Protein AF-A0AAP5IBB1-F1 (afdb_monomer_lite)

Secondary structure (DSSP, 8-state):
-------SSTTSSSSSSTTSS-----------------SSSHHHHHHHHHHHHHHHHHHHHHHHHHHHHHHHHHHHHHHTT--HHHHHHHHHHHHHHHHHHHHHHHHHS-SS---HHHHHHHHHHHHHHHHHIIIIIHHHHT-SSHHHHHHHHHHTT----SS-HHHHHHHHHHHHHHHHHHHHHHHHHHHHHHHT---TTS----------------------------------PPP--TTHHHHHHHHHHHHHHHHHHHHHHHHHHHHTTS----------------------------------HHHHHHHHHHHHHHHTT----------------------S--S--------HHHHHHHHHHHH-GGGGGGGEEEEEE-HHHHHHHHTT--PPPEEEE--TT--SEEEEE-SS-EEEEE-TT----TTTHHHHHHHEEEET--TT----EEEE-EEEEEEETTTEEEEEE-EEEE-

Organism: NCBI:txid2712845

Structure (mmCIF, N/CA/C/O backbone):
data_AF-A0AAP5IBB1-F1
#
_entry.id   AF-A0AAP5IBB1-F1
#
loop_
_atom_site.group_PDB
_atom_site.id
_atom_site.type_symbol
_atom_site.label_atom_id
_atom_site.label_alt_id
_atom_site.label_comp_id
_atom_site.label_asym_id
_atom_site.label_entity_id
_atom_site.label_seq_id
_atom_site.pdbx_PDB_ins_code
_atom_site.Cartn_x
_atom_site.Cartn_y
_atom_site.Cartn_z
_atom_site.occupancy
_atom_site.B_iso_or_equiv
_atom_site.auth_seq_id
_atom_site.auth_comp_id
_atom_site.auth_asym_id
_atom_site.auth_atom_id
_atom_site.pdbx_PDB_model_num
ATOM 1 N N . MET A 1 1 ? 11.328 -55.803 25.632 1.00 39.06 1 MET A N 1
ATOM 2 C CA . MET A 1 1 ? 12.055 -54.522 25.814 1.00 39.06 1 MET A CA 1
ATOM 3 C C . MET A 1 1 ? 11.456 -53.510 24.838 1.00 39.06 1 MET A C 1
ATOM 5 O O . MET A 1 1 ? 11.552 -53.742 23.653 1.00 39.06 1 MET A O 1
ATOM 9 N N . GLY A 1 2 ? 10.730 -52.449 25.179 1.00 41.28 2 GLY A N 1
ATOM 10 C CA . GLY A 1 2 ? 10.491 -51.803 26.462 1.00 41.28 2 GLY A CA 1
ATOM 11 C C . GLY A 1 2 ? 10.926 -50.335 26.424 1.00 41.28 2 GLY A C 1
ATOM 12 O O . GLY A 1 2 ? 11.982 -50.037 26.961 1.00 41.28 2 GLY A O 1
ATOM 13 N N . LYS A 1 3 ? 10.122 -49.436 25.830 1.00 41.59 3 LYS A N 1
ATOM 14 C CA . LYS A 1 3 ? 9.781 -48.115 26.405 1.00 41.59 3 LYS A CA 1
ATOM 15 C C . LYS A 1 3 ? 8.698 -47.406 25.580 1.00 41.59 3 LYS A C 1
ATOM 17 O O . LYS A 1 3 ? 8.816 -47.221 24.376 1.00 41.59 3 LYS A O 1
ATOM 22 N N . ARG A 1 4 ? 7.608 -47.094 26.285 1.00 38.94 4 ARG A N 1
ATOM 23 C CA . ARG A 1 4 ? 6.348 -46.493 25.831 1.00 38.94 4 ARG A CA 1
ATOM 24 C C . ARG A 1 4 ? 6.490 -44.970 25.741 1.00 38.94 4 ARG A C 1
ATOM 26 O O . ARG A 1 4 ? 6.996 -44.362 26.676 1.00 38.94 4 ARG A O 1
ATOM 33 N N . ASN A 1 5 ? 5.942 -44.363 24.688 1.00 37.19 5 ASN A N 1
ATOM 34 C CA . ASN A 1 5 ? 5.719 -42.918 24.595 1.00 37.19 5 ASN A CA 1
ATOM 35 C C . ASN A 1 5 ? 4.304 -42.586 25.103 1.00 37.19 5 ASN A C 1
ATOM 37 O O . ASN A 1 5 ? 3.341 -42.621 24.343 1.00 37.19 5 ASN A O 1
ATOM 41 N N . SER A 1 6 ? 4.176 -42.271 26.396 1.00 45.78 6 SER A N 1
ATOM 42 C CA . SER A 1 6 ? 2.911 -41.937 27.078 1.00 45.78 6 SER A CA 1
ATOM 43 C C . SER A 1 6 ? 2.612 -40.429 27.147 1.00 45.78 6 SER A C 1
ATOM 45 O O . SER A 1 6 ? 1.959 -39.971 28.078 1.00 45.78 6 SER A O 1
ATOM 47 N N . SER A 1 7 ? 3.080 -39.627 26.186 1.00 42.31 7 SER A N 1
ATOM 48 C CA . SER A 1 7 ? 3.014 -38.154 26.277 1.00 42.31 7 SER A CA 1
ATOM 49 C C . SER A 1 7 ? 1.864 -37.502 25.490 1.00 42.31 7 SER A C 1
ATOM 51 O O . SER A 1 7 ? 1.799 -36.278 25.424 1.00 42.31 7 SER A O 1
ATOM 53 N N . ARG A 1 8 ? 0.957 -38.271 24.870 1.00 42.56 8 ARG A N 1
ATOM 54 C CA . ARG A 1 8 ? -0.098 -37.702 24.001 1.00 42.56 8 ARG A CA 1
ATOM 55 C C . ARG A 1 8 ? -1.499 -37.626 24.615 1.00 42.56 8 ARG A C 1
ATOM 57 O O . ARG A 1 8 ? -2.363 -36.997 24.022 1.00 42.56 8 ARG A O 1
ATOM 64 N N . TYR A 1 9 ? -1.709 -38.167 25.816 1.00 43.09 9 TYR A N 1
ATOM 65 C CA . TYR A 1 9 ? -3.024 -38.143 26.479 1.00 43.09 9 TYR A CA 1
ATOM 66 C C . TYR A 1 9 ? -3.141 -37.141 27.636 1.00 43.09 9 TYR A C 1
ATOM 68 O O . TYR A 1 9 ? -4.234 -36.932 28.148 1.00 43.09 9 TYR A O 1
ATOM 76 N N . PHE A 1 10 ? -2.055 -36.459 28.017 1.00 41.41 10 PHE A N 1
ATOM 77 C CA . PHE A 1 10 ? -2.096 -35.503 29.131 1.00 41.41 10 PHE A CA 1
ATOM 78 C C . PHE A 1 10 ? -2.714 -34.143 28.754 1.00 41.41 10 PHE A C 1
ATOM 80 O O . PHE A 1 10 ? -3.140 -33.392 29.623 1.00 41.41 10 PHE A O 1
ATOM 87 N N . LEU A 1 11 ? -2.830 -33.836 27.457 1.00 37.56 11 LEU A N 1
ATOM 88 C CA . LEU A 1 11 ? -3.351 -32.549 26.973 1.00 37.56 11 LEU A CA 1
ATOM 89 C C . LEU A 1 11 ? -4.866 -32.547 26.702 1.00 37.56 11 LEU A C 1
ATOM 91 O O . LEU A 1 11 ? -5.443 -31.489 26.482 1.00 37.56 11 LEU A O 1
ATOM 95 N N . ILE A 1 12 ? -5.524 -33.708 26.778 1.00 40.22 12 ILE A N 1
ATOM 96 C CA . ILE A 1 12 ? -6.983 -33.832 26.601 1.00 40.22 12 ILE A CA 1
ATOM 97 C C . ILE A 1 12 ? -7.721 -33.772 27.955 1.00 40.22 12 ILE A C 1
ATOM 99 O O . ILE A 1 12 ? -8.909 -33.475 27.998 1.00 40.22 12 ILE A O 1
ATOM 103 N N . PHE A 1 13 ? -7.022 -33.939 29.084 1.00 38.06 13 PHE A N 1
ATOM 104 C CA . PHE A 1 13 ? -7.657 -33.948 30.410 1.00 38.06 13 PHE A CA 1
ATOM 105 C C . PHE A 1 13 ? -7.830 -32.557 31.051 1.00 38.06 13 PHE A C 1
ATOM 107 O O . PHE A 1 13 ? -8.635 -32.399 31.962 1.00 38.06 13 PHE A O 1
ATOM 114 N N . VAL A 1 14 ? -7.131 -31.525 30.561 1.00 39.16 14 VAL A N 1
ATOM 115 C CA . VAL A 1 14 ? -7.181 -30.167 31.150 1.00 39.16 14 VAL A CA 1
ATOM 116 C C . VAL A 1 14 ? -8.308 -29.302 30.559 1.00 39.16 14 VAL A C 1
ATOM 118 O O . VAL A 1 14 ? -8.728 -28.333 31.180 1.00 39.16 14 VAL A O 1
ATOM 121 N N . LEU A 1 15 ? -8.889 -29.688 29.417 1.00 36.53 15 LEU A N 1
ATOM 122 C CA . LEU A 1 15 ? -10.039 -28.988 28.819 1.00 36.53 15 LEU A CA 1
ATOM 123 C C . LEU A 1 15 ? -11.409 -29.527 29.278 1.00 36.53 15 LEU A C 1
ATOM 125 O O . LEU A 1 15 ? -12.427 -28.898 29.006 1.00 36.53 15 LEU A O 1
ATOM 129 N N . GLY A 1 16 ? -11.453 -30.652 30.002 1.00 35.12 16 GLY A N 1
ATOM 130 C CA . GLY A 1 16 ? -12.702 -31.291 30.444 1.00 35.12 16 GLY A CA 1
ATOM 131 C C . GLY A 1 16 ? -13.231 -30.857 31.818 1.00 35.12 16 GLY A C 1
ATOM 132 O O . GLY A 1 16 ? -14.370 -31.166 32.148 1.00 35.12 16 GLY A O 1
ATOM 133 N N . VAL A 1 17 ? -12.443 -30.142 32.629 1.00 35.88 17 VAL A N 1
ATOM 134 C CA . VAL A 1 17 ? -12.810 -29.842 34.032 1.00 35.88 17 VAL A CA 1
ATOM 135 C C . VAL A 1 17 ? -13.463 -28.461 34.206 1.00 35.88 17 VAL A C 1
ATOM 137 O O . VAL A 1 17 ? -14.148 -28.223 35.196 1.00 35.88 17 VAL A O 1
ATOM 140 N N . SER A 1 18 ? -13.383 -27.572 33.213 1.00 36.25 18 SER A N 1
ATOM 141 C CA . SER A 1 18 ? -13.967 -26.220 33.308 1.00 36.25 18 SER A CA 1
ATOM 142 C C . SER A 1 18 ? -15.453 -26.126 32.923 1.00 36.25 18 SER A C 1
ATOM 144 O O . SER A 1 18 ? -16.003 -25.030 32.916 1.00 36.25 18 SER A O 1
ATOM 146 N N . LEU A 1 19 ? -16.121 -27.247 32.618 1.00 39.78 19 LEU A N 1
ATOM 147 C CA . LEU A 1 19 ? -17.532 -27.280 32.190 1.00 39.78 19 LEU A CA 1
ATOM 148 C C . LEU A 1 19 ? -18.495 -27.952 33.191 1.00 39.78 19 LEU A C 1
ATOM 150 O O . LEU A 1 19 ? -19.671 -28.105 32.879 1.00 39.78 19 LEU A O 1
ATOM 154 N N . LEU A 1 20 ? -18.044 -28.318 34.400 1.00 38.91 20 LEU A N 1
ATOM 155 C CA . LEU A 1 20 ? -18.864 -29.072 35.371 1.00 38.91 20 LEU A CA 1
ATOM 156 C C . LEU A 1 20 ? -18.995 -28.458 36.778 1.00 38.91 20 LEU A C 1
ATOM 158 O O . LEU A 1 20 ? -19.493 -29.115 37.688 1.00 38.91 20 LEU A O 1
ATOM 162 N N . ALA A 1 21 ? -18.641 -27.186 36.970 1.00 41.72 21 ALA A N 1
ATOM 163 C CA . ALA A 1 21 ? -18.874 -26.484 38.236 1.00 41.72 21 ALA A CA 1
ATOM 164 C C . ALA A 1 21 ? -19.646 -25.178 38.002 1.00 41.72 21 ALA A C 1
ATOM 166 O O . ALA A 1 21 ? -19.064 -24.100 37.949 1.00 41.72 21 ALA A O 1
ATOM 167 N N . GLY A 1 22 ? -20.969 -25.272 37.830 1.00 36.81 22 GLY A N 1
ATOM 168 C CA . GLY A 1 22 ? -21.778 -24.075 37.586 1.00 36.81 22 GLY A CA 1
ATOM 169 C C . GLY A 1 22 ? -23.296 -24.236 37.530 1.00 36.81 22 GLY A C 1
ATOM 170 O O . GLY A 1 22 ? -23.947 -23.404 36.915 1.00 36.81 22 GLY A O 1
ATOM 171 N N . CYS A 1 23 ? -23.894 -25.254 38.156 1.00 36.81 23 CYS A N 1
ATOM 172 C CA . CYS A 1 23 ? -25.347 -25.284 38.374 1.00 36.81 23 CYS A CA 1
ATOM 173 C C . CYS A 1 23 ? -25.639 -25.311 39.874 1.00 36.81 23 CYS A C 1
ATOM 175 O O . CYS A 1 23 ? -25.834 -26.370 40.468 1.00 36.81 23 CYS A O 1
ATOM 177 N N . LYS A 1 24 ? -25.663 -24.130 40.502 1.00 35.78 24 LYS A N 1
ATOM 178 C CA . LYS A 1 24 ? -26.224 -23.976 41.847 1.00 35.78 24 LYS A CA 1
ATOM 179 C C . LYS A 1 24 ? -27.730 -23.757 41.703 1.00 35.78 24 LYS A C 1
ATOM 181 O O . LYS A 1 24 ? -28.180 -22.707 41.260 1.00 35.78 24 LYS A O 1
ATOM 186 N N . LYS A 1 25 ? -28.486 -24.799 42.041 1.00 39.25 25 LYS A N 1
ATOM 187 C CA . LYS A 1 25 ? -29.948 -24.830 42.123 1.00 39.25 25 LYS A CA 1
ATOM 188 C C . LYS A 1 25 ? -30.405 -23.826 43.190 1.00 39.25 25 LYS A C 1
ATOM 190 O O . LYS A 1 25 ? -30.126 -24.025 44.370 1.00 39.25 25 LYS A O 1
ATOM 195 N N . ILE A 1 26 ? -31.061 -22.742 42.776 1.00 36.22 26 ILE A N 1
ATOM 196 C CA . ILE A 1 26 ? -31.744 -21.815 43.685 1.00 36.22 26 ILE A CA 1
ATOM 197 C C . ILE A 1 26 ? -33.104 -22.431 43.996 1.00 36.22 26 ILE A C 1
ATOM 199 O O . ILE A 1 26 ? -33.967 -22.552 43.130 1.00 36.22 26 ILE A O 1
ATOM 203 N N . GLN A 1 27 ? -33.246 -22.885 45.234 1.00 35.84 27 GLN A N 1
ATOM 204 C CA . GLN A 1 27 ? -34.490 -23.376 45.795 1.00 35.84 27 GLN A CA 1
ATOM 205 C C . GLN A 1 27 ? -35.262 -22.158 46.303 1.00 35.84 27 GLN A C 1
ATOM 207 O O . GLN A 1 27 ? -34.808 -21.459 47.206 1.00 35.84 27 GLN A O 1
ATOM 212 N N . GLN A 1 28 ? -36.386 -21.872 45.648 1.00 40.12 28 GLN A N 1
ATOM 213 C CA . GLN A 1 28 ? -37.356 -20.881 46.091 1.00 40.12 28 GLN A CA 1
ATOM 214 C C . GLN A 1 28 ? -37.961 -21.343 47.417 1.00 40.12 28 GLN A C 1
ATOM 216 O O . GLN A 1 28 ? -38.560 -22.415 47.487 1.00 40.12 28 GLN A O 1
ATOM 221 N N . GLN A 1 29 ? -37.832 -20.510 48.443 1.00 36.97 29 GLN A N 1
ATOM 222 C CA . GLN A 1 29 ? -38.749 -20.501 49.569 1.00 36.97 29 GLN A CA 1
ATOM 223 C C . GLN A 1 29 ? -39.330 -19.089 49.625 1.00 36.97 29 GLN A C 1
ATOM 225 O O . GLN A 1 29 ? -38.663 -18.132 50.011 1.00 36.97 29 GLN A O 1
ATOM 230 N N . ASN A 1 30 ? -40.548 -18.983 49.094 1.00 43.91 30 ASN A N 1
ATOM 231 C CA . ASN A 1 30 ? -41.457 -17.876 49.337 1.00 43.91 30 ASN A CA 1
ATOM 232 C C . ASN A 1 30 ? -41.770 -17.846 50.832 1.00 43.91 30 ASN A C 1
ATOM 234 O O . ASN A 1 30 ? -42.080 -18.893 51.388 1.00 43.91 30 ASN A O 1
ATOM 238 N N . ASP A 1 31 ? -41.737 -16.658 51.427 1.00 46.28 31 ASP A N 1
ATOM 239 C CA . ASP A 1 31 ? -42.877 -16.154 52.187 1.00 46.28 31 ASP A CA 1
ATOM 240 C C . ASP A 1 31 ? -42.777 -14.631 52.339 1.00 46.28 31 ASP A C 1
ATOM 242 O O . ASP A 1 31 ? -41.863 -14.097 52.959 1.00 46.28 31 ASP A O 1
ATOM 246 N N . GLY A 1 32 ? -43.768 -13.950 51.760 1.00 46.19 32 GLY A N 1
ATOM 247 C CA . GLY A 1 32 ? -44.366 -12.758 52.348 1.00 46.19 32 GLY A CA 1
ATOM 248 C C . GLY A 1 32 ? -43.661 -11.412 52.172 1.00 46.19 32 GLY A C 1
ATOM 249 O O . GLY A 1 32 ? -42.844 -11.022 52.996 1.00 46.19 32 GLY A O 1
ATOM 250 N N . LYS A 1 33 ? -44.241 -10.612 51.261 1.00 47.31 33 LYS A N 1
ATOM 251 C CA . LYS A 1 33 ? -44.530 -9.173 51.441 1.00 47.31 33 LYS A CA 1
ATOM 252 C C . LYS A 1 33 ? -43.459 -8.177 50.971 1.00 47.31 33 LYS A C 1
ATOM 254 O O . LYS A 1 33 ? -42.585 -7.776 51.726 1.00 47.31 33 LYS A O 1
ATOM 259 N N . SER A 1 34 ? -43.641 -7.671 49.750 1.00 45.78 34 SER A N 1
ATOM 260 C CA . SER A 1 34 ? -43.917 -6.248 49.472 1.00 45.78 34 SER A CA 1
ATOM 261 C C . SER A 1 34 ? -43.780 -5.999 47.968 1.00 45.78 34 SER A C 1
ATOM 263 O O . SER A 1 34 ? -42.703 -6.157 47.399 1.00 45.78 34 SER A O 1
ATOM 265 N N . ASP A 1 35 ? -44.877 -5.602 47.334 1.00 49.56 35 ASP A N 1
ATOM 266 C CA . ASP A 1 35 ? -44.965 -5.341 45.901 1.00 49.56 35 ASP A CA 1
ATOM 267 C C . ASP A 1 35 ? -44.180 -4.081 45.510 1.00 49.56 35 ASP A C 1
ATOM 269 O O . ASP A 1 35 ? -44.606 -2.977 45.838 1.00 49.56 35 ASP A O 1
ATOM 273 N N . ASN A 1 36 ? -43.052 -4.248 44.804 1.00 53.97 36 ASN A N 1
ATOM 274 C CA . ASN A 1 36 ? -42.688 -3.422 43.639 1.00 53.97 36 ASN A CA 1
ATOM 275 C C . ASN A 1 36 ? -41.479 -4.023 42.867 1.00 53.97 36 ASN A C 1
ATOM 277 O O . ASN A 1 36 ? -40.333 -3.788 43.259 1.00 53.97 36 ASN A O 1
ATOM 281 N N . PRO A 1 37 ? -41.669 -4.795 41.775 1.00 49.28 37 PRO A N 1
ATOM 282 C CA . PRO A 1 37 ? -40.572 -5.485 41.100 1.00 49.28 37 PRO A CA 1
ATOM 283 C C . PRO A 1 37 ? -40.239 -4.858 39.735 1.00 49.28 37 PRO A C 1
ATOM 285 O O . PRO A 1 37 ? -40.521 -5.475 38.716 1.00 49.28 37 PRO A O 1
ATOM 288 N N . GLN A 1 38 ? -39.639 -3.660 39.662 1.00 50.72 38 GLN A N 1
ATOM 289 C CA . GLN A 1 38 ? -39.167 -3.135 38.356 1.00 50.72 38 GLN A CA 1
ATOM 290 C C . GLN A 1 38 ? -37.837 -2.353 38.325 1.00 50.72 38 GLN A C 1
ATOM 292 O O . GLN A 1 38 ? -37.388 -2.005 37.237 1.00 50.72 38 GLN A O 1
ATOM 297 N N . ALA A 1 39 ? -37.121 -2.138 39.435 1.00 51.78 39 ALA A N 1
ATOM 298 C CA . ALA A 1 39 ? -35.924 -1.275 39.403 1.00 51.78 39 ALA A CA 1
ATOM 299 C C . ALA A 1 39 ? -34.562 -1.991 39.224 1.00 51.78 39 ALA A C 1
ATOM 301 O O . ALA A 1 39 ? -33.579 -1.338 38.892 1.00 51.78 39 ALA A O 1
ATOM 302 N N . THR A 1 40 ? -34.452 -3.311 39.412 1.00 54.22 40 THR A N 1
ATOM 303 C CA . THR A 1 40 ? -33.131 -3.947 39.650 1.00 54.22 40 THR A CA 1
ATOM 304 C C . THR A 1 40 ? -32.467 -4.605 38.427 1.00 54.22 40 THR A C 1
ATOM 306 O O . THR A 1 40 ? -31.345 -5.091 38.531 1.00 54.22 40 THR A O 1
ATOM 309 N N . THR A 1 41 ? -33.111 -4.632 37.254 1.00 54.22 41 THR A N 1
ATOM 310 C CA . THR A 1 41 ? -32.579 -5.373 36.081 1.00 54.22 41 THR A CA 1
ATOM 311 C C . THR A 1 41 ? -31.672 -4.524 35.174 1.00 54.22 41 THR A C 1
ATOM 313 O O . THR A 1 41 ? -30.809 -5.065 34.488 1.00 54.22 41 THR A O 1
ATOM 316 N N . PHE A 1 42 ? -31.790 -3.192 35.199 1.00 52.62 42 PHE A N 1
ATOM 317 C CA . PHE A 1 42 ? -31.027 -2.316 34.295 1.00 52.62 42 PHE A CA 1
ATOM 318 C C . PHE A 1 42 ? -29.568 -2.069 34.726 1.00 52.62 42 PHE A C 1
ATOM 320 O O . PHE A 1 42 ? -28.701 -1.920 33.866 1.00 52.62 42 PHE A O 1
ATOM 327 N N . GLU A 1 43 ? -29.255 -2.100 36.025 1.00 56.12 43 GLU A N 1
ATOM 328 C CA . GLU A 1 43 ? -27.884 -1.865 36.517 1.00 56.12 43 GLU A CA 1
ATOM 329 C C . GLU A 1 43 ? -26.913 -3.010 36.185 1.00 56.12 43 GLU A C 1
ATOM 331 O O . GLU A 1 43 ? -25.730 -2.773 35.939 1.00 56.12 43 GLU A O 1
ATOM 336 N N . GLN A 1 44 ? -27.386 -4.259 36.116 1.00 58.00 44 GLN A N 1
ATOM 337 C CA . GLN A 1 44 ? -26.502 -5.402 35.850 1.00 58.00 44 GLN A CA 1
ATOM 338 C C . GLN A 1 44 ? -26.019 -5.475 34.392 1.00 58.00 44 GLN A C 1
ATOM 340 O O . GLN A 1 44 ? -24.929 -5.994 34.143 1.00 58.00 44 GLN A O 1
ATOM 345 N N . VAL A 1 45 ? -26.774 -4.919 33.436 1.00 59.25 45 VAL A N 1
ATOM 346 C CA . VAL A 1 45 ? -26.422 -4.961 32.005 1.00 59.25 45 VAL A CA 1
ATOM 347 C C . VAL A 1 45 ? -25.286 -3.982 31.676 1.00 59.25 45 VAL A C 1
ATOM 349 O O . VAL A 1 45 ? -24.329 -4.365 31.005 1.00 59.25 45 VAL A O 1
ATOM 352 N N . GLN A 1 46 ? -25.309 -2.757 32.216 1.00 60.59 46 GLN A N 1
ATOM 353 C CA . GLN A 1 46 ? -24.265 -1.753 31.940 1.00 60.59 46 GLN A CA 1
ATOM 354 C C . GLN A 1 46 ? -22.889 -2.131 32.518 1.00 60.59 46 GLN A C 1
ATOM 356 O O . GLN A 1 46 ? -21.854 -1.880 31.899 1.00 60.59 46 GLN A O 1
ATOM 361 N N . VAL A 1 47 ? -22.851 -2.790 33.681 1.00 69.69 47 VAL A N 1
ATOM 362 C CA . VAL A 1 47 ? -21.588 -3.216 34.312 1.00 69.69 47 VAL A CA 1
ATOM 363 C C . VAL A 1 47 ? -20.882 -4.307 33.494 1.00 69.69 47 VAL A C 1
ATOM 365 O O . VAL A 1 47 ? -19.649 -4.386 33.496 1.00 69.69 47 VAL A O 1
ATOM 368 N N . GLN A 1 48 ? -21.630 -5.150 32.778 1.00 71.12 48 GLN A N 1
ATOM 369 C CA . GLN A 1 48 ? -21.052 -6.243 31.997 1.00 71.12 48 GLN A CA 1
ATOM 370 C C . GLN A 1 48 ? -20.344 -5.750 30.727 1.00 71.12 48 GLN A C 1
ATOM 372 O O . GLN A 1 48 ? -19.289 -6.289 30.380 1.00 71.12 48 GLN A O 1
ATOM 377 N N . ASP A 1 49 ? -20.871 -4.725 30.057 1.00 76.56 49 ASP A N 1
ATOM 378 C CA . ASP A 1 49 ? -20.277 -4.208 28.819 1.00 76.56 49 ASP A CA 1
ATOM 379 C C . ASP A 1 49 ? -19.023 -3.363 29.073 1.00 76.56 49 ASP A C 1
ATOM 381 O O . ASP A 1 49 ? -18.026 -3.530 28.365 1.00 76.56 49 ASP A O 1
ATOM 385 N N . ASN A 1 50 ? -18.983 -2.596 30.167 1.00 79.25 50 ASN A N 1
ATOM 386 C CA . ASN A 1 50 ? -17.774 -1.866 30.568 1.00 79.25 50 ASN A CA 1
ATOM 387 C C . ASN A 1 50 ? -16.594 -2.812 30.855 1.00 79.25 50 ASN A C 1
ATOM 389 O O . ASN A 1 50 ? -15.469 -2.562 30.423 1.00 79.25 50 ASN A O 1
ATOM 393 N N . ARG A 1 51 ? -16.841 -3.961 31.504 1.00 86.62 51 ARG A N 1
ATOM 394 C CA . ARG A 1 51 ? -15.791 -4.968 31.757 1.00 86.62 51 ARG A CA 1
ATOM 395 C C . ARG A 1 51 ? -15.257 -5.604 30.475 1.00 86.62 51 ARG A C 1
ATOM 397 O O . ARG A 1 51 ? -14.063 -5.890 30.389 1.00 86.62 51 ARG A O 1
ATOM 404 N N . LYS A 1 52 ? -16.118 -5.852 29.480 1.00 88.19 52 LYS A N 1
ATOM 405 C CA . LYS A 1 52 ? -15.671 -6.360 28.172 1.00 88.19 52 LYS A CA 1
ATOM 406 C C . LYS A 1 52 ? -14.764 -5.341 27.490 1.00 88.19 52 LYS A C 1
ATOM 408 O O . LYS A 1 52 ? -13.717 -5.728 26.977 1.00 88.19 52 LYS A O 1
ATOM 413 N N . LEU A 1 53 ? -15.135 -4.063 27.533 1.00 85.12 53 LEU A N 1
ATOM 414 C CA . LEU A 1 53 ? -14.363 -2.985 26.926 1.00 85.12 53 LEU A CA 1
ATOM 415 C C . LEU A 1 53 ? -12.981 -2.822 27.572 1.00 85.12 53 LEU A C 1
ATOM 417 O O . LEU A 1 53 ? -11.977 -2.792 26.863 1.00 85.12 53 LEU A O 1
ATOM 421 N N . GLU A 1 54 ? -12.902 -2.810 28.903 1.00 88.12 54 GLU A N 1
ATOM 422 C CA . GLU A 1 54 ? -11.619 -2.753 29.619 1.00 88.12 54 GLU A CA 1
ATOM 423 C C . GLU A 1 54 ? -10.714 -3.949 29.292 1.00 88.12 54 GLU A C 1
ATOM 425 O O . GLU A 1 54 ? -9.503 -3.793 29.116 1.00 88.12 54 GLU A O 1
ATOM 430 N N . ASN A 1 55 ? -11.285 -5.153 29.193 1.00 91.50 55 ASN A N 1
ATOM 431 C CA . ASN A 1 55 ? -10.526 -6.349 28.831 1.00 91.50 55 ASN A CA 1
ATOM 432 C C . ASN A 1 55 ? -9.975 -6.258 27.403 1.00 91.50 55 ASN A C 1
ATOM 434 O O . ASN A 1 55 ? -8.822 -6.621 27.177 1.00 91.50 55 ASN A O 1
ATOM 438 N N . LEU A 1 56 ? -10.761 -5.728 26.460 1.00 89.75 56 LEU A N 1
ATOM 439 C CA . LEU A 1 56 ? -10.311 -5.493 25.087 1.00 89.75 56 LEU A CA 1
ATOM 440 C C . LEU A 1 56 ? -9.186 -4.460 25.023 1.00 89.75 56 LEU A C 1
ATOM 442 O O . LEU A 1 56 ? -8.201 -4.676 24.322 1.00 89.75 56 LEU A O 1
ATOM 446 N N . GLN A 1 57 ? -9.293 -3.368 25.782 1.00 91.31 57 GLN A N 1
ATOM 447 C CA . GLN A 1 57 ? -8.240 -2.354 25.851 1.00 91.31 57 GLN A CA 1
ATOM 448 C C . GLN A 1 57 ? -6.933 -2.931 26.410 1.00 91.31 57 GLN A C 1
ATOM 450 O O . GLN A 1 57 ? -5.878 -2.723 25.813 1.00 91.31 57 GLN A O 1
ATOM 455 N N . LYS A 1 58 ? -7.005 -3.719 27.493 1.00 93.81 58 LYS A N 1
ATOM 456 C CA . LYS A 1 58 ? -5.841 -4.414 28.074 1.00 93.81 58 LYS A CA 1
ATOM 457 C C . LYS A 1 58 ? -5.206 -5.401 27.096 1.00 93.81 58 LYS A C 1
ATOM 459 O O . LYS A 1 58 ? -3.983 -5.481 27.007 1.00 93.81 58 LYS A O 1
ATOM 464 N N . GLU A 1 59 ? -6.020 -6.147 26.357 1.00 94.75 59 GLU A N 1
ATOM 465 C CA . GLU A 1 59 ? -5.530 -7.095 25.357 1.00 94.75 59 GLU A CA 1
ATOM 466 C C . GLU A 1 59 ? -4.871 -6.383 24.168 1.00 94.75 59 GLU A C 1
ATOM 468 O O . GLU A 1 59 ? -3.830 -6.831 23.682 1.00 94.75 59 GLU A O 1
ATOM 473 N N . LEU A 1 60 ? -5.432 -5.251 23.733 1.00 93.94 60 LEU A N 1
ATOM 474 C CA . LEU A 1 60 ? -4.849 -4.407 22.692 1.00 93.94 60 LEU A CA 1
ATOM 475 C C . LEU A 1 60 ? -3.504 -3.819 23.136 1.00 93.94 60 LEU A C 1
ATOM 477 O O . LEU A 1 60 ? -2.544 -3.852 22.370 1.00 93.94 60 LEU A O 1
ATOM 481 N N . ASP A 1 61 ? -3.414 -3.343 24.381 1.00 94.12 61 ASP A N 1
ATOM 482 C CA . ASP A 1 61 ? -2.158 -2.896 24.989 1.00 94.12 61 ASP A CA 1
ATOM 483 C C . ASP A 1 61 ? -1.101 -3.993 25.010 1.00 94.12 61 ASP A C 1
ATOM 485 O O . ASP A 1 61 ? 0.011 -3.789 24.525 1.00 94.12 61 ASP A O 1
ATOM 489 N N . SER A 1 62 ? -1.454 -5.169 25.530 1.00 96.38 62 SER A N 1
ATOM 490 C CA . SER A 1 62 ? -0.528 -6.297 25.628 1.00 96.38 62 SER A CA 1
ATOM 491 C C . SER A 1 62 ? 0.014 -6.698 24.255 1.00 96.38 62 SER A C 1
ATOM 493 O O . SER A 1 62 ? 1.226 -6.813 24.081 1.00 96.38 62 SER A O 1
ATOM 495 N N . ASN A 1 63 ? -0.859 -6.850 23.254 1.00 95.81 63 ASN A N 1
ATOM 496 C CA . ASN A 1 63 ? -0.439 -7.233 21.905 1.00 95.81 63 ASN A CA 1
ATOM 497 C C . ASN A 1 63 ? 0.422 -6.157 21.238 1.00 95.81 63 ASN A C 1
ATOM 499 O O . ASN A 1 63 ? 1.414 -6.480 20.582 1.00 95.81 63 ASN A O 1
ATOM 503 N N . TYR A 1 64 ? 0.088 -4.879 21.426 1.00 95.94 64 TYR A N 1
ATOM 504 C CA . TYR A 1 64 ? 0.898 -3.795 20.888 1.00 95.94 64 TYR A CA 1
ATOM 505 C C . TYR A 1 64 ? 2.304 -3.755 21.510 1.00 95.94 64 TYR A C 1
ATOM 507 O O . TYR A 1 64 ? 3.289 -3.630 20.783 1.00 95.94 64 TYR A O 1
ATOM 515 N N . GLN A 1 65 ? 2.423 -3.938 22.830 1.00 96.06 65 GLN A N 1
ATOM 516 C CA . GLN A 1 65 ? 3.726 -4.009 23.504 1.00 96.06 65 GLN A CA 1
ATOM 517 C C . GLN A 1 65 ? 4.576 -5.179 22.989 1.00 96.06 65 GLN A C 1
ATOM 519 O O . GLN A 1 65 ? 5.786 -5.040 22.805 1.00 96.06 65 GLN A O 1
ATOM 524 N N . GLU A 1 66 ? 3.956 -6.324 22.696 1.00 95.88 66 GLU A N 1
ATOM 525 C CA . GLU A 1 66 ? 4.656 -7.460 22.093 1.00 95.88 66 GLU A CA 1
ATOM 526 C C . GLU A 1 66 ? 5.139 -7.167 20.664 1.00 95.88 66 GLU A C 1
ATOM 528 O O . GLU A 1 66 ? 6.249 -7.570 20.299 1.00 95.88 66 GLU A O 1
ATOM 533 N N . VAL A 1 67 ? 4.350 -6.439 19.864 1.00 95.50 67 VAL A N 1
ATOM 534 C CA . VAL A 1 67 ? 4.759 -5.965 18.531 1.00 95.50 67 VAL A CA 1
ATOM 535 C C . VAL A 1 67 ? 5.934 -4.996 18.638 1.00 95.50 67 VAL A C 1
ATOM 537 O O . VAL A 1 67 ? 6.944 -5.198 17.962 1.00 95.50 67 VAL A O 1
ATOM 540 N N . ASP A 1 68 ? 5.842 -3.981 19.497 1.00 95.50 68 ASP A N 1
ATOM 541 C CA . ASP A 1 68 ? 6.905 -2.993 19.703 1.00 95.50 68 ASP A CA 1
ATOM 542 C C . ASP A 1 68 ? 8.216 -3.665 20.143 1.00 95.50 68 ASP A C 1
ATOM 544 O O . ASP A 1 68 ? 9.270 -3.447 19.536 1.00 95.50 68 ASP A O 1
ATOM 548 N N . ALA A 1 69 ? 8.150 -4.571 21.123 1.00 95.12 69 ALA A N 1
ATOM 549 C CA . ALA A 1 69 ? 9.307 -5.333 21.584 1.00 95.12 69 ALA A CA 1
ATOM 550 C C . ALA A 1 69 ? 9.914 -6.200 20.466 1.00 95.12 69 ALA A C 1
ATOM 552 O O . ALA A 1 69 ? 11.138 -6.216 20.284 1.00 95.12 69 ALA A O 1
ATOM 553 N N . ALA A 1 70 ? 9.080 -6.896 19.685 1.00 94.81 70 ALA A N 1
ATOM 554 C CA . ALA A 1 70 ? 9.538 -7.736 18.582 1.00 94.81 70 ALA A CA 1
ATOM 555 C C . ALA A 1 70 ? 10.202 -6.913 17.466 1.00 94.81 70 ALA A C 1
ATOM 557 O O . ALA A 1 70 ? 11.269 -7.291 16.974 1.00 94.81 70 ALA A O 1
ATOM 558 N N . VAL A 1 71 ? 9.613 -5.775 17.083 1.00 92.94 71 VAL A N 1
ATOM 559 C CA . VAL A 1 71 ? 10.158 -4.896 16.039 1.00 92.94 71 VAL A CA 1
ATOM 560 C C . VAL A 1 71 ? 11.446 -4.219 16.511 1.00 92.94 71 VAL A C 1
ATOM 562 O O . VAL A 1 71 ? 12.400 -4.143 15.737 1.00 92.94 71 VAL A O 1
ATOM 565 N N . LYS A 1 72 ? 11.540 -3.793 17.778 1.00 93.06 72 LYS A N 1
ATOM 566 C CA . LYS A 1 72 ? 12.785 -3.259 18.359 1.00 93.06 72 LYS A CA 1
ATOM 567 C C . LYS A 1 72 ? 13.905 -4.295 18.351 1.00 93.06 72 LYS A C 1
ATOM 569 O O . LYS A 1 72 ? 15.011 -3.982 17.908 1.00 93.06 72 LYS A O 1
ATOM 574 N N . ALA A 1 73 ? 13.617 -5.528 18.770 1.00 92.00 73 ALA A N 1
ATOM 575 C CA . ALA A 1 73 ? 14.584 -6.624 18.722 1.00 92.00 73 ALA A CA 1
ATOM 576 C C . ALA A 1 73 ? 15.035 -6.916 17.281 1.00 92.00 73 ALA A C 1
ATOM 578 O O . ALA A 1 73 ? 16.223 -7.097 17.020 1.00 92.00 73 ALA A O 1
ATOM 579 N N . PHE A 1 74 ? 14.102 -6.906 16.327 1.00 92.94 74 PHE A N 1
ATOM 580 C CA . PHE A 1 74 ? 14.420 -7.043 14.909 1.00 92.94 74 PHE A CA 1
ATOM 581 C C . PHE A 1 74 ? 15.282 -5.881 14.388 1.00 92.94 74 PHE A C 1
ATOM 583 O O . PHE A 1 74 ? 16.270 -6.128 13.702 1.00 92.94 74 PHE A O 1
ATOM 590 N N . SER A 1 75 ? 14.978 -4.628 14.745 1.00 91.38 75 SER A N 1
ATOM 591 C CA . SER A 1 75 ? 15.771 -3.468 14.312 1.00 91.38 75 SER A CA 1
ATOM 592 C C . SER A 1 75 ? 17.206 -3.525 14.840 1.00 91.38 75 SER A C 1
ATOM 594 O O . SER A 1 75 ? 18.161 -3.291 14.094 1.00 91.38 75 SER A O 1
ATOM 596 N N . GLN A 1 76 ? 17.387 -3.908 16.109 1.00 90.62 76 GLN A N 1
ATOM 597 C CA . GLN A 1 76 ? 18.713 -4.131 16.697 1.00 90.62 76 GLN A CA 1
ATOM 598 C C . GLN A 1 76 ? 19.495 -5.212 15.944 1.00 90.62 76 GLN A C 1
ATOM 600 O O . GLN A 1 76 ? 20.689 -5.056 15.692 1.00 90.62 76 GLN A O 1
ATOM 605 N N . GLU A 1 77 ? 18.818 -6.277 15.523 1.00 91.06 77 GLU A N 1
ATOM 606 C CA . GLU A 1 77 ? 19.428 -7.367 14.768 1.00 91.06 77 GLU A CA 1
ATOM 607 C C . GLU A 1 77 ? 19.858 -6.931 13.359 1.00 91.06 77 GLU A C 1
ATOM 609 O O . GLU A 1 77 ? 20.957 -7.251 12.899 1.00 91.06 77 GLU A O 1
ATOM 614 N N . VAL A 1 78 ? 19.009 -6.155 12.680 1.00 87.94 78 VAL A N 1
ATOM 615 C CA . VAL A 1 78 ? 19.283 -5.614 11.342 1.00 87.94 78 VAL A CA 1
ATOM 616 C C . VAL A 1 78 ? 20.442 -4.620 11.375 1.00 87.94 78 VAL A C 1
ATOM 618 O O . VAL A 1 78 ? 21.338 -4.664 10.523 1.00 87.94 78 VAL A O 1
ATOM 621 N N . THR A 1 79 ? 20.448 -3.722 12.357 1.00 87.81 79 THR A N 1
ATOM 622 C CA . THR A 1 79 ? 21.479 -2.685 12.499 1.00 87.81 79 THR A CA 1
ATOM 623 C C . THR A 1 79 ? 22.792 -3.239 13.054 1.00 87.81 79 THR A C 1
ATOM 625 O O . THR A 1 79 ? 23.865 -2.778 12.656 1.00 87.81 79 THR A O 1
ATOM 628 N N . GLY A 1 80 ? 22.730 -4.281 13.884 1.00 85.94 80 GLY A N 1
ATOM 629 C CA . GLY A 1 80 ? 23.868 -4.917 14.536 1.00 85.94 80 GLY A CA 1
ATOM 630 C C . GLY A 1 80 ? 24.765 -5.780 13.636 1.00 85.94 80 GLY A C 1
ATOM 631 O O . GLY A 1 80 ? 24.648 -5.830 12.406 1.00 85.94 80 GLY A O 1
ATOM 632 N N . LYS A 1 81 ? 25.710 -6.472 14.289 1.00 71.88 81 LYS A N 1
ATOM 633 C CA . LYS A 1 81 ? 26.615 -7.475 13.686 1.00 71.88 81 LYS A CA 1
ATOM 634 C C . LYS A 1 81 ? 26.016 -8.888 13.686 1.00 71.88 81 LYS A C 1
ATOM 636 O O . LYS A 1 81 ? 26.753 -9.868 13.567 1.00 71.88 81 LYS A O 1
ATOM 641 N N . SER A 1 82 ? 24.713 -9.006 13.889 1.00 76.62 82 SER A N 1
ATOM 642 C CA . SER A 1 82 ? 24.089 -10.299 14.101 1.00 76.62 82 SER A CA 1
ATOM 643 C C . SER A 1 82 ? 24.090 -11.174 12.849 1.00 76.62 82 SER A C 1
ATOM 645 O O . SER A 1 82 ? 24.252 -10.700 11.719 1.00 76.62 82 SER A O 1
ATOM 647 N N . ARG A 1 83 ? 23.951 -12.490 13.046 1.00 76.56 83 ARG A N 1
ATOM 648 C CA . ARG A 1 83 ? 24.028 -13.462 11.948 1.00 76.56 83 ARG A CA 1
ATOM 649 C C . ARG A 1 83 ? 22.751 -13.403 11.109 1.00 76.56 83 ARG A C 1
ATOM 651 O O . ARG A 1 83 ? 21.649 -13.383 11.645 1.00 76.56 83 ARG A O 1
ATOM 658 N N . ALA A 1 84 ? 22.884 -13.473 9.783 1.00 74.12 84 ALA A N 1
ATOM 659 C CA . ALA A 1 84 ? 21.754 -13.402 8.847 1.00 74.12 84 ALA A CA 1
ATOM 660 C C . ALA A 1 84 ? 20.628 -14.423 9.132 1.00 74.12 84 ALA A C 1
ATOM 662 O O . ALA A 1 84 ? 19.461 -14.143 8.866 1.00 74.12 84 ALA A O 1
ATOM 663 N N . SER A 1 85 ? 20.961 -15.588 9.699 1.00 72.00 85 SER A N 1
ATOM 664 C CA . SER A 1 85 ? 19.992 -16.623 10.085 1.00 72.00 85 SER A CA 1
ATOM 665 C C . SER A 1 85 ? 19.072 -16.203 11.238 1.00 72.00 85 SER A C 1
ATOM 667 O O . SER A 1 85 ? 17.919 -16.624 11.288 1.00 72.00 85 SER A O 1
ATOM 669 N N . GLN A 1 86 ? 19.550 -15.359 12.153 1.00 79.94 86 GLN A N 1
ATOM 670 C CA . GLN A 1 86 ? 18.760 -14.871 13.283 1.00 79.94 86 GLN A CA 1
ATOM 671 C C . GLN A 1 86 ? 17.767 -13.786 12.844 1.00 79.94 86 GLN A C 1
ATOM 673 O O . GLN A 1 86 ? 16.635 -13.758 13.330 1.00 79.94 86 GLN A O 1
ATOM 678 N N . VAL A 1 87 ? 18.139 -12.970 11.851 1.00 79.94 87 VAL A N 1
ATOM 679 C CA . VAL A 1 87 ? 17.264 -11.934 11.280 1.00 79.94 87 VAL A CA 1
ATOM 680 C C . VAL A 1 87 ? 15.995 -12.542 10.671 1.00 79.94 87 VAL A C 1
ATOM 682 O O . VAL A 1 87 ? 14.897 -12.043 10.915 1.00 79.94 87 VAL A O 1
ATOM 685 N N . GLY A 1 88 ? 16.117 -13.654 9.936 1.00 77.31 88 GLY A N 1
ATOM 686 C CA . GLY A 1 88 ? 14.966 -14.349 9.345 1.00 77.31 88 GLY A CA 1
ATOM 687 C C . GLY A 1 88 ? 14.000 -14.914 10.394 1.00 77.31 88 GLY A C 1
ATOM 688 O O . GLY A 1 88 ? 12.788 -14.727 10.287 1.00 77.31 88 GLY A O 1
ATOM 689 N N . LEU A 1 89 ? 14.530 -15.533 11.457 1.00 83.62 89 LEU A N 1
ATOM 690 C CA . LEU A 1 89 ? 13.717 -16.055 12.563 1.00 83.62 89 LEU A CA 1
ATOM 691 C C . LEU A 1 89 ? 12.940 -14.933 13.268 1.00 83.62 89 LEU A C 1
ATOM 693 O O . LEU A 1 89 ? 11.740 -15.063 13.513 1.00 83.62 89 LEU A O 1
ATOM 697 N N . ARG A 1 90 ? 13.608 -13.811 13.563 1.00 88.44 90 ARG A N 1
ATOM 698 C CA . ARG A 1 90 ? 12.971 -12.644 14.191 1.00 88.44 90 ARG A CA 1
ATOM 699 C C . ARG A 1 90 ? 11.936 -11.996 13.279 1.00 88.44 90 ARG A 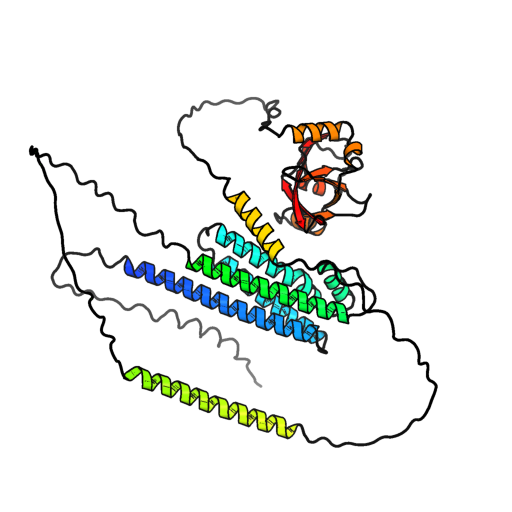C 1
ATOM 701 O O . ARG A 1 90 ? 10.864 -11.642 13.752 1.00 88.44 90 ARG A O 1
ATOM 708 N N . SER A 1 91 ? 12.203 -11.922 11.979 1.00 89.00 91 SER A N 1
ATOM 709 C CA . SER A 1 91 ? 11.239 -11.428 10.993 1.00 89.00 91 SER A CA 1
ATOM 710 C C . SER A 1 91 ? 9.939 -12.247 10.986 1.00 89.00 91 SER A C 1
ATOM 712 O O . SER A 1 91 ? 8.842 -11.687 10.975 1.00 89.00 91 SER A O 1
ATOM 714 N N . SER A 1 92 ? 10.031 -13.578 11.088 1.00 90.12 92 SER A N 1
ATOM 715 C CA . SER A 1 92 ? 8.843 -14.432 11.222 1.00 90.12 92 SER A CA 1
ATOM 716 C C . SER A 1 92 ? 8.067 -14.157 12.515 1.00 90.12 92 SER A C 1
ATOM 718 O O . SER A 1 92 ? 6.837 -14.159 12.488 1.00 90.12 92 SER A O 1
ATOM 720 N N . GLN A 1 93 ? 8.760 -13.916 13.633 1.00 93.81 93 GLN A N 1
ATOM 721 C CA . GLN A 1 93 ? 8.120 -13.568 14.908 1.00 93.81 93 GLN A CA 1
ATOM 722 C C . GLN A 1 93 ? 7.395 -12.223 14.819 1.00 93.81 93 GLN A C 1
ATOM 724 O O . GLN A 1 93 ? 6.236 -12.137 15.215 1.00 93.81 93 GLN A O 1
ATOM 729 N N . VAL A 1 94 ? 8.042 -11.206 14.241 1.00 93.88 94 VAL A N 1
ATOM 730 C CA . VAL A 1 94 ? 7.434 -9.889 14.014 1.00 93.88 94 VAL A CA 1
ATOM 731 C C . VAL A 1 94 ? 6.193 -10.011 13.136 1.00 93.88 94 VAL A C 1
ATOM 733 O O . VAL A 1 94 ? 5.143 -9.491 13.496 1.00 93.88 94 VAL A O 1
ATOM 736 N N . ASN A 1 95 ? 6.276 -10.735 12.017 1.00 94.00 95 ASN A N 1
ATOM 737 C CA . ASN A 1 95 ? 5.129 -10.903 11.126 1.00 94.00 95 ASN A CA 1
ATOM 738 C C . ASN A 1 95 ? 3.954 -11.597 11.822 1.00 94.00 95 ASN A C 1
ATOM 740 O O . ASN A 1 95 ? 2.816 -11.187 11.635 1.00 94.00 95 ASN A O 1
ATOM 744 N N . LYS A 1 96 ? 4.231 -12.619 12.641 1.00 96.25 96 LYS A N 1
ATOM 745 C CA . LYS A 1 96 ? 3.196 -13.297 13.425 1.00 96.25 96 LYS A CA 1
ATOM 746 C C . LYS A 1 96 ? 2.517 -12.335 14.403 1.00 96.25 96 LYS A C 1
ATOM 748 O O . LYS A 1 96 ? 1.298 -12.321 14.478 1.00 96.25 96 LYS A O 1
ATOM 753 N N . LYS A 1 97 ? 3.292 -11.510 15.112 1.00 97.00 97 LYS A N 1
ATOM 754 C CA . LYS A 1 97 ? 2.753 -10.537 16.075 1.00 97.00 97 LYS A CA 1
ATOM 755 C C . LYS A 1 97 ? 1.944 -9.427 15.407 1.00 97.00 97 LYS A C 1
ATOM 757 O O . LYS A 1 97 ? 0.910 -9.030 15.929 1.00 97.00 97 LYS A O 1
ATOM 762 N N . LEU A 1 98 ? 2.376 -8.970 14.234 1.00 95.75 98 LEU A N 1
ATOM 763 C CA . LEU A 1 98 ? 1.616 -8.020 13.419 1.00 95.75 98 LEU A CA 1
ATOM 764 C C . LEU A 1 98 ? 0.285 -8.615 12.926 1.00 95.75 98 LEU A C 1
ATOM 766 O O . LEU A 1 98 ? -0.717 -7.907 12.911 1.00 95.75 98 LEU A O 1
ATOM 770 N N . GLU A 1 99 ? 0.264 -9.903 12.567 1.00 94.94 99 GLU A N 1
ATOM 771 C CA . GLU A 1 99 ? -0.971 -10.616 12.214 1.00 94.94 99 GLU A CA 1
ATOM 772 C C . GLU A 1 99 ? -1.915 -10.735 13.415 1.00 94.94 99 GLU A C 1
ATOM 774 O O . GLU A 1 99 ? -3.071 -10.339 13.317 1.00 94.94 99 GLU A O 1
ATOM 779 N N . GLU A 1 100 ? -1.407 -11.199 14.565 1.00 95.88 100 GLU A N 1
ATOM 780 C CA . GLU A 1 100 ? -2.179 -11.331 15.812 1.00 95.88 100 GLU A CA 1
ATOM 781 C C . GLU A 1 100 ? -2.810 -9.980 16.218 1.00 95.88 100 GLU A C 1
ATOM 783 O O . GLU A 1 100 ? -3.981 -9.931 16.599 1.00 95.88 100 GLU A O 1
ATOM 788 N N . LEU A 1 101 ? -2.079 -8.867 16.062 1.00 95.56 101 LEU A N 1
ATOM 789 C CA . LEU A 1 101 ? -2.600 -7.519 16.309 1.00 95.56 101 LEU A CA 1
ATOM 790 C C . LEU A 1 101 ? -3.701 -7.118 15.310 1.00 95.56 101 LEU A C 1
ATOM 792 O O . LEU A 1 101 ? -4.733 -6.592 15.725 1.00 95.56 101 LEU A O 1
ATOM 796 N N . SER A 1 102 ? -3.506 -7.359 14.009 1.00 94.50 102 SER A N 1
ATOM 797 C CA . SER A 1 102 ? -4.512 -7.031 12.988 1.00 94.50 102 SER A CA 1
ATOM 798 C C . SER A 1 102 ? -5.789 -7.856 13.175 1.00 94.50 102 SER A C 1
ATOM 800 O O . SER A 1 102 ? -6.893 -7.311 13.137 1.00 94.50 102 SER A O 1
ATOM 802 N N . GLU A 1 103 ? -5.659 -9.153 13.462 1.00 94.12 103 GLU A N 1
ATOM 803 C CA . GLU A 1 103 ? -6.793 -10.020 13.782 1.00 94.12 103 GLU A CA 1
ATOM 804 C C . GLU A 1 103 ? -7.539 -9.539 15.027 1.00 94.12 103 GLU A C 1
ATOM 806 O O . GLU A 1 103 ? -8.767 -9.502 15.017 1.00 94.12 103 GLU A O 1
ATOM 811 N N . LEU A 1 104 ? -6.830 -9.136 16.087 1.00 93.25 104 LEU A N 1
ATOM 812 C CA . LEU A 1 104 ? -7.455 -8.607 17.298 1.00 93.25 104 LEU A CA 1
ATOM 813 C C . LEU A 1 104 ? -8.298 -7.363 16.994 1.00 93.25 104 LEU A C 1
ATOM 815 O O . LEU A 1 104 ? -9.462 -7.297 17.396 1.00 93.25 104 LEU A O 1
ATOM 819 N N . ILE A 1 105 ? -7.722 -6.407 16.261 1.00 92.06 105 ILE A N 1
ATOM 820 C CA . ILE A 1 105 ? -8.383 -5.151 15.895 1.00 92.06 105 ILE A CA 1
ATOM 821 C C . ILE A 1 105 ? -9.611 -5.432 15.025 1.00 92.06 105 ILE A C 1
ATOM 823 O O . ILE A 1 105 ? -10.692 -4.932 15.319 1.00 92.06 105 ILE A O 1
ATOM 827 N N . ASN A 1 106 ? -9.481 -6.280 14.003 1.00 90.25 106 ASN A N 1
ATOM 828 C CA . ASN A 1 106 ? -10.569 -6.547 13.063 1.00 90.25 106 ASN A CA 1
ATOM 829 C C . ASN A 1 106 ? -11.655 -7.469 13.646 1.00 90.25 106 ASN A C 1
ATOM 831 O O . ASN A 1 106 ? -12.832 -7.305 13.349 1.00 90.25 106 ASN A O 1
ATOM 835 N N . LYS A 1 107 ? -11.298 -8.456 14.474 1.00 88.94 107 LYS A N 1
ATOM 836 C CA . LYS A 1 107 ? -12.255 -9.448 14.985 1.00 88.94 107 LYS A CA 1
ATOM 837 C C . LYS A 1 107 ? -12.969 -8.983 16.245 1.00 88.94 107 LYS A C 1
ATOM 839 O O . LYS A 1 107 ? -14.156 -9.255 16.403 1.00 88.94 107 LYS A O 1
ATOM 844 N N . LYS A 1 108 ? -12.252 -8.355 17.181 1.00 79.81 108 LYS A N 1
ATOM 845 C CA . LYS A 1 108 ? -12.804 -8.078 18.515 1.00 79.81 108 LYS A CA 1
ATOM 846 C C . LYS A 1 108 ? -13.434 -6.698 18.653 1.00 79.81 108 LYS A C 1
ATOM 848 O O . LYS A 1 108 ? -14.308 -6.541 19.500 1.00 79.81 108 LYS A O 1
ATOM 853 N N . MET A 1 109 ? -13.058 -5.734 17.812 1.00 74.31 109 MET A N 1
ATOM 854 C CA . MET A 1 109 ? -13.703 -4.414 17.806 1.00 74.31 109 MET A CA 1
ATOM 855 C C . MET A 1 109 ? -15.028 -4.400 17.022 1.00 74.31 109 MET A C 1
ATOM 857 O O . MET A 1 109 ? -15.780 -3.437 17.138 1.00 74.31 109 MET A O 1
ATOM 861 N N . PHE A 1 110 ? -15.347 -5.453 16.252 1.00 67.12 110 PHE A N 1
ATOM 862 C CA . PHE A 1 110 ? -16.522 -5.498 15.370 1.00 67.12 110 PHE A CA 1
ATOM 863 C C . PHE A 1 110 ? -17.444 -6.680 15.670 1.00 67.12 110 PHE A C 1
ATOM 865 O O . PHE A 1 110 ? -17.458 -7.689 14.970 1.00 67.12 110 PHE A O 1
ATOM 872 N N . THR A 1 111 ? -18.268 -6.525 16.704 1.00 62.62 111 THR A N 1
ATOM 873 C CA . THR A 1 111 ? -19.494 -7.335 16.854 1.00 62.62 111 THR A CA 1
ATOM 874 C C . THR A 1 111 ? -20.756 -6.577 16.417 1.00 62.62 111 THR A C 1
ATOM 876 O O . THR A 1 111 ? -21.801 -7.189 16.223 1.00 62.62 111 THR A O 1
ATOM 879 N N . SER A 1 112 ? -20.646 -5.271 16.153 1.00 66.62 112 SER A N 1
ATOM 880 C CA . SER A 1 112 ? -21.700 -4.383 15.645 1.00 66.62 112 SER A CA 1
ATOM 881 C C . SER A 1 112 ? -21.078 -3.310 14.742 1.00 66.62 112 SER A C 1
ATOM 883 O O . SER A 1 112 ? -19.894 -3.011 14.893 1.00 66.62 112 SER A O 1
ATOM 885 N N . GLN A 1 113 ? -21.835 -2.740 13.793 1.00 79.38 113 GLN A N 1
ATOM 886 C CA . GLN A 1 113 ? -21.336 -1.674 12.909 1.00 79.38 113 GLN A CA 1
ATOM 887 C C . GLN A 1 113 ? -20.747 -0.515 13.745 1.00 79.38 113 GLN A C 1
ATOM 889 O O . GLN A 1 113 ? -21.496 0.163 14.447 1.00 79.38 113 GLN A O 1
ATOM 894 N N . PRO A 1 114 ? -19.424 -0.287 13.715 1.00 84.19 114 PRO A N 1
ATOM 895 C CA . PRO A 1 114 ? -18.782 0.785 14.475 1.00 84.19 114 PRO A CA 1
ATOM 896 C C . PRO A 1 114 ? -19.115 2.160 13.857 1.00 84.19 114 PRO A C 1
ATOM 898 O O . PRO A 1 114 ? -19.393 2.241 12.655 1.00 84.19 114 PRO A O 1
ATOM 901 N N . PRO A 1 115 ? -18.997 3.256 14.620 1.00 87.94 115 PRO A N 1
ATOM 902 C CA . PRO A 1 115 ? -18.948 4.603 14.062 1.00 87.94 115 PRO A CA 1
ATOM 903 C C . PRO A 1 115 ? -17.848 4.747 13.000 1.00 87.94 115 PRO A C 1
ATOM 905 O O . PRO A 1 115 ? -16.769 4.161 13.129 1.00 87.94 115 PRO A O 1
ATOM 908 N N . GLU A 1 116 ? -18.096 5.568 11.977 1.00 86.31 116 GLU A N 1
ATOM 909 C CA . GLU A 1 116 ? -17.161 5.804 10.861 1.00 86.31 116 GLU A CA 1
ATOM 910 C C . GLU A 1 116 ? -15.778 6.299 11.313 1.00 86.31 116 GLU A C 1
ATOM 912 O O . GLU A 1 116 ? -14.759 5.929 10.727 1.00 86.31 116 GLU A O 1
ATOM 917 N N . GLU A 1 117 ? -15.708 7.067 12.405 1.00 89.19 117 GLU A N 1
ATOM 918 C CA . GLU A 1 117 ? -14.433 7.517 12.975 1.00 89.19 117 GLU A CA 1
ATOM 919 C C . GLU A 1 117 ? -13.554 6.329 13.405 1.00 89.19 117 GLU A C 1
ATOM 921 O O . GLU A 1 117 ? -12.367 6.272 13.085 1.00 89.19 117 GLU A O 1
ATOM 926 N N . ILE A 1 118 ? -14.149 5.331 14.066 1.00 90.44 118 ILE A N 1
ATOM 927 C CA . ILE A 1 118 ? -13.445 4.124 14.511 1.00 90.44 118 ILE A CA 1
ATOM 928 C C . ILE A 1 118 ? -13.012 3.280 13.306 1.00 90.44 118 ILE A C 1
ATOM 930 O O . ILE A 1 118 ? -11.886 2.780 13.290 1.00 90.44 118 ILE A O 1
ATOM 934 N N . LYS A 1 119 ? -13.859 3.164 12.269 1.00 88.19 119 LYS A N 1
ATOM 935 C CA . LYS A 1 119 ? -13.486 2.479 11.015 1.00 88.19 119 LYS A CA 1
ATOM 936 C C . LYS A 1 119 ? -12.271 3.125 10.365 1.00 88.19 119 LYS A C 1
ATOM 938 O O . LYS A 1 119 ? -11.356 2.415 9.955 1.00 88.19 119 LYS A O 1
ATOM 943 N N . THR A 1 120 ? -12.257 4.454 10.307 1.00 87.44 120 THR A N 1
ATOM 944 C CA . THR A 1 120 ? -11.168 5.231 9.705 1.00 87.44 120 THR A CA 1
ATOM 945 C C . THR A 1 120 ? -9.851 4.963 10.430 1.00 87.44 120 THR A C 1
ATOM 947 O O . THR A 1 120 ? -8.886 4.536 9.797 1.00 87.44 120 THR A O 1
ATOM 950 N N . LYS A 1 121 ? -9.834 5.074 11.766 1.00 92.44 121 LYS A N 1
ATOM 951 C CA . LYS A 1 121 ? -8.636 4.797 12.583 1.00 92.44 121 LYS A CA 1
ATOM 952 C C . LYS A 1 121 ? -8.130 3.362 12.424 1.00 92.44 121 LYS A C 1
ATOM 954 O O . LYS A 1 121 ? -6.929 3.119 12.342 1.00 92.44 121 LYS A O 1
ATOM 959 N N . ILE A 1 122 ? -9.039 2.393 12.331 1.00 91.50 122 ILE A N 1
ATOM 960 C CA . ILE A 1 122 ? -8.678 0.990 12.088 1.00 91.50 122 ILE A CA 1
ATOM 961 C C . ILE A 1 122 ? -8.075 0.802 10.691 1.00 91.50 122 ILE A C 1
ATOM 963 O O . ILE A 1 122 ? -7.084 0.083 10.541 1.00 91.50 122 ILE A O 1
ATOM 967 N N . GLY A 1 123 ? -8.623 1.476 9.678 1.00 87.62 123 GLY A N 1
ATOM 968 C CA . GLY A 1 123 ? -8.043 1.526 8.338 1.00 87.62 123 GLY A CA 1
ATOM 969 C C . GLY A 1 123 ? -6.607 2.052 8.351 1.00 87.62 123 GLY A C 1
ATOM 970 O O . GLY A 1 123 ? -5.713 1.410 7.799 1.00 87.62 123 GLY A O 1
ATOM 971 N N . GLU A 1 124 ? -6.364 3.163 9.050 1.00 90.62 124 GLU A N 1
ATOM 972 C CA . GLU A 1 124 ? -5.031 3.761 9.204 1.00 90.62 124 GLU A CA 1
ATOM 973 C C . GLU A 1 124 ? -4.041 2.802 9.889 1.00 90.62 124 GLU A C 1
ATOM 975 O O . GLU A 1 124 ? -2.921 2.616 9.403 1.00 90.62 124 GLU A O 1
ATOM 980 N N . ILE A 1 125 ? -4.460 2.112 10.956 1.00 93.75 125 ILE A N 1
ATOM 981 C CA . ILE A 1 125 ? -3.637 1.094 11.629 1.00 93.75 125 ILE A CA 1
ATOM 982 C C . ILE A 1 125 ? -3.288 -0.060 10.681 1.00 93.75 125 ILE A C 1
ATOM 984 O O . ILE A 1 125 ? -2.124 -0.459 10.595 1.00 93.75 125 ILE A O 1
ATOM 988 N N . ASN A 1 126 ? -4.267 -0.589 9.946 1.00 91.56 126 ASN A N 1
ATOM 989 C CA . ASN A 1 126 ? -4.039 -1.697 9.017 1.00 91.56 126 ASN A CA 1
ATOM 990 C C . ASN A 1 126 ? -3.075 -1.301 7.883 1.00 91.56 126 ASN A C 1
ATOM 992 O O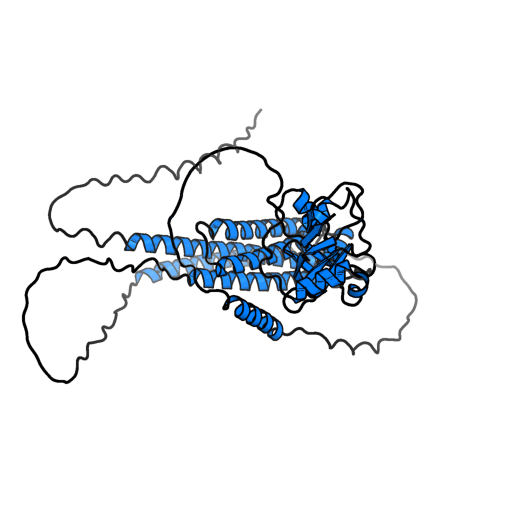 . ASN A 1 126 ? -2.215 -2.098 7.506 1.00 91.56 126 ASN A O 1
ATOM 996 N N . ILE A 1 127 ? -3.143 -0.059 7.389 1.00 88.56 127 ILE A N 1
ATOM 997 C CA . ILE A 1 127 ? -2.187 0.472 6.404 1.00 88.56 127 ILE A CA 1
ATOM 998 C C . ILE A 1 127 ? -0.762 0.492 6.975 1.00 88.56 127 ILE A C 1
ATOM 1000 O O . ILE A 1 127 ? 0.178 0.081 6.290 1.00 88.56 127 ILE A O 1
ATOM 1004 N N . LEU A 1 128 ? -0.580 0.924 8.228 1.00 93.38 128 LEU A N 1
ATOM 1005 C CA . LEU A 1 128 ? 0.732 0.931 8.890 1.00 93.38 128 LEU A CA 1
ATOM 1006 C C . LEU A 1 128 ? 1.279 -0.486 9.098 1.00 93.38 128 LEU A C 1
ATOM 1008 O O . LEU A 1 128 ? 2.455 -0.743 8.818 1.00 93.38 128 LEU A O 1
ATOM 1012 N N . ILE A 1 129 ? 0.428 -1.420 9.533 1.00 94.12 129 ILE A N 1
ATOM 1013 C CA . ILE A 1 129 ? 0.784 -2.836 9.686 1.00 94.12 129 ILE A CA 1
ATOM 1014 C C . ILE A 1 129 ? 1.240 -3.416 8.342 1.00 94.12 129 ILE A C 1
ATOM 1016 O O . ILE A 1 129 ? 2.320 -4.006 8.262 1.00 94.12 129 ILE A O 1
ATOM 1020 N N . GLU A 1 130 ? 0.480 -3.207 7.266 1.00 91.00 130 GLU A N 1
ATOM 1021 C CA . GLU A 1 130 ? 0.858 -3.702 5.941 1.00 91.00 130 GLU A CA 1
ATOM 1022 C C . GLU A 1 130 ? 2.114 -3.013 5.399 1.00 91.00 130 GLU A C 1
ATOM 1024 O O . GLU A 1 130 ? 2.980 -3.674 4.825 1.00 91.00 130 GLU A O 1
ATOM 1029 N N . SER A 1 131 ? 2.293 -1.715 5.649 1.00 90.69 131 SER A N 1
ATOM 1030 C CA . SER A 1 131 ? 3.522 -0.992 5.306 1.00 90.69 131 SER A CA 1
ATOM 1031 C C . SER A 1 131 ? 4.751 -1.641 5.958 1.00 90.69 131 SER A C 1
ATOM 1033 O O . SER A 1 131 ? 5.727 -1.950 5.266 1.00 90.69 131 SER A O 1
ATOM 1035 N N . LEU A 1 132 ? 4.691 -1.937 7.263 1.00 94.38 132 LEU A N 1
ATOM 1036 C CA . LEU A 1 132 ? 5.750 -2.649 7.988 1.00 94.38 132 LEU A CA 1
ATOM 1037 C C . LEU A 1 132 ? 6.003 -4.041 7.393 1.00 94.38 132 LEU A C 1
ATOM 1039 O O . LEU A 1 132 ? 7.149 -4.395 7.081 1.00 94.38 132 LEU A O 1
ATOM 1043 N N . ARG A 1 133 ? 4.932 -4.823 7.205 1.00 95.25 133 ARG A N 1
ATOM 1044 C CA . ARG A 1 133 ? 5.006 -6.203 6.712 1.00 95.25 133 ARG A CA 1
ATOM 1045 C C . ARG A 1 133 ? 5.620 -6.278 5.326 1.00 95.25 133 ARG A C 1
ATOM 1047 O O . ARG A 1 133 ? 6.568 -7.029 5.122 1.00 95.25 133 ARG A O 1
ATOM 1054 N N . GLN A 1 134 ? 5.094 -5.518 4.375 1.00 92.19 134 GLN A N 1
ATOM 1055 C CA . GLN A 1 134 ? 5.441 -5.658 2.963 1.00 92.19 134 GLN A CA 1
ATOM 1056 C C . GLN A 1 134 ? 6.794 -5.024 2.644 1.00 92.19 134 GLN A C 1
ATOM 1058 O O . GLN A 1 134 ? 7.582 -5.597 1.891 1.00 92.19 134 GLN A O 1
ATOM 1063 N N . LYS A 1 135 ? 7.099 -3.855 3.225 1.00 92.62 135 LYS A N 1
ATOM 1064 C CA . LYS A 1 135 ? 8.302 -3.109 2.834 1.00 92.62 135 LYS A CA 1
ATOM 1065 C C . LYS A 1 135 ? 9.580 -3.680 3.433 1.00 92.62 135 LYS A C 1
ATOM 1067 O O . LYS A 1 135 ? 10.603 -3.685 2.751 1.00 92.62 135 LYS A O 1
ATOM 1072 N N . VAL A 1 136 ? 9.525 -4.176 4.672 1.00 95.31 136 VAL A N 1
ATOM 1073 C CA . VAL A 1 136 ? 10.719 -4.628 5.404 1.00 95.31 136 VAL A CA 1
ATOM 1074 C C . VAL A 1 136 ? 10.599 -6.070 5.885 1.00 95.31 136 VAL A C 1
ATOM 1076 O O . VAL A 1 136 ? 11.501 -6.861 5.637 1.00 95.31 136 VAL A O 1
ATOM 1079 N N . ILE A 1 137 ? 9.516 -6.464 6.556 1.00 94.38 137 ILE A N 1
ATOM 1080 C CA . ILE A 1 137 ? 9.489 -7.765 7.245 1.00 94.38 137 ILE A CA 1
ATOM 1081 C C . ILE A 1 137 ? 9.452 -8.941 6.252 1.00 94.38 137 ILE A C 1
ATOM 1083 O O . ILE A 1 137 ? 10.364 -9.763 6.252 1.00 94.38 137 ILE A O 1
ATOM 1087 N N . LYS A 1 138 ? 8.489 -9.009 5.331 1.00 93.44 138 LYS A N 1
ATOM 1088 C CA . LYS A 1 138 ? 8.349 -10.118 4.367 1.00 93.44 138 LYS A CA 1
ATOM 1089 C C . LYS A 1 138 ? 9.591 -10.362 3.501 1.00 93.44 138 LYS A C 1
ATOM 1091 O O . LYS A 1 138 ? 10.009 -11.519 3.419 1.00 93.44 138 LYS A O 1
ATOM 1096 N N . PRO A 1 139 ? 10.244 -9.341 2.906 1.00 93.75 139 PRO A N 1
ATOM 1097 C CA . PRO A 1 139 ? 11.486 -9.563 2.165 1.00 93.75 139 PRO A CA 1
ATOM 1098 C C . PRO A 1 139 ? 12.547 -10.287 3.005 1.00 93.75 139 PRO A C 1
ATOM 1100 O O . PRO A 1 139 ? 13.250 -11.170 2.518 1.00 93.75 139 PRO A O 1
ATOM 1103 N N . THR A 1 140 ? 12.624 -9.971 4.297 1.00 92.06 140 THR A N 1
ATOM 1104 C CA . THR A 1 140 ? 13.688 -10.452 5.192 1.00 92.06 140 THR A CA 1
ATOM 1105 C C . THR A 1 140 ? 13.482 -11.875 5.690 1.00 92.06 140 THR A C 1
ATOM 1107 O O . THR A 1 140 ? 14.451 -12.529 6.079 1.00 92.06 140 THR A O 1
ATOM 1110 N N . GLN A 1 141 ? 12.263 -12.407 5.576 1.00 90.69 141 GLN A N 1
ATOM 1111 C CA . GLN A 1 141 ? 11.973 -13.825 5.812 1.00 90.69 141 GLN A CA 1
ATOM 1112 C C . GLN A 1 141 ? 12.696 -14.733 4.807 1.00 90.69 141 GLN A C 1
ATOM 1114 O O . GLN A 1 141 ? 13.071 -15.851 5.149 1.00 90.69 141 GLN A O 1
ATOM 1119 N N . LYS A 1 142 ? 12.977 -14.231 3.594 1.00 89.19 142 LYS A N 1
ATOM 1120 C CA . LYS A 1 142 ? 13.775 -14.926 2.566 1.00 89.19 142 LYS A CA 1
ATOM 1121 C C . LYS A 1 142 ? 15.284 -14.929 2.880 1.00 89.19 142 LYS A C 1
ATOM 1123 O O . LYS A 1 142 ? 16.085 -15.428 2.089 1.00 89.19 142 LYS A O 1
ATOM 1128 N N . GLY A 1 143 ? 15.687 -14.347 4.011 1.00 88.69 143 GLY A N 1
ATOM 1129 C CA . GLY A 1 143 ? 17.074 -14.200 4.441 1.00 88.69 143 GLY A CA 1
ATOM 1130 C C . GLY A 1 143 ? 17.730 -12.899 3.971 1.00 88.69 143 GLY A C 1
ATOM 1131 O O . GLY A 1 143 ? 17.254 -12.210 3.069 1.00 88.69 143 GLY A O 1
ATOM 1132 N N . TRP A 1 144 ? 18.860 -12.561 4.596 1.00 87.94 144 TRP A N 1
ATOM 1133 C CA . TRP A 1 144 ? 19.580 -11.299 4.384 1.00 87.94 144 TRP A CA 1
ATOM 1134 C C . TRP A 1 144 ? 20.597 -11.389 3.232 1.00 87.94 144 TRP A C 1
ATOM 1136 O O . TRP A 1 144 ? 21.809 -11.354 3.443 1.00 87.94 144 TRP A O 1
ATOM 1146 N N . ASN A 1 145 ? 20.108 -11.566 2.002 1.00 88.94 145 ASN A N 1
ATOM 1147 C CA . ASN A 1 145 ? 20.936 -11.662 0.791 1.00 88.94 145 ASN A CA 1
ATOM 1148 C C . ASN A 1 145 ? 20.803 -10.410 -0.104 1.00 88.94 145 ASN A C 1
ATOM 1150 O O . ASN A 1 145 ? 19.912 -9.586 0.088 1.00 88.94 145 ASN A O 1
ATOM 1154 N N . LYS A 1 146 ? 21.674 -10.269 -1.114 1.00 89.56 146 LYS A N 1
ATOM 1155 C CA . LYS A 1 146 ? 21.694 -9.105 -2.027 1.00 89.56 146 LYS A CA 1
ATOM 1156 C C . LYS A 1 146 ? 20.333 -8.829 -2.684 1.00 89.56 146 LYS A C 1
ATOM 1158 O O . LYS A 1 146 ? 19.961 -7.670 -2.835 1.00 89.56 146 LYS A O 1
ATOM 1163 N N . ARG A 1 147 ? 19.580 -9.872 -3.052 1.00 89.81 147 ARG A N 1
ATOM 1164 C CA . ARG A 1 147 ? 18.254 -9.740 -3.677 1.00 89.81 147 ARG A CA 1
ATOM 1165 C C . ARG A 1 147 ? 17.252 -9.119 -2.707 1.00 89.81 147 ARG A C 1
ATOM 1167 O O . ARG A 1 147 ? 16.565 -8.177 -3.081 1.00 89.81 147 ARG A O 1
ATOM 1174 N N . THR A 1 148 ? 17.237 -9.603 -1.468 1.00 91.31 148 THR A N 1
ATOM 1175 C CA . THR A 1 148 ? 16.408 -9.061 -0.386 1.00 91.31 148 THR A CA 1
ATOM 1176 C C . THR A 1 148 ? 16.739 -7.599 -0.096 1.00 91.31 148 THR A C 1
ATOM 1178 O O . THR A 1 148 ? 15.836 -6.786 0.058 1.00 91.31 148 THR A O 1
ATOM 1181 N N . LEU A 1 149 ? 18.025 -7.234 -0.067 1.00 91.06 149 LEU A N 1
ATOM 1182 C CA . LEU A 1 149 ? 18.441 -5.846 0.166 1.00 91.06 149 LEU A CA 1
ATOM 1183 C C . LEU A 1 149 ? 17.944 -4.905 -0.936 1.00 91.06 149 LEU A C 1
ATOM 1185 O O . LEU A 1 149 ? 17.424 -3.837 -0.630 1.00 91.06 149 LEU A O 1
ATOM 1189 N N . LEU A 1 150 ? 18.044 -5.325 -2.202 1.00 89.06 150 LEU A N 1
ATOM 1190 C CA . LEU A 1 150 ? 17.521 -4.563 -3.340 1.00 89.06 150 LEU A CA 1
ATOM 1191 C C . LEU A 1 150 ? 15.989 -4.455 -3.313 1.00 89.06 150 LEU A C 1
ATOM 1193 O O . LEU A 1 150 ? 15.445 -3.415 -3.675 1.00 89.06 150 LEU A O 1
ATOM 1197 N N . GLU A 1 151 ? 15.294 -5.515 -2.889 1.00 91.31 151 GLU A N 1
ATOM 1198 C CA . GLU A 1 151 ? 13.837 -5.515 -2.703 1.00 91.31 151 GLU A CA 1
ATOM 1199 C C . GLU A 1 151 ? 13.427 -4.493 -1.633 1.00 91.31 151 GLU A C 1
ATOM 1201 O O . GLU A 1 151 ? 12.584 -3.643 -1.901 1.00 91.31 151 GLU A O 1
ATOM 1206 N N . ILE A 1 152 ? 14.089 -4.492 -0.470 1.00 93.56 152 ILE A N 1
ATOM 1207 C CA . ILE A 1 152 ? 13.827 -3.519 0.603 1.00 93.56 152 ILE A CA 1
ATOM 1208 C C . ILE A 1 152 ? 14.147 -2.097 0.142 1.00 93.56 152 ILE A C 1
ATOM 1210 O O . ILE A 1 152 ? 13.347 -1.193 0.352 1.00 93.56 152 ILE A O 1
ATOM 1214 N N . GLN A 1 153 ? 15.285 -1.886 -0.519 1.00 91.62 153 GLN A N 1
ATOM 1215 C CA . GLN A 1 153 ? 15.678 -0.571 -1.023 1.00 91.62 153 GLN A CA 1
ATOM 1216 C C . GLN A 1 153 ? 14.632 -0.006 -1.993 1.00 91.62 153 GLN A C 1
ATOM 1218 O O . GLN A 1 153 ? 14.204 1.137 -1.839 1.00 91.62 153 GLN A O 1
ATOM 1223 N N . ARG A 1 154 ? 14.141 -0.834 -2.926 1.00 88.25 154 ARG A N 1
ATOM 1224 C CA . ARG A 1 154 ? 13.051 -0.457 -3.834 1.00 88.25 154 ARG A CA 1
ATOM 1225 C C . ARG A 1 154 ? 11.762 -0.149 -3.070 1.00 88.25 154 ARG A C 1
ATOM 1227 O O . ARG A 1 154 ? 11.129 0.867 -3.333 1.00 88.25 154 ARG A O 1
ATOM 1234 N N . ASN A 1 155 ? 11.396 -0.987 -2.101 1.00 89.56 155 ASN A N 1
ATOM 1235 C CA . ASN A 1 155 ? 10.172 -0.821 -1.312 1.00 89.56 155 ASN A CA 1
ATOM 1236 C C . ASN A 1 155 ? 10.191 0.429 -0.415 1.00 89.56 155 ASN A C 1
ATOM 1238 O O . ASN A 1 155 ? 9.136 0.987 -0.106 1.00 89.56 155 ASN A O 1
ATOM 1242 N N . LEU A 1 156 ? 11.380 0.874 -0.006 1.00 90.50 156 LEU A N 1
ATOM 1243 C CA . LEU A 1 156 ? 11.596 2.124 0.723 1.00 90.50 156 LEU A CA 1
ATOM 1244 C C . LEU A 1 156 ? 11.710 3.351 -0.204 1.00 90.50 156 LEU A C 1
ATOM 1246 O O . LEU A 1 156 ? 11.968 4.448 0.286 1.00 90.50 156 LEU A O 1
ATOM 1250 N N . GLY A 1 157 ? 11.503 3.191 -1.518 1.00 85.75 157 GLY A N 1
ATOM 1251 C CA . GLY A 1 157 ? 11.511 4.288 -2.493 1.00 85.75 157 GLY A CA 1
ATOM 1252 C C . GLY A 1 157 ? 12.908 4.804 -2.838 1.00 85.75 157 GLY A C 1
ATOM 1253 O O . GLY A 1 157 ? 13.061 5.950 -3.245 1.00 85.75 157 GLY A O 1
ATOM 1254 N N . GLN A 1 158 ? 13.942 3.987 -2.646 1.00 78.25 158 GLN A N 1
ATOM 1255 C CA . GLN A 1 158 ? 15.325 4.388 -2.878 1.00 78.25 158 GLN A CA 1
ATOM 1256 C C . GLN A 1 158 ? 15.819 3.872 -4.226 1.00 78.25 158 GLN A C 1
ATOM 1258 O O . GLN A 1 158 ? 15.580 2.722 -4.607 1.00 78.25 158 GLN A O 1
ATOM 1263 N N . VAL A 1 159 ? 16.581 4.713 -4.926 1.00 71.19 159 VAL A N 1
ATOM 1264 C CA . VAL A 1 159 ? 17.320 4.293 -6.119 1.00 71.19 159 VAL A CA 1
ATOM 1265 C C . VAL A 1 159 ? 18.367 3.255 -5.691 1.00 71.19 159 VAL A C 1
ATOM 1267 O O . VAL A 1 159 ? 19.032 3.472 -4.675 1.00 71.19 159 VAL A O 1
ATOM 1270 N N . PRO A 1 160 ? 18.527 2.127 -6.410 1.00 70.44 160 PRO A N 1
ATOM 1271 C CA . PRO A 1 160 ? 19.539 1.117 -6.112 1.00 70.44 160 PRO A CA 1
ATOM 1272 C C . PRO A 1 160 ? 20.961 1.691 -6.189 1.00 70.44 160 PRO A C 1
ATOM 1274 O O . PRO A 1 160 ? 21.587 1.702 -7.244 1.00 70.44 160 PRO A O 1
ATOM 1277 N N . ILE A 1 161 ? 21.480 2.179 -5.066 1.00 64.31 161 ILE A N 1
ATOM 1278 C CA . ILE A 1 161 ? 22.877 2.588 -4.935 1.00 64.31 161 ILE A CA 1
ATOM 1279 C C . ILE A 1 161 ? 23.715 1.317 -4.803 1.00 64.31 161 ILE A C 1
ATOM 1281 O O . ILE A 1 161 ? 23.488 0.498 -3.911 1.00 64.31 161 ILE A O 1
ATOM 1285 N N . THR A 1 162 ? 24.679 1.141 -5.700 1.00 66.75 162 THR A N 1
ATOM 1286 C CA . THR A 1 162 ? 25.590 -0.010 -5.718 1.00 66.75 162 THR A CA 1
ATOM 1287 C C . THR A 1 162 ? 26.538 -0.049 -4.521 1.00 66.75 162 THR A C 1
ATOM 1289 O O . THR A 1 162 ? 27.150 -1.088 -4.274 1.00 66.75 162 THR A O 1
ATOM 1292 N N . GLU A 1 163 ? 26.648 1.036 -3.750 1.00 55.81 163 GLU A N 1
ATOM 1293 C CA . GLU A 1 163 ? 27.694 1.189 -2.745 1.00 55.81 163 GLU A CA 1
ATOM 1294 C C . GLU A 1 163 ? 27.143 1.563 -1.356 1.00 55.81 163 GLU A C 1
ATOM 1296 O O . GLU A 1 163 ? 26.549 2.613 -1.131 1.00 55.81 163 GLU A O 1
ATOM 1301 N N . SER A 1 164 ? 27.417 0.660 -0.405 1.00 64.62 164 SER A N 1
ATOM 1302 C CA . SER A 1 164 ? 27.245 0.746 1.055 1.00 64.62 164 SER A CA 1
ATOM 1303 C C . SER A 1 164 ? 25.893 0.337 1.670 1.00 64.62 164 SER A C 1
ATOM 1305 O O . SER A 1 164 ? 24.986 1.133 1.911 1.00 64.62 164 SER A O 1
ATOM 1307 N N . ASN A 1 165 ? 25.857 -0.915 2.150 1.00 72.25 165 ASN A N 1
ATOM 1308 C CA . ASN A 1 165 ? 24.819 -1.471 3.036 1.00 72.25 165 ASN A CA 1
ATOM 1309 C C . ASN A 1 165 ? 24.591 -0.671 4.340 1.00 72.25 165 ASN A C 1
ATOM 1311 O O . ASN A 1 165 ? 23.587 -0.893 5.019 1.00 72.25 165 ASN A O 1
ATOM 1315 N N . LYS A 1 166 ? 25.514 0.223 4.735 1.00 78.94 166 LYS A N 1
ATOM 1316 C CA . LYS A 1 166 ? 25.386 1.005 5.978 1.00 78.94 166 LYS A CA 1
ATOM 1317 C C . LYS A 1 166 ? 24.208 1.978 5.920 1.00 78.94 166 LYS A C 1
ATOM 1319 O O . LYS A 1 166 ? 23.487 2.096 6.907 1.00 78.94 166 LYS A O 1
ATOM 1324 N N . ASN A 1 167 ? 23.987 2.621 4.770 1.00 87.25 167 ASN A N 1
ATOM 1325 C CA . ASN A 1 167 ? 22.882 3.566 4.605 1.00 87.25 167 ASN A CA 1
ATOM 1326 C C . ASN A 1 167 ? 21.532 2.836 4.702 1.00 87.25 167 ASN A C 1
ATOM 1328 O O . ASN A 1 167 ? 20.667 3.226 5.480 1.00 87.25 167 ASN A O 1
ATOM 1332 N N . LEU A 1 168 ? 21.405 1.684 4.032 1.00 90.62 168 LEU A N 1
ATOM 1333 C CA . LEU A 1 168 ? 20.182 0.880 4.054 1.00 90.62 168 LEU A CA 1
ATOM 1334 C C . LEU A 1 168 ? 19.787 0.428 5.470 1.00 90.62 168 LEU A C 1
ATOM 1336 O O . LEU A 1 168 ? 18.619 0.512 5.830 1.00 90.62 168 LEU A O 1
ATOM 1340 N N . LYS A 1 169 ? 20.740 -0.007 6.306 1.00 91.56 169 LYS A N 1
ATOM 1341 C CA . LYS A 1 169 ? 20.443 -0.387 7.702 1.00 91.56 169 LYS A CA 1
ATOM 1342 C C . LYS A 1 169 ? 19.876 0.780 8.518 1.00 91.56 169 LYS A C 1
ATOM 1344 O O . LYS A 1 169 ? 18.899 0.594 9.235 1.00 91.56 169 LYS A O 1
ATOM 1349 N N . SER A 1 170 ? 20.477 1.965 8.390 1.00 91.00 170 SER A N 1
ATOM 1350 C CA . SER A 1 170 ? 20.001 3.187 9.056 1.00 91.00 170 SER A CA 1
ATOM 1351 C C . SER A 1 170 ? 18.596 3.570 8.585 1.00 91.00 170 SER A C 1
ATOM 1353 O O . SER A 1 170 ? 17.725 3.900 9.386 1.00 91.00 170 SER A O 1
ATOM 1355 N N . GLN A 1 171 ? 18.337 3.447 7.282 1.00 91.25 171 GLN A N 1
ATOM 1356 C CA . GLN A 1 171 ? 17.021 3.716 6.707 1.00 91.25 171 GLN A CA 1
ATOM 1357 C C . GLN A 1 171 ? 15.960 2.721 7.170 1.00 91.25 171 GLN A C 1
ATOM 1359 O O . GLN A 1 171 ? 14.849 3.140 7.483 1.00 91.25 171 GLN A O 1
ATOM 1364 N N . ILE A 1 172 ? 16.294 1.429 7.253 1.00 93.75 172 ILE A N 1
ATOM 1365 C CA . ILE A 1 172 ? 15.392 0.419 7.813 1.00 93.75 172 ILE A CA 1
ATOM 1366 C C . ILE A 1 172 ? 15.050 0.778 9.262 1.00 93.75 172 ILE A C 1
ATOM 1368 O O . ILE A 1 172 ? 13.873 0.813 9.602 1.00 93.75 172 ILE A O 1
ATOM 1372 N N . ASP A 1 173 ? 16.037 1.109 10.099 1.00 93.69 173 ASP A N 1
ATOM 1373 C CA . ASP A 1 173 ? 15.787 1.511 11.491 1.00 93.69 173 ASP A CA 1
ATOM 1374 C C . ASP A 1 173 ? 14.905 2.764 11.585 1.00 93.69 173 ASP A C 1
ATOM 1376 O O . ASP A 1 173 ? 13.923 2.775 12.329 1.00 93.69 173 ASP A O 1
ATOM 1380 N N . LYS A 1 174 ? 15.191 3.793 10.776 1.00 94.38 174 LYS A N 1
ATOM 1381 C CA . LYS A 1 174 ? 14.380 5.018 10.710 1.00 94.38 174 LYS A CA 1
ATOM 1382 C C . LYS A 1 174 ? 12.943 4.718 10.281 1.00 94.38 174 LYS A C 1
ATOM 1384 O O . LYS A 1 174 ? 12.005 5.223 10.897 1.00 94.38 174 LYS A O 1
ATOM 1389 N N . PHE A 1 175 ? 12.766 3.886 9.256 1.00 94.94 175 PHE A N 1
ATOM 1390 C CA . PHE A 1 175 ? 11.455 3.464 8.771 1.00 94.94 175 PHE A CA 1
ATOM 1391 C C . PHE A 1 175 ? 10.679 2.702 9.852 1.00 94.94 175 PHE A C 1
ATOM 1393 O O . PHE A 1 175 ? 9.526 3.041 10.119 1.00 94.94 175 PHE A O 1
ATOM 1400 N N . LEU A 1 176 ? 11.303 1.716 10.504 1.00 95.19 176 LEU A N 1
ATOM 1401 C CA . LEU A 1 176 ? 10.669 0.924 11.559 1.00 95.19 176 LEU A CA 1
ATOM 1402 C C . LEU A 1 176 ? 10.255 1.805 12.743 1.00 95.19 176 LEU A C 1
ATOM 1404 O O . LEU A 1 176 ? 9.106 1.737 13.168 1.00 95.19 176 LEU A O 1
ATOM 1408 N N . LYS A 1 177 ? 11.147 2.678 13.229 1.00 95.50 177 LYS A N 1
ATOM 1409 C CA . LYS A 1 177 ? 10.846 3.614 14.325 1.00 95.50 177 LYS A CA 1
ATOM 1410 C C . LYS A 1 177 ? 9.697 4.554 13.977 1.00 95.50 177 LYS A C 1
ATOM 1412 O O . LYS A 1 177 ? 8.771 4.681 14.766 1.00 95.50 177 LYS A O 1
ATOM 1417 N N . SER A 1 178 ? 9.726 5.162 12.789 1.00 94.75 178 SER A N 1
ATOM 1418 C CA . SER A 1 178 ? 8.676 6.088 12.352 1.00 94.75 178 SER A CA 1
ATOM 1419 C C . SER A 1 178 ? 7.304 5.414 12.287 1.00 94.75 178 SER A C 1
ATOM 1421 O O . SER A 1 178 ? 6.332 5.972 12.787 1.00 94.75 178 SER A O 1
ATOM 1423 N N . ASN A 1 179 ? 7.215 4.215 11.698 1.00 93.31 179 ASN A N 1
ATOM 1424 C CA . ASN A 1 179 ? 5.942 3.495 11.598 1.00 93.31 179 ASN A CA 1
ATOM 1425 C C . ASN A 1 179 ? 5.472 2.977 12.966 1.00 93.31 179 ASN A C 1
ATOM 1427 O O . ASN A 1 179 ? 4.276 3.002 13.224 1.00 93.31 179 ASN A O 1
ATOM 1431 N N . LEU A 1 180 ? 6.377 2.554 13.860 1.00 95.06 180 LEU A N 1
ATOM 1432 C CA . LEU A 1 180 ? 6.010 2.185 15.233 1.00 95.06 180 LEU A CA 1
ATOM 1433 C C . LEU A 1 180 ? 5.457 3.375 16.021 1.00 95.06 180 LEU A C 1
ATOM 1435 O O . LEU A 1 180 ? 4.448 3.233 16.698 1.00 95.06 180 LEU A O 1
ATOM 1439 N N . THR A 1 181 ? 6.074 4.554 15.920 1.00 95.19 181 THR A N 1
ATOM 1440 C CA . THR A 1 181 ? 5.561 5.762 16.584 1.00 95.19 181 THR A CA 1
ATOM 1441 C C . THR A 1 181 ? 4.183 6.154 16.053 1.00 95.19 181 THR A C 1
ATOM 1443 O O . THR A 1 181 ? 3.306 6.509 16.835 1.00 95.19 181 THR A O 1
ATOM 1446 N N . GLN A 1 182 ? 3.964 6.055 14.739 1.00 94.44 182 GLN A N 1
ATOM 1447 C CA . GLN A 1 182 ? 2.640 6.291 14.155 1.00 94.44 182 GLN A CA 1
ATOM 1448 C C . GLN A 1 182 ? 1.623 5.243 14.617 1.00 94.44 182 GLN A C 1
ATOM 1450 O O . GLN A 1 182 ? 0.497 5.595 14.953 1.00 94.44 182 GLN A O 1
ATOM 1455 N N . LEU A 1 183 ? 2.022 3.972 14.694 1.00 95.38 183 LEU A N 1
ATOM 1456 C CA . LEU A 1 183 ? 1.165 2.891 15.170 1.00 95.38 183 LEU A CA 1
ATOM 1457 C C . LEU A 1 183 ? 0.770 3.088 16.645 1.00 95.38 183 LEU A C 1
ATOM 1459 O O . LEU A 1 183 ? -0.402 2.932 16.976 1.00 95.38 183 LEU A O 1
ATOM 1463 N N . ASP A 1 184 ? 1.710 3.503 17.504 1.00 96.31 184 ASP A N 1
ATOM 1464 C CA . ASP A 1 184 ? 1.449 3.876 18.905 1.00 96.31 184 ASP A CA 1
ATOM 1465 C C . ASP A 1 184 ? 0.379 4.965 19.005 1.00 96.31 184 ASP A C 1
ATOM 1467 O O . ASP A 1 184 ? -0.592 4.834 19.753 1.00 96.31 184 ASP A O 1
ATOM 1471 N N . HIS A 1 185 ? 0.556 6.037 18.226 1.00 96.56 185 HIS A N 1
ATOM 1472 C CA . HIS A 1 185 ? -0.360 7.169 18.199 1.00 96.56 185 HIS A CA 1
ATOM 1473 C C . HIS A 1 185 ? -1.761 6.724 17.781 1.00 96.56 185 HIS A C 1
ATOM 1475 O O . HIS A 1 185 ? -2.727 6.979 18.491 1.00 96.56 185 HIS A O 1
ATOM 1481 N N . GLN A 1 186 ? -1.864 5.983 16.677 1.00 95.56 186 GLN A N 1
ATOM 1482 C CA . GLN A 1 186 ? -3.142 5.513 16.150 1.00 95.56 186 GLN A CA 1
ATOM 1483 C C . GLN A 1 186 ? -3.867 4.557 17.102 1.00 95.56 186 GLN A C 1
ATOM 1485 O O . GLN A 1 186 ? -5.085 4.625 17.253 1.00 95.56 186 GLN A O 1
ATOM 1490 N N . ILE A 1 187 ? -3.132 3.695 17.808 1.00 94.44 187 ILE A N 1
ATOM 1491 C CA . ILE A 1 187 ? -3.717 2.798 18.812 1.00 94.44 187 ILE A CA 1
ATOM 1492 C C . ILE A 1 187 ? -4.212 3.579 20.035 1.00 94.44 187 ILE A C 1
ATOM 1494 O O . ILE A 1 187 ? -5.281 3.267 20.562 1.00 94.44 187 ILE A O 1
ATOM 1498 N N . LYS A 1 188 ? -3.476 4.599 20.494 1.00 96.12 188 LYS A N 1
ATOM 1499 C CA . LYS A 1 188 ? -3.930 5.485 21.582 1.00 96.12 188 LYS A CA 1
ATOM 1500 C C . LYS A 1 188 ? -5.187 6.251 21.185 1.00 96.12 188 LYS A C 1
ATOM 1502 O O . LYS A 1 188 ? -6.157 6.272 21.939 1.00 96.12 188 LYS A O 1
ATOM 1507 N N . ASP A 1 189 ? -5.193 6.791 19.978 1.00 94.62 189 ASP A N 1
ATOM 1508 C CA . ASP A 1 189 ? -6.317 7.515 19.401 1.00 94.62 189 ASP A CA 1
ATOM 1509 C C . ASP A 1 189 ? -7.556 6.640 19.226 1.00 94.62 189 ASP A C 1
ATOM 1511 O O . ASP A 1 189 ? -8.670 7.085 19.504 1.00 94.62 189 ASP A O 1
ATOM 1515 N N . LEU A 1 190 ? -7.373 5.391 18.799 1.00 93.81 190 LEU A N 1
ATOM 1516 C CA . LEU A 1 190 ? -8.445 4.408 18.712 1.00 93.81 190 LEU A CA 1
ATOM 1517 C C . LEU A 1 190 ? -9.044 4.128 20.094 1.00 93.81 190 LEU A C 1
ATOM 1519 O O . LEU A 1 190 ? -10.264 4.115 20.241 1.00 93.81 190 LEU A O 1
ATOM 1523 N N . LYS A 1 191 ? -8.209 3.947 21.124 1.00 93.38 191 LYS A N 1
ATOM 1524 C CA . LYS A 1 191 ? -8.691 3.734 22.498 1.00 93.38 191 LYS A CA 1
ATOM 1525 C C . LYS A 1 191 ? -9.483 4.921 23.020 1.00 93.38 191 LYS A C 1
ATOM 1527 O O . LYS A 1 191 ? -10.513 4.711 23.650 1.00 93.38 191 LYS A O 1
ATOM 1532 N N . LEU A 1 192 ? -9.023 6.143 22.752 1.00 93.50 192 LEU A N 1
ATOM 1533 C CA . LEU A 1 192 ? -9.744 7.353 23.139 1.00 93.50 192 LEU A CA 1
ATOM 1534 C C . LEU A 1 192 ? -11.119 7.412 22.468 1.00 93.50 192 LEU A C 1
ATOM 1536 O O . LEU A 1 192 ? -12.111 7.586 23.171 1.00 93.50 192 LEU A O 1
ATOM 1540 N N . SER A 1 193 ? -11.201 7.176 21.154 1.00 92.19 193 SER A N 1
ATOM 1541 C CA . SER A 1 193 ? -12.483 7.170 20.429 1.00 92.19 193 SER A CA 1
ATOM 1542 C C . SER A 1 193 ? -13.423 6.055 20.909 1.00 92.19 193 SER A C 1
ATOM 1544 O O . SER A 1 193 ? -14.633 6.248 20.961 1.00 92.19 193 SER A O 1
ATOM 1546 N N . VAL A 1 194 ? -12.883 4.899 21.305 1.00 89.62 194 VAL A N 1
ATOM 1547 C CA . VAL A 1 194 ? -13.669 3.794 21.876 1.00 89.62 194 VAL A CA 1
ATOM 1548 C C . VAL A 1 194 ? -14.190 4.140 23.278 1.00 89.62 194 VAL A C 1
ATOM 1550 O O . VAL A 1 194 ? -15.355 3.892 23.566 1.00 89.62 194 VAL A O 1
ATOM 1553 N N . SER A 1 195 ? -13.371 4.756 24.136 1.00 89.94 195 SER A N 1
ATOM 1554 C CA . SER A 1 195 ? -13.786 5.188 25.482 1.00 89.94 195 SER A CA 1
ATOM 1555 C C . SER A 1 195 ? -14.784 6.350 25.471 1.00 89.94 195 SER A C 1
ATOM 1557 O O . SER A 1 195 ? -15.523 6.527 26.434 1.00 89.94 195 SER A O 1
ATOM 1559 N N . GLN A 1 196 ? -14.787 7.164 24.413 1.00 88.00 196 GLN A N 1
ATOM 1560 C CA . GLN A 1 196 ? -15.669 8.325 24.268 1.00 88.00 196 GLN A CA 1
ATOM 1561 C C . GLN A 1 196 ? -17.023 7.995 23.639 1.00 88.00 196 GLN A C 1
ATOM 1563 O O . GLN A 1 196 ? -17.849 8.900 23.516 1.00 88.00 196 GLN A O 1
ATOM 1568 N N . GLN A 1 197 ? -17.276 6.744 23.234 1.00 80.19 197 GLN A N 1
ATOM 1569 C CA . GLN A 1 197 ? -18.581 6.386 22.692 1.00 80.19 197 GLN A CA 1
ATOM 1570 C C . GLN A 1 197 ? -19.666 6.700 23.727 1.00 80.19 197 GLN A C 1
ATOM 1572 O O . GLN A 1 197 ? -19.657 6.117 24.815 1.00 80.19 197 GLN A O 1
ATOM 1577 N N . PRO A 1 198 ? -20.596 7.623 23.420 1.00 69.81 198 PRO A N 1
ATOM 1578 C CA . PRO A 1 198 ? -21.663 7.932 24.343 1.00 69.81 198 PRO A CA 1
ATOM 1579 C C . PRO A 1 198 ? -22.502 6.672 24.503 1.00 69.81 198 PRO A C 1
ATOM 1581 O O . PRO A 1 198 ? -22.944 6.076 23.517 1.00 69.81 198 PRO A O 1
ATOM 1584 N N . THR A 1 199 ? -22.731 6.272 25.750 1.00 63.47 199 THR A N 1
ATOM 1585 C CA . THR A 1 199 ? -23.666 5.211 26.125 1.00 63.47 199 THR A CA 1
ATOM 1586 C C . THR A 1 199 ? -25.101 5.685 25.840 1.00 63.47 199 THR A C 1
ATOM 1588 O O . THR A 1 199 ? -25.914 5.847 26.742 1.00 63.47 199 THR A O 1
ATOM 1591 N N . ASN A 1 200 ? -25.424 5.972 24.576 1.00 51.69 200 ASN A N 1
ATOM 1592 C CA . ASN A 1 200 ? -26.679 6.567 24.100 1.00 51.69 200 ASN A CA 1
ATOM 1593 C C . ASN A 1 200 ? -27.833 5.547 24.065 1.00 51.69 200 ASN A C 1
ATOM 1595 O O . ASN A 1 200 ? -28.647 5.536 23.147 1.00 51.69 200 ASN A O 1
ATOM 1599 N N . LEU A 1 201 ? -27.909 4.670 25.067 1.00 52.06 201 LEU A N 1
ATOM 1600 C CA . LEU A 1 201 ? -28.961 3.658 25.201 1.00 52.06 201 LEU A CA 1
ATOM 1601 C C . LEU A 1 201 ? -29.928 3.928 26.359 1.00 52.06 201 LEU A C 1
ATOM 1603 O O . LEU A 1 201 ? -30.833 3.133 26.587 1.00 52.06 201 LEU A O 1
ATOM 1607 N N . ALA A 1 202 ? -29.798 5.050 27.067 1.00 51.34 202 ALA A N 1
ATOM 1608 C CA . ALA A 1 202 ? -30.711 5.401 28.148 1.00 51.34 202 ALA A CA 1
ATOM 1609 C C . ALA A 1 202 ? -31.209 6.836 27.984 1.00 51.34 202 ALA A C 1
ATOM 1611 O O . ALA A 1 202 ? -30.483 7.764 28.315 1.00 51.34 202 ALA A O 1
ATOM 1612 N N . LEU A 1 203 ? -32.429 6.972 27.449 1.00 47.62 203 LEU A N 1
ATOM 1613 C CA . LEU A 1 203 ? -33.414 8.057 27.625 1.00 47.62 203 LEU A CA 1
ATOM 1614 C C . LEU A 1 203 ? -34.260 8.199 26.348 1.00 47.62 203 LEU A C 1
ATOM 1616 O O . LEU A 1 203 ? -34.279 9.241 25.702 1.00 47.62 203 LEU A O 1
ATOM 1620 N N . GLN A 1 204 ? -35.014 7.158 25.992 1.00 43.97 204 GLN A N 1
ATOM 1621 C CA . GLN A 1 204 ? -36.356 7.446 25.492 1.00 43.97 204 GLN A CA 1
ATOM 1622 C C . GLN A 1 204 ? -37.229 7.563 26.744 1.00 43.97 204 GLN A C 1
ATOM 1624 O O . GLN A 1 204 ? -37.440 6.545 27.409 1.00 43.97 204 GLN A O 1
ATOM 1629 N N . PRO A 1 205 ? -37.668 8.769 27.153 1.00 47.38 205 PRO A N 1
ATOM 1630 C CA . PRO A 1 205 ? -38.705 8.859 28.163 1.00 47.38 205 PRO A CA 1
ATOM 1631 C C . PRO A 1 205 ? -39.909 8.113 27.598 1.00 47.38 205 PRO A C 1
ATOM 1633 O O . PRO A 1 205 ? -40.401 8.449 26.520 1.00 47.38 205 PRO A O 1
ATOM 1636 N N . ALA A 1 206 ? -40.338 7.062 28.294 1.00 44.41 206 ALA A N 1
ATOM 1637 C CA . ALA A 1 206 ? -41.606 6.422 28.012 1.00 44.41 206 ALA A CA 1
ATOM 1638 C C . ALA A 1 206 ? -42.666 7.528 28.023 1.00 44.41 206 ALA A C 1
ATOM 1640 O O . ALA A 1 206 ? -42.954 8.108 29.072 1.00 44.41 206 ALA A O 1
ATOM 1641 N N . LEU A 1 207 ? -43.186 7.869 26.842 1.00 39.31 207 LEU A N 1
ATOM 1642 C CA . LEU A 1 207 ? -44.358 8.713 26.712 1.00 39.31 207 LEU A CA 1
ATOM 1643 C C . LEU A 1 207 ? -45.505 7.889 27.300 1.00 39.31 207 LEU A C 1
ATOM 1645 O O . LEU A 1 207 ? -46.145 7.094 26.618 1.00 39.31 207 LEU A O 1
ATOM 1649 N N . VAL A 1 208 ? -45.701 8.015 28.610 1.00 45.12 208 VAL A N 1
ATOM 1650 C CA . VAL A 1 208 ? -46.928 7.592 29.266 1.00 45.12 208 VAL A CA 1
ATOM 1651 C C . VAL A 1 208 ? -47.994 8.532 28.724 1.00 45.12 208 VAL A C 1
ATOM 1653 O O . VAL A 1 208 ? -48.132 9.670 29.172 1.00 45.12 208 VAL A O 1
ATOM 1656 N N . THR A 1 209 ? -48.708 8.078 27.699 1.00 42.09 209 THR A N 1
ATOM 1657 C CA . THR A 1 209 ? -50.002 8.628 27.315 1.00 42.09 209 THR A CA 1
ATOM 1658 C C . THR A 1 209 ? -50.950 8.400 28.488 1.00 42.09 209 THR A C 1
ATOM 1660 O O . THR A 1 209 ? -51.619 7.378 28.590 1.00 42.09 209 THR A O 1
ATOM 1663 N N . SER A 1 210 ? -50.942 9.341 29.433 1.00 40.97 210 SER A N 1
ATOM 1664 C CA . SER A 1 210 ? -51.943 9.396 30.487 1.00 40.97 210 SER A CA 1
ATOM 1665 C C . SER A 1 210 ? -53.241 9.877 29.856 1.00 40.97 210 SER A C 1
ATOM 1667 O O . SER A 1 210 ? -53.327 10.997 29.343 1.00 40.97 210 SER A O 1
ATOM 1669 N N . ASP A 1 211 ? -54.218 8.980 29.842 1.00 41.34 211 ASP A N 1
ATOM 1670 C CA . ASP A 1 211 ? -55.555 9.228 29.345 1.00 41.34 211 ASP A CA 1
ATOM 1671 C C . ASP A 1 211 ? -56.226 10.377 30.106 1.00 41.34 211 ASP A C 1
ATOM 1673 O O . ASP A 1 211 ? -56.090 10.553 31.321 1.00 41.34 211 ASP A O 1
ATOM 1677 N N . ARG A 1 212 ? -56.956 11.173 29.331 1.00 35.59 212 ARG A N 1
ATOM 1678 C CA . ARG A 1 212 ? -57.744 12.333 29.742 1.00 35.59 212 ARG A CA 1
ATOM 1679 C C . ARG A 1 212 ? -58.696 12.006 30.895 1.00 35.59 212 ARG A C 1
ATOM 1681 O O . ARG A 1 212 ? -59.584 11.173 30.747 1.00 35.59 212 ARG A O 1
ATOM 1688 N N . LEU A 1 213 ? -58.658 12.828 31.943 1.00 37.38 213 LEU A N 1
ATOM 1689 C CA . LEU A 1 213 ? -59.822 13.084 32.791 1.00 37.38 213 LEU A CA 1
ATOM 1690 C C . LEU A 1 213 ? -60.112 14.589 32.800 1.00 37.38 213 LEU A C 1
ATOM 1692 O O . LEU A 1 213 ? -59.311 15.408 33.242 1.00 37.38 213 LEU A O 1
ATOM 1696 N N . HIS A 1 214 ? -61.265 14.933 32.229 1.00 41.59 214 HIS A N 1
ATOM 1697 C CA . HIS A 1 214 ? -61.870 16.258 32.240 1.00 41.59 214 HIS A CA 1
ATOM 1698 C C . HIS A 1 214 ? -62.254 16.669 33.665 1.00 41.59 214 HIS A C 1
ATOM 1700 O O . HIS A 1 214 ? -63.138 16.031 34.222 1.00 41.59 214 HIS A O 1
ATOM 1706 N N . VAL A 1 215 ? -61.731 17.790 34.177 1.00 39.16 215 VAL A N 1
ATOM 1707 C CA . VAL A 1 215 ? -62.488 18.722 35.038 1.00 39.16 215 VAL A CA 1
ATOM 1708 C C . VAL A 1 215 ? -61.961 20.146 34.828 1.00 39.16 215 VAL A C 1
ATOM 1710 O O . VAL A 1 215 ? -60.767 20.412 34.916 1.00 39.16 215 VAL A O 1
ATOM 1713 N N . ALA A 1 216 ? -62.883 21.057 34.532 1.00 43.16 216 ALA A N 1
ATOM 1714 C CA . ALA A 1 216 ? -62.667 22.489 34.383 1.00 43.16 216 ALA A CA 1
ATOM 1715 C C . ALA A 1 216 ? -62.464 23.203 35.731 1.00 43.16 216 ALA A C 1
ATOM 1717 O O . ALA A 1 216 ? -63.178 22.893 36.684 1.00 43.16 216 ALA A O 1
ATOM 1718 N N . ARG A 1 217 ? -61.630 24.257 35.776 1.00 35.03 217 ARG A N 1
ATOM 1719 C CA . ARG A 1 217 ? -61.973 25.507 36.487 1.00 35.03 217 ARG A CA 1
ATOM 1720 C C . ARG A 1 217 ? -61.022 26.671 36.193 1.00 35.03 217 ARG A C 1
ATOM 1722 O O . ARG A 1 217 ? -59.813 26.506 36.124 1.00 35.03 217 ARG A O 1
ATOM 1729 N N . LEU A 1 218 ? -61.657 27.830 36.037 1.00 41.09 218 LEU A N 1
ATOM 1730 C CA . LEU A 1 218 ? -61.146 29.190 35.858 1.00 41.09 218 LEU A CA 1
ATOM 1731 C C . LEU A 1 218 ? -60.283 29.676 37.034 1.00 41.09 218 LEU A C 1
ATOM 1733 O O . LEU A 1 218 ? -60.531 29.276 38.171 1.00 41.09 218 LEU A O 1
ATOM 1737 N N . GLY A 1 219 ? -59.392 30.639 36.774 1.00 31.98 219 GLY A N 1
ATOM 1738 C CA . GLY A 1 219 ? -58.836 31.507 37.818 1.00 31.98 219 GLY A CA 1
ATOM 1739 C C . GLY A 1 219 ? -57.575 32.261 37.404 1.00 31.98 219 GLY A C 1
ATOM 1740 O O . GLY A 1 219 ? -56.519 31.664 37.245 1.00 31.98 219 GLY A O 1
ATOM 1741 N N . GLU A 1 220 ? -57.718 33.571 37.236 1.00 37.03 220 GLU A N 1
ATOM 1742 C CA . GLU A 1 220 ? -56.688 34.573 36.960 1.00 37.03 220 GLU A CA 1
ATOM 1743 C C . GLU A 1 220 ? -55.635 34.711 38.079 1.00 37.03 220 GLU A C 1
ATOM 1745 O O . GLU A 1 220 ? -55.932 34.495 39.251 1.00 37.03 220 GLU A O 1
ATOM 1750 N N . GLY A 1 221 ? -54.461 35.248 37.722 1.00 34.38 221 GLY A N 1
ATOM 1751 C CA . GLY A 1 221 ? -53.899 36.374 38.478 1.00 34.38 221 GLY A CA 1
ATOM 1752 C C . GLY A 1 221 ? -52.507 36.231 39.119 1.00 34.38 221 GLY A C 1
ATOM 1753 O O . GLY A 1 221 ? -52.346 35.554 40.121 1.00 34.38 221 GLY A O 1
ATOM 1754 N N . VAL A 1 222 ? -51.566 37.038 38.601 1.00 34.03 222 VAL A N 1
ATOM 1755 C CA . VAL A 1 222 ? -50.807 38.073 39.352 1.00 34.03 222 VAL A CA 1
ATOM 1756 C C . VAL A 1 222 ? -49.689 37.646 40.348 1.00 34.03 222 VAL A C 1
ATOM 1758 O O . VAL A 1 222 ? -49.935 37.090 41.406 1.00 34.03 222 VAL A O 1
ATOM 1761 N N . VAL A 1 223 ? -48.471 38.132 40.025 1.00 34.03 223 VAL A N 1
ATOM 1762 C CA . VAL A 1 223 ? -47.375 38.656 40.894 1.00 34.03 223 VAL A CA 1
ATOM 1763 C C . VAL A 1 223 ? -46.391 37.696 41.594 1.00 34.03 223 VAL A C 1
ATOM 1765 O O . VAL A 1 223 ? -46.694 37.003 42.551 1.00 34.03 223 VAL A O 1
ATOM 1768 N N . SER A 1 224 ? -45.154 37.795 41.091 1.00 35.53 224 SER A N 1
ATOM 1769 C CA . SER A 1 224 ? -43.875 38.130 41.745 1.00 35.53 224 SER A CA 1
ATOM 1770 C C . SER A 1 224 ? -43.420 37.518 43.082 1.00 35.53 224 SER A C 1
ATOM 1772 O O . SER A 1 224 ? -44.105 37.550 44.092 1.00 35.53 224 SER A O 1
ATOM 1774 N N . GLN A 1 225 ? -42.099 37.282 43.068 1.00 33.41 225 GLN A N 1
ATOM 1775 C CA . GLN A 1 225 ? -41.089 37.523 44.112 1.00 33.41 225 GLN A CA 1
ATOM 1776 C C . GLN A 1 225 ? -40.599 36.372 45.017 1.00 33.41 225 GLN A C 1
ATOM 1778 O O . GLN A 1 225 ? -41.321 35.745 45.779 1.00 33.41 225 GLN A O 1
ATOM 1783 N N . SER A 1 226 ? -39.259 36.289 44.994 1.00 34.09 226 SER A N 1
ATOM 1784 C CA . SER A 1 226 ? -38.317 36.146 46.115 1.00 34.09 226 SER A CA 1
ATOM 1785 C C . SER A 1 226 ? -38.046 34.777 46.756 1.00 34.09 226 SER A C 1
ATOM 1787 O O . SER A 1 226 ? -38.808 34.269 47.560 1.00 34.09 226 SER A O 1
ATOM 1789 N N . ALA A 1 227 ? -36.806 34.343 46.501 1.00 33.66 227 ALA A N 1
ATOM 1790 C CA . ALA A 1 227 ? -35.733 34.133 47.479 1.00 33.66 227 ALA A CA 1
ATOM 1791 C C . ALA A 1 227 ? -35.661 32.843 48.321 1.00 33.66 227 ALA A C 1
ATOM 1793 O O . ALA A 1 227 ? -36.568 32.440 49.037 1.00 33.66 227 ALA A O 1
ATOM 1794 N N . SER A 1 228 ? -34.409 32.370 48.354 1.00 34.34 228 SER A N 1
ATOM 1795 C CA . SER A 1 228 ? -33.701 31.632 49.408 1.00 34.34 228 SER A CA 1
ATOM 1796 C C . SER A 1 228 ? -34.060 30.169 49.675 1.00 34.34 228 SER A C 1
ATOM 1798 O O . SER A 1 228 ? -35.080 29.850 50.269 1.00 34.34 228 SER A O 1
ATOM 1800 N N . SER A 1 229 ? -33.090 29.294 49.397 1.00 34.84 229 SER A N 1
ATOM 1801 C CA . SER A 1 229 ? -32.781 28.154 50.264 1.00 34.84 229 SER A CA 1
ATOM 1802 C C . SER A 1 229 ? -31.348 27.669 50.004 1.00 34.84 229 SER A C 1
ATOM 1804 O O . SER A 1 229 ? -31.036 27.107 48.957 1.00 34.84 229 SER A O 1
ATOM 1806 N N . LEU A 1 230 ? -30.467 27.951 50.971 1.00 36.56 230 LEU A N 1
ATOM 1807 C CA . LEU A 1 230 ? -29.216 27.230 51.202 1.00 36.56 230 LEU A CA 1
ATOM 1808 C C . LEU A 1 230 ? -29.550 25.784 51.604 1.00 36.56 230 LEU A C 1
ATOM 1810 O O . LEU A 1 230 ? -30.360 25.575 52.506 1.00 36.56 230 LEU A O 1
ATOM 1814 N N . GLY A 1 231 ? -28.851 24.812 51.016 1.00 32.50 231 GLY A N 1
ATOM 1815 C CA . GLY A 1 231 ? -28.960 23.396 51.366 1.00 32.50 231 GLY A CA 1
ATOM 1816 C C . GLY A 1 231 ? -27.621 22.663 51.269 1.00 32.50 231 GLY A C 1
ATOM 1817 O O . GLY A 1 231 ? -27.307 22.075 50.246 1.00 32.50 231 GLY A O 1
ATOM 1818 N N . ASN A 1 232 ? -26.842 22.753 52.348 1.00 32.50 232 ASN A N 1
ATOM 1819 C CA . ASN A 1 232 ? -25.903 21.775 52.917 1.00 32.50 232 ASN A CA 1
ATOM 1820 C C . ASN A 1 232 ? -25.156 20.794 51.987 1.00 32.50 232 ASN A C 1
ATOM 1822 O O . ASN A 1 232 ? -25.672 19.761 51.564 1.00 32.50 232 ASN A O 1
ATOM 1826 N N . ILE A 1 233 ? -23.851 21.045 51.844 1.00 33.75 233 ILE A N 1
ATOM 1827 C CA . ILE A 1 233 ? -22.842 20.079 51.395 1.00 33.75 233 ILE A CA 1
ATOM 1828 C C . ILE A 1 233 ? -22.670 19.016 52.485 1.00 33.75 233 ILE A C 1
ATOM 1830 O O . ILE A 1 233 ? -22.268 19.322 53.607 1.00 33.75 233 ILE A O 1
ATOM 1834 N N . THR A 1 234 ? -22.963 17.758 52.154 1.00 33.09 234 THR A N 1
ATOM 1835 C CA . THR A 1 234 ? -22.677 16.616 53.030 1.00 33.09 234 THR A CA 1
ATOM 1836 C C . THR A 1 234 ? -21.278 16.089 52.721 1.00 33.09 234 THR A C 1
ATOM 1838 O O . THR A 1 234 ? -20.959 15.732 51.590 1.00 33.09 234 THR A O 1
ATOM 1841 N N . GLN A 1 235 ? -20.434 16.076 53.746 1.00 35.00 235 GLN A N 1
ATOM 1842 C CA . GLN A 1 235 ? -19.048 15.631 53.727 1.00 35.00 235 GLN A CA 1
ATOM 1843 C C . GLN A 1 235 ? -19.007 14.093 53.742 1.00 35.00 235 GLN A C 1
ATOM 1845 O O . GLN A 1 235 ? -19.406 13.459 54.719 1.00 35.00 235 GLN A O 1
ATOM 1850 N N . THR A 1 236 ? -18.544 13.470 52.657 1.00 31.41 236 THR A N 1
ATOM 1851 C CA . THR A 1 236 ? -18.356 12.015 52.584 1.00 31.41 236 THR A CA 1
ATOM 1852 C C . THR A 1 236 ? -17.151 11.582 53.417 1.00 31.41 236 THR A C 1
ATOM 1854 O O . THR A 1 236 ? -16.003 11.913 53.124 1.00 31.41 236 THR A O 1
ATOM 1857 N N . ARG A 1 237 ? -17.447 10.819 54.470 1.00 29.80 237 ARG A N 1
ATOM 1858 C CA . ARG A 1 237 ? -16.524 10.128 55.372 1.00 29.80 237 ARG A CA 1
ATOM 1859 C C . ARG A 1 237 ? -15.919 8.909 54.659 1.00 29.80 237 ARG A C 1
ATOM 1861 O O . ARG A 1 237 ? -16.652 8.002 54.276 1.00 29.80 237 ARG A O 1
ATOM 1868 N N . LEU A 1 238 ? -14.595 8.880 54.496 1.00 35.56 238 LEU A N 1
ATOM 1869 C CA . LEU A 1 238 ? -13.845 7.711 54.014 1.00 35.56 238 LEU A CA 1
ATOM 1870 C C . LEU A 1 238 ? -13.773 6.627 55.110 1.00 35.56 238 LEU A C 1
ATOM 1872 O O . LEU A 1 238 ? -13.473 6.966 56.260 1.00 35.56 238 LEU A O 1
ATOM 1876 N N . PRO A 1 239 ? -13.993 5.336 54.794 1.00 40.94 239 PRO A N 1
ATOM 1877 C CA . PRO A 1 239 ? -13.728 4.254 55.728 1.00 40.94 239 PRO A CA 1
ATOM 1878 C C . PRO A 1 239 ? -12.226 3.935 55.748 1.00 40.94 239 PRO A C 1
ATOM 1880 O O . PRO A 1 239 ? -11.634 3.518 54.755 1.00 40.94 239 PRO A O 1
ATOM 1883 N N . ASN A 1 240 ? -11.616 4.141 56.913 1.00 41.97 240 ASN A N 1
ATOM 1884 C CA . ASN A 1 240 ? -10.292 3.639 57.263 1.00 41.97 240 ASN A CA 1
ATOM 1885 C C . ASN A 1 240 ? -10.415 2.126 57.498 1.00 41.97 240 ASN A C 1
ATOM 1887 O O . ASN A 1 240 ? -10.960 1.725 58.524 1.00 41.97 240 ASN A O 1
ATOM 1891 N N . ASN A 1 241 ? -9.922 1.301 56.572 1.00 44.53 241 ASN A N 1
ATOM 1892 C CA . ASN A 1 241 ? -9.807 -0.144 56.776 1.00 44.53 241 ASN A CA 1
ATOM 1893 C C . ASN A 1 241 ? -8.321 -0.520 56.858 1.00 44.53 241 ASN A C 1
ATOM 1895 O O . ASN A 1 241 ? -7.558 -0.334 55.910 1.00 44.53 241 ASN A O 1
ATOM 1899 N N . SER A 1 242 ? -7.895 -0.980 58.034 1.00 46.69 242 SER A N 1
ATOM 1900 C CA . SER A 1 242 ? -6.501 -1.267 58.396 1.00 46.69 242 SER A CA 1
ATOM 1901 C C . SER A 1 242 ? -5.963 -2.592 57.849 1.00 46.69 242 SER A C 1
ATOM 1903 O O . SER A 1 242 ? -4.761 -2.837 57.953 1.00 46.69 242 SER A O 1
ATOM 1905 N N . ASP A 1 243 ? -6.808 -3.412 57.227 1.00 48.78 243 ASP A N 1
ATOM 1906 C CA . ASP A 1 243 ? -6.458 -4.796 56.885 1.00 48.78 243 ASP A CA 1
ATOM 1907 C C . ASP A 1 243 ? -5.768 -4.943 55.513 1.00 48.78 243 ASP A C 1
ATOM 1909 O O . ASP A 1 243 ? -5.057 -5.921 55.280 1.00 48.78 243 ASP A O 1
ATOM 1913 N N . ASP A 1 244 ? -5.837 -3.930 54.641 1.00 50.97 244 ASP A N 1
ATOM 1914 C CA . ASP A 1 244 ? -5.193 -3.963 53.311 1.00 50.97 244 ASP A CA 1
ATOM 1915 C C . ASP A 1 244 ? -3.675 -3.696 53.347 1.00 50.97 244 ASP A C 1
ATOM 1917 O O . ASP A 1 244 ? -2.919 -4.050 52.432 1.00 50.97 244 ASP A O 1
ATOM 1921 N N . LYS A 1 245 ? -3.169 -3.102 54.435 1.00 55.59 245 LYS A N 1
ATOM 1922 C CA . LYS A 1 245 ? -1.734 -2.787 54.558 1.00 55.59 245 LYS A CA 1
ATOM 1923 C C . LYS A 1 245 ? -0.877 -4.034 54.794 1.00 55.59 245 LYS A C 1
ATOM 1925 O O . LYS A 1 245 ? 0.276 -4.063 54.365 1.00 55.59 245 LYS A O 1
ATOM 1930 N N . ALA A 1 246 ? -1.435 -5.080 55.405 1.00 54.62 246 ALA A N 1
ATOM 1931 C CA . ALA A 1 246 ? -0.715 -6.325 55.677 1.00 54.62 246 ALA A CA 1
ATOM 1932 C C . ALA A 1 246 ? -0.459 -7.145 54.398 1.00 54.62 246 ALA A C 1
ATOM 1934 O O . ALA A 1 246 ? 0.636 -7.678 54.206 1.00 54.62 246 ALA A O 1
ATOM 1935 N N . VAL A 1 247 ? -1.430 -7.180 53.479 1.00 60.91 247 VAL A N 1
ATOM 1936 C CA . VAL A 1 247 ? -1.309 -7.897 52.197 1.00 60.91 247 VAL A CA 1
ATOM 1937 C C . VAL A 1 247 ? -0.312 -7.198 51.269 1.00 60.91 247 VAL A C 1
ATOM 1939 O O . VAL A 1 247 ? 0.513 -7.845 50.622 1.00 60.91 247 VAL A O 1
ATOM 1942 N N . THR A 1 248 ? -0.309 -5.864 51.274 1.00 63.91 248 THR A N 1
ATOM 1943 C CA . THR A 1 248 ? 0.597 -5.066 50.437 1.00 63.91 248 THR A CA 1
ATOM 1944 C C . THR A 1 248 ? 2.062 -5.197 50.887 1.00 63.91 248 THR A C 1
ATOM 1946 O O . THR A 1 248 ? 2.965 -5.302 50.055 1.00 63.91 248 THR A O 1
ATOM 1949 N N . LEU A 1 249 ? 2.318 -5.275 52.200 1.00 64.81 249 LEU A N 1
ATOM 1950 C CA . LEU A 1 249 ? 3.670 -5.467 52.746 1.00 64.81 249 LEU A CA 1
ATOM 1951 C C . LEU A 1 249 ? 4.219 -6.884 52.502 1.00 64.81 249 LEU A C 1
ATOM 1953 O O . LEU A 1 249 ? 5.413 -7.041 52.237 1.00 64.81 249 LEU A O 1
ATOM 1957 N N . SER A 1 250 ? 3.355 -7.903 52.512 1.00 66.00 250 SER A N 1
ATOM 1958 C CA . SER A 1 250 ? 3.721 -9.281 52.153 1.00 66.00 250 SER A CA 1
ATOM 1959 C C . SER A 1 250 ? 4.223 -9.384 50.706 1.00 66.00 250 SER A C 1
ATOM 1961 O O . SER A 1 250 ? 5.240 -10.031 50.444 1.00 66.00 250 SER A O 1
ATOM 1963 N N . TYR A 1 251 ? 3.570 -8.686 49.773 1.00 70.94 251 TYR A N 1
ATOM 1964 C CA . TYR A 1 251 ? 3.935 -8.720 48.355 1.00 70.94 251 TYR A CA 1
ATOM 1965 C C . TYR A 1 251 ? 5.286 -8.043 48.072 1.00 70.94 251 TYR A C 1
ATOM 1967 O O . TYR A 1 251 ? 6.090 -8.543 47.282 1.00 70.94 251 TYR A O 1
ATOM 1975 N N . ILE A 1 252 ? 5.581 -6.940 48.768 1.00 75.25 252 ILE A N 1
ATOM 1976 C CA . ILE A 1 252 ? 6.859 -6.222 48.646 1.00 75.25 252 ILE A CA 1
ATOM 1977 C C . ILE A 1 252 ? 8.021 -7.075 49.183 1.00 75.25 252 ILE A C 1
ATOM 1979 O O . ILE A 1 252 ? 9.089 -7.113 48.570 1.00 75.25 252 ILE A O 1
ATOM 1983 N N . ALA A 1 253 ? 7.813 -7.823 50.271 1.00 72.00 253 ALA A N 1
ATOM 1984 C CA . ALA A 1 253 ? 8.833 -8.716 50.823 1.00 72.00 253 ALA A CA 1
ATOM 1985 C C . ALA A 1 253 ? 9.192 -9.874 49.867 1.00 72.00 253 ALA A C 1
ATOM 1987 O O . ALA A 1 253 ? 10.368 -10.216 49.720 1.00 72.00 253 ALA A O 1
ATOM 1988 N N . ILE A 1 254 ? 8.201 -10.434 49.162 1.00 74.38 254 ILE A N 1
ATOM 1989 C CA . ILE A 1 254 ? 8.413 -11.500 48.168 1.00 74.38 254 ILE A CA 1
ATOM 1990 C C . ILE A 1 254 ? 9.180 -10.967 46.947 1.00 74.38 254 ILE A C 1
ATOM 1992 O O . ILE A 1 254 ? 10.105 -11.622 46.460 1.00 74.38 254 ILE A O 1
ATOM 1996 N N . LEU A 1 255 ? 8.865 -9.751 46.487 1.00 72.81 255 LEU A N 1
ATOM 1997 C CA . LEU A 1 255 ? 9.569 -9.121 45.365 1.00 72.81 255 LEU A CA 1
ATOM 1998 C C . LEU A 1 255 ? 11.032 -8.791 45.701 1.00 72.81 255 LEU A C 1
ATOM 2000 O O . LEU A 1 255 ? 11.923 -9.033 44.885 1.00 72.81 255 LEU A O 1
ATOM 2004 N N . LEU A 1 256 ? 11.304 -8.306 46.915 1.00 71.19 256 LEU A N 1
ATOM 2005 C CA . LEU A 1 256 ? 12.672 -8.012 47.357 1.00 71.19 256 LEU A CA 1
ATOM 2006 C C . LEU A 1 256 ? 13.517 -9.284 47.538 1.00 71.19 256 LEU A C 1
ATOM 2008 O O . LEU A 1 256 ? 14.708 -9.279 47.223 1.00 71.19 256 LEU A O 1
ATOM 2012 N N . SER A 1 257 ? 12.902 -10.393 47.960 1.00 76.62 257 SER A N 1
ATOM 2013 C CA . SER A 1 257 ? 13.558 -11.705 48.040 1.00 76.62 257 SER A CA 1
ATOM 2014 C C . SER A 1 257 ? 13.957 -12.242 46.656 1.00 76.62 257 SER A C 1
ATOM 2016 O O . SER A 1 257 ? 15.087 -12.704 46.475 1.00 76.62 257 SER A O 1
ATOM 2018 N N . GLY A 1 258 ? 13.081 -12.108 45.652 1.00 74.81 258 GLY A N 1
ATOM 2019 C CA . GLY A 1 258 ? 13.353 -12.557 44.282 1.00 74.81 258 GLY A CA 1
ATOM 2020 C C . GLY A 1 258 ? 14.516 -11.817 43.610 1.00 74.81 258 GLY A C 1
ATOM 2021 O O . GLY A 1 258 ? 15.351 -12.437 42.949 1.00 74.81 258 GLY A O 1
ATOM 2022 N N . CYS A 1 259 ? 14.632 -10.505 43.834 1.00 71.12 259 CYS A N 1
ATOM 2023 C CA . CYS A 1 259 ? 15.711 -9.692 43.263 1.00 71.12 259 CYS A CA 1
ATOM 2024 C C . CYS A 1 259 ? 17.106 -10.091 43.778 1.00 71.12 259 CYS A C 1
ATOM 2026 O O . CYS A 1 259 ? 18.076 -10.039 43.021 1.00 71.12 259 CYS A O 1
ATOM 2028 N N . SER A 1 260 ? 17.221 -10.546 45.031 1.00 70.56 260 SER A N 1
ATOM 2029 C CA . SER A 1 260 ? 18.507 -10.967 45.606 1.00 70.56 260 SER A CA 1
ATOM 2030 C C . SER A 1 260 ? 19.083 -12.201 44.895 1.00 70.56 260 SER A C 1
ATOM 2032 O O . SER A 1 260 ? 20.265 -12.223 44.549 1.00 70.56 260 SER A O 1
ATOM 2034 N N . VAL A 1 261 ? 18.238 -13.184 44.562 1.00 78.12 261 VAL A N 1
ATOM 2035 C CA . VAL A 1 261 ? 18.661 -14.429 43.891 1.00 78.12 261 VAL A CA 1
ATOM 2036 C C . VAL A 1 261 ? 19.152 -14.167 42.460 1.00 78.12 261 VAL A C 1
ATOM 2038 O O . VAL A 1 261 ? 20.131 -14.770 42.009 1.00 78.12 261 VAL A O 1
ATOM 2041 N N . VAL A 1 262 ? 18.527 -13.226 41.747 1.00 77.62 262 VAL A N 1
ATOM 2042 C CA . VAL A 1 262 ? 18.922 -12.858 40.375 1.00 77.62 262 VAL A CA 1
ATOM 2043 C C . VAL A 1 262 ? 20.269 -12.129 40.361 1.00 77.62 262 VAL A C 1
ATOM 2045 O O . VAL A 1 262 ? 21.127 -12.428 39.531 1.00 77.62 262 VAL A O 1
ATOM 2048 N N . VAL A 1 263 ? 20.511 -11.228 41.317 1.00 81.25 263 VAL A N 1
ATOM 2049 C CA . VAL A 1 263 ? 21.798 -10.520 41.419 1.00 81.25 263 VAL A CA 1
ATOM 2050 C C . VAL A 1 263 ? 22.928 -11.483 41.800 1.00 81.25 263 VAL A C 1
ATOM 2052 O O . VAL A 1 263 ? 24.005 -11.433 41.202 1.00 81.25 263 VAL A O 1
ATOM 2055 N N . SER A 1 264 ? 22.688 -12.417 42.725 1.00 73.12 264 SER A N 1
ATOM 2056 C CA . SER A 1 264 ? 23.691 -13.414 43.123 1.00 73.12 264 SER A CA 1
ATOM 2057 C C . SER A 1 264 ? 24.042 -14.396 42.000 1.00 73.12 264 SER A C 1
ATOM 2059 O O . SER A 1 264 ? 25.214 -14.728 41.816 1.00 73.12 264 SER A O 1
ATOM 2061 N N . THR A 1 265 ? 23.060 -14.829 41.203 1.00 72.44 265 THR A N 1
ATOM 2062 C CA . THR A 1 265 ? 23.304 -15.723 40.056 1.00 72.44 265 THR A CA 1
ATOM 2063 C C . THR A 1 265 ? 24.018 -15.006 38.907 1.00 72.44 265 THR A C 1
ATOM 2065 O O . THR A 1 265 ? 24.947 -15.565 38.320 1.00 72.44 265 THR A O 1
ATOM 2068 N N . TYR A 1 266 ? 23.686 -13.739 38.644 1.00 75.69 266 TYR A N 1
ATOM 2069 C CA . TYR A 1 266 ? 24.377 -12.914 37.649 1.00 75.69 266 TYR A CA 1
ATOM 2070 C C . TYR A 1 266 ? 25.841 -12.613 38.037 1.00 75.69 266 TYR A C 1
ATOM 2072 O O . TYR A 1 266 ? 26.749 -12.672 37.199 1.00 75.69 266 TYR A O 1
ATOM 2080 N N . ALA A 1 267 ? 26.111 -12.373 39.324 1.00 76.31 267 ALA A N 1
ATOM 2081 C CA . ALA A 1 267 ? 27.469 -12.177 39.836 1.00 76.31 267 ALA A CA 1
ATOM 2082 C C . ALA A 1 267 ? 28.339 -13.449 39.730 1.00 76.31 267 ALA A C 1
ATOM 2084 O O . ALA A 1 267 ? 29.537 -13.368 39.452 1.00 76.31 267 ALA A O 1
ATOM 2085 N N . LEU A 1 268 ? 27.748 -14.638 39.895 1.00 70.75 268 LEU A N 1
ATOM 2086 C CA . LEU A 1 268 ? 28.446 -15.918 39.712 1.00 70.75 268 LEU A CA 1
ATOM 2087 C C . LEU A 1 268 ? 28.770 -16.212 38.239 1.00 70.75 268 LEU A C 1
ATOM 2089 O O . LEU A 1 268 ? 29.858 -16.699 37.932 1.00 70.75 268 LEU A O 1
ATOM 2093 N N . LEU A 1 269 ? 27.867 -15.862 37.319 1.00 68.00 269 LEU A N 1
ATOM 2094 C CA . LEU A 1 269 ? 28.071 -16.032 35.876 1.00 68.00 269 LEU A CA 1
ATOM 2095 C C . LEU A 1 269 ? 29.192 -15.141 35.328 1.00 68.00 269 LEU A C 1
ATOM 2097 O O . LEU A 1 269 ? 30.004 -15.586 34.518 1.00 68.00 269 LEU A O 1
ATOM 2101 N N . THR A 1 270 ? 29.287 -13.903 35.808 1.00 67.06 270 THR A N 1
ATOM 2102 C CA . THR A 1 270 ? 30.322 -12.956 35.362 1.00 67.06 270 THR A CA 1
ATOM 2103 C C . THR A 1 270 ? 31.713 -13.283 35.916 1.00 67.06 270 THR A C 1
ATOM 2105 O O . THR A 1 270 ? 32.711 -13.059 35.229 1.00 67.06 270 THR A O 1
ATOM 2108 N N . ARG A 1 271 ? 31.810 -13.913 37.097 1.00 63.75 271 ARG A N 1
ATOM 2109 C CA . ARG A 1 271 ? 33.094 -14.350 37.683 1.00 63.75 271 ARG A CA 1
ATOM 2110 C C . ARG A 1 271 ? 33.775 -15.491 36.920 1.00 63.75 271 ARG A C 1
ATOM 2112 O O . ARG A 1 271 ? 35.002 -15.575 36.933 1.00 63.75 271 ARG A O 1
ATOM 2119 N N . ASN A 1 272 ? 33.012 -16.324 36.215 1.00 52.97 272 ASN A N 1
ATOM 2120 C CA . ASN A 1 272 ? 33.559 -17.460 35.466 1.00 52.97 272 ASN A CA 1
ATOM 2121 C C . ASN A 1 272 ? 34.078 -17.092 34.065 1.00 52.97 272 ASN A C 1
ATOM 2123 O O . ASN A 1 272 ? 34.787 -17.887 33.454 1.00 52.97 272 ASN A O 1
ATOM 2127 N N . SER A 1 273 ? 33.806 -15.881 33.567 1.00 51.31 273 SER A N 1
ATOM 2128 C CA . SER A 1 273 ? 34.242 -15.450 32.228 1.00 51.31 273 SER A CA 1
ATOM 2129 C C . SER A 1 273 ? 35.651 -14.831 32.185 1.00 51.31 273 SER A C 1
ATOM 2131 O O . SER A 1 273 ? 36.117 -14.463 31.108 1.00 51.31 273 SER A O 1
ATOM 2133 N N . ALA A 1 274 ? 36.346 -14.704 33.321 1.00 50.09 274 ALA A N 1
ATOM 2134 C CA . ALA A 1 274 ? 37.598 -13.943 33.427 1.00 50.09 274 ALA A CA 1
ATOM 2135 C C . ALA A 1 274 ? 38.884 -14.794 33.494 1.00 50.09 274 ALA A C 1
ATOM 2137 O O . ALA A 1 274 ? 39.918 -14.306 33.951 1.00 50.09 274 ALA A O 1
ATOM 2138 N N . LYS A 1 275 ? 38.867 -16.059 33.054 1.00 53.88 275 LYS A N 1
ATOM 2139 C CA . LYS A 1 275 ? 40.089 -16.881 32.981 1.00 53.88 275 LYS A CA 1
ATOM 2140 C C . LYS A 1 275 ? 40.176 -17.669 31.674 1.00 53.88 275 LYS A C 1
ATOM 2142 O O . LYS A 1 275 ? 39.717 -18.801 31.595 1.00 53.88 275 LYS A O 1
ATOM 2147 N N . ALA A 1 276 ? 40.842 -17.087 30.680 1.00 44.47 276 ALA A N 1
ATOM 2148 C CA . ALA A 1 276 ? 41.514 -17.838 29.621 1.00 44.47 276 ALA A CA 1
ATOM 2149 C C . ALA A 1 276 ? 42.854 -17.149 29.289 1.00 44.47 276 ALA A C 1
ATOM 2151 O O . ALA A 1 276 ? 42.890 -15.918 29.215 1.00 44.47 276 ALA A O 1
ATOM 2152 N N . PRO A 1 277 ? 43.963 -17.901 29.156 1.00 52.94 277 PRO A N 1
ATOM 2153 C CA . PRO A 1 277 ? 45.301 -17.333 29.149 1.00 52.94 277 PRO A CA 1
ATOM 2154 C C . PRO A 1 277 ? 45.763 -16.925 27.748 1.00 52.94 277 PRO A C 1
ATOM 2156 O O . PRO A 1 277 ? 45.451 -17.559 26.741 1.00 52.94 277 PRO A O 1
ATOM 2159 N N . ALA A 1 278 ? 46.569 -15.867 27.724 1.00 52.34 278 ALA A N 1
ATOM 2160 C CA . ALA A 1 278 ? 47.324 -15.417 26.572 1.00 52.34 278 ALA A CA 1
ATOM 2161 C C . ALA A 1 278 ? 48.363 -16.468 26.157 1.00 52.34 278 ALA A C 1
ATOM 2163 O O . ALA A 1 278 ? 49.134 -16.937 26.993 1.00 52.34 278 ALA A O 1
ATOM 2164 N N . ASN A 1 279 ? 48.455 -16.757 24.857 1.00 43.09 279 ASN A N 1
ATOM 2165 C CA . ASN A 1 279 ? 49.685 -17.294 24.294 1.00 43.09 279 ASN A CA 1
ATOM 2166 C C . ASN A 1 279 ? 50.029 -16.672 22.940 1.00 43.09 279 ASN A C 1
ATOM 2168 O O . ASN A 1 279 ? 49.188 -16.448 22.074 1.00 43.09 279 ASN A O 1
ATOM 2172 N N . ARG A 1 280 ? 51.318 -16.349 22.845 1.00 44.88 280 ARG A N 1
ATOM 2173 C CA . ARG A 1 280 ? 52.032 -15.649 21.779 1.00 44.88 280 ARG A CA 1
ATOM 2174 C C . ARG A 1 280 ? 52.115 -16.489 20.506 1.00 44.88 280 ARG A C 1
ATOM 2176 O O . ARG A 1 280 ? 52.490 -17.653 20.583 1.00 44.88 280 ARG A O 1
ATOM 2183 N N . THR A 1 281 ? 52.054 -15.846 19.340 1.00 40.94 281 THR A N 1
ATOM 2184 C CA . THR A 1 281 ? 53.085 -16.060 18.308 1.00 40.94 281 THR A CA 1
ATOM 2185 C C . THR A 1 281 ? 53.310 -14.776 17.512 1.00 40.94 281 THR A C 1
ATOM 2187 O O . THR A 1 281 ? 52.388 -14.033 17.191 1.00 40.94 281 THR A O 1
ATOM 2190 N N . ARG A 1 282 ? 54.592 -14.497 17.299 1.00 38.66 282 ARG A N 1
ATOM 2191 C CA . ARG A 1 282 ? 55.210 -13.300 16.733 1.00 38.66 282 ARG A CA 1
ATOM 2192 C C . ARG A 1 282 ? 55.644 -13.617 15.295 1.00 38.66 282 ARG A C 1
ATOM 2194 O O . ARG A 1 282 ? 55.944 -14.769 15.010 1.00 38.66 282 ARG A O 1
ATOM 2201 N N . ALA A 1 283 ? 55.819 -12.554 14.507 1.00 36.56 283 ALA A N 1
ATOM 2202 C CA . ALA A 1 283 ? 56.542 -12.456 13.232 1.00 36.56 283 ALA A CA 1
ATOM 2203 C C . ALA A 1 283 ? 55.745 -12.748 11.945 1.00 36.56 283 ALA A C 1
ATOM 2205 O O . ALA A 1 283 ? 55.561 -13.893 11.563 1.00 36.56 283 ALA A O 1
ATOM 2206 N N . ASN A 1 284 ? 55.426 -11.697 11.179 1.00 40.62 284 ASN A N 1
ATOM 2207 C CA . ASN A 1 284 ? 56.286 -11.354 10.044 1.00 40.62 284 ASN A CA 1
ATOM 2208 C C . ASN A 1 284 ? 56.167 -9.867 9.642 1.00 40.62 284 ASN A C 1
ATOM 2210 O O . ASN A 1 284 ? 55.189 -9.192 9.946 1.00 40.62 284 ASN A O 1
ATOM 2214 N N . ARG A 1 285 ? 57.251 -9.377 9.046 1.00 38.12 285 ARG A N 1
ATOM 2215 C CA . ARG A 1 285 ? 57.725 -7.999 8.865 1.00 38.12 285 ARG A CA 1
ATOM 2216 C C . ARG A 1 285 ? 57.352 -7.422 7.487 1.00 38.12 285 ARG A C 1
ATOM 2218 O O . ARG A 1 285 ? 57.478 -8.149 6.514 1.00 38.12 285 ARG A O 1
ATOM 2225 N N . ASN A 1 286 ? 57.166 -6.091 7.446 1.00 41.47 286 ASN A N 1
ATOM 2226 C CA . ASN A 1 286 ? 57.547 -5.138 6.372 1.00 41.47 286 ASN A CA 1
ATOM 2227 C C . ASN A 1 286 ? 56.818 -5.234 5.015 1.00 41.47 286 ASN A C 1
ATOM 2229 O O . ASN A 1 286 ? 56.559 -6.318 4.528 1.00 41.47 286 ASN A O 1
ATOM 2233 N N . ARG A 1 287 ? 56.542 -4.170 4.252 1.00 39.81 287 ARG A N 1
ATOM 2234 C CA . ARG A 1 287 ? 56.686 -2.694 4.282 1.00 39.81 287 ARG A CA 1
ATOM 2235 C C . ARG A 1 287 ? 55.864 -2.220 3.057 1.00 39.81 287 ARG A C 1
ATOM 2237 O O . ARG A 1 287 ? 55.686 -3.017 2.145 1.00 39.81 287 ARG A O 1
ATOM 2244 N N . VAL A 1 288 ? 55.480 -0.942 3.003 1.00 34.81 288 VAL A N 1
ATOM 2245 C CA . VAL A 1 288 ? 55.552 -0.023 1.831 1.00 34.81 288 VAL A CA 1
ATOM 2246 C C . VAL A 1 288 ? 54.429 1.033 1.900 1.00 34.81 288 VAL A C 1
ATOM 2248 O O . VAL A 1 288 ? 53.271 0.787 1.596 1.00 34.81 288 VAL A O 1
ATOM 2251 N N . THR A 1 289 ? 54.882 2.198 2.369 1.00 35.91 289 THR A N 1
ATOM 2252 C CA . THR A 1 289 ? 54.683 3.573 1.877 1.00 35.91 289 THR A CA 1
ATOM 2253 C C . THR A 1 289 ? 53.333 4.298 1.961 1.00 35.91 289 THR A C 1
ATOM 2255 O O . THR A 1 289 ? 52.296 3.888 1.460 1.00 35.91 289 THR A O 1
ATOM 2258 N N . GLN A 1 290 ? 53.470 5.474 2.577 1.00 35.59 290 GLN A N 1
ATOM 2259 C CA . GLN A 1 290 ? 52.586 6.623 2.693 1.00 35.59 290 GLN A CA 1
ATOM 2260 C C . GLN A 1 290 ? 52.059 7.138 1.346 1.00 35.59 290 GLN A C 1
ATOM 2262 O O . GLN A 1 290 ? 52.846 7.325 0.423 1.00 35.59 290 GLN A O 1
ATOM 2267 N N . ILE A 1 291 ? 50.784 7.536 1.318 1.00 33.19 291 ILE A N 1
ATOM 2268 C CA . ILE A 1 291 ? 50.330 8.761 0.645 1.00 33.19 291 ILE A CA 1
ATOM 2269 C C . ILE A 1 291 ? 49.383 9.466 1.624 1.00 33.19 291 ILE A C 1
ATOM 2271 O O . ILE A 1 291 ? 48.332 8.943 1.985 1.00 33.19 291 ILE A O 1
ATOM 2275 N N . SER A 1 292 ? 49.828 10.620 2.112 1.00 34.25 292 SER A N 1
ATOM 2276 C CA . SER A 1 292 ? 49.006 11.637 2.767 1.00 34.25 292 SER A CA 1
ATOM 2277 C C . SER A 1 292 ? 48.546 12.641 1.701 1.00 34.25 292 SER A C 1
ATOM 2279 O O . SER A 1 292 ? 49.140 12.678 0.625 1.00 34.25 292 SER A O 1
ATOM 2281 N N . VAL A 1 293 ? 47.596 13.507 2.071 1.00 34.12 293 VAL A N 1
ATOM 2282 C CA . VAL A 1 293 ? 47.122 14.720 1.368 1.00 34.12 293 VAL A CA 1
ATOM 2283 C C . VAL A 1 293 ? 45.831 14.538 0.550 1.00 34.12 293 VAL A C 1
ATOM 2285 O O . VAL A 1 293 ? 45.860 14.288 -0.649 1.00 34.12 293 VAL A O 1
ATOM 2288 N N . ASN A 1 294 ? 44.680 14.674 1.226 1.00 30.30 294 ASN A N 1
ATOM 2289 C CA . ASN A 1 294 ? 43.682 15.740 0.996 1.00 30.30 294 ASN A CA 1
ATOM 2290 C C . ASN A 1 294 ? 42.336 15.398 1.660 1.00 30.30 294 ASN A C 1
ATOM 2292 O O . ASN A 1 294 ? 41.511 14.673 1.114 1.00 30.30 294 ASN A O 1
ATOM 2296 N N . GLN A 1 295 ? 42.116 15.963 2.848 1.00 36.34 295 GLN A N 1
ATOM 2297 C CA . GLN A 1 295 ? 40.795 16.170 3.441 1.00 36.34 295 GLN A CA 1
ATOM 2298 C C . GLN A 1 295 ? 40.632 17.676 3.653 1.00 36.34 295 GLN A C 1
ATOM 2300 O O . GLN A 1 295 ? 41.240 18.236 4.560 1.00 36.34 295 GLN A O 1
ATOM 2305 N N . SER A 1 296 ? 39.860 18.325 2.787 1.00 38.28 296 SER A N 1
ATOM 2306 C CA . SER A 1 296 ? 39.236 19.631 3.018 1.00 38.28 296 SER A CA 1
ATOM 2307 C C . SER A 1 296 ? 38.268 19.895 1.864 1.00 38.28 296 SER A C 1
ATOM 2309 O O . SER A 1 296 ? 38.630 19.635 0.721 1.00 38.28 296 SER A O 1
ATOM 2311 N N . ALA A 1 297 ? 37.087 20.428 2.184 1.00 38.97 297 ALA A N 1
ATOM 2312 C CA . ALA A 1 297 ? 35.947 20.734 1.309 1.00 38.97 297 ALA A CA 1
ATOM 2313 C C . ALA A 1 297 ? 34.976 19.573 1.021 1.00 38.97 297 ALA A C 1
ATOM 2315 O O . ALA A 1 297 ? 34.955 19.026 -0.071 1.00 38.97 297 ALA A O 1
ATOM 2316 N N . GLU A 1 298 ? 34.122 19.256 2.000 1.00 32.19 298 GLU A N 1
ATOM 2317 C CA . GLU A 1 298 ? 32.731 18.833 1.748 1.00 32.19 298 GLU A CA 1
ATOM 2318 C C . GLU A 1 298 ? 31.924 18.941 3.055 1.00 32.19 298 GLU A C 1
ATOM 2320 O O . GLU A 1 298 ? 31.645 17.970 3.757 1.00 32.19 298 GLU A O 1
ATOM 2325 N N . SER A 1 299 ? 31.609 20.176 3.444 1.00 36.62 299 SER A N 1
ATOM 2326 C CA . SER A 1 299 ? 30.641 20.461 4.507 1.00 36.62 299 SER A CA 1
ATOM 2327 C C . SER A 1 299 ? 29.946 21.790 4.235 1.00 36.62 299 SER A C 1
ATOM 2329 O O . SER A 1 299 ? 30.073 22.736 5.000 1.00 36.62 299 SER A O 1
ATOM 2331 N N . GLU A 1 300 ? 29.247 21.872 3.112 1.00 36.69 300 GLU A N 1
ATOM 2332 C CA . GLU A 1 300 ? 28.203 22.864 2.866 1.00 36.69 300 GLU A CA 1
ATOM 2333 C C . GLU A 1 300 ? 27.356 22.348 1.700 1.00 36.69 300 GLU A C 1
ATOM 2335 O O . GLU A 1 300 ? 27.880 21.683 0.813 1.00 36.69 300 GLU A O 1
ATOM 2340 N N . ILE A 1 301 ? 26.055 22.638 1.709 1.00 39.38 301 ILE A N 1
ATOM 2341 C CA . ILE A 1 301 ? 25.009 22.080 0.830 1.00 39.38 301 ILE A CA 1
ATOM 2342 C C . ILE A 1 301 ? 24.440 20.736 1.318 1.00 39.38 301 ILE A C 1
ATOM 2344 O O . ILE A 1 301 ? 24.587 19.698 0.689 1.00 39.38 301 ILE A O 1
ATOM 2348 N N . LEU A 1 302 ? 23.700 20.772 2.428 1.00 32.38 302 LEU A N 1
ATOM 2349 C CA . LEU A 1 302 ? 22.472 19.979 2.595 1.00 32.38 302 LEU A CA 1
ATOM 2350 C C . LEU A 1 302 ? 21.575 20.704 3.600 1.00 32.38 302 LEU A C 1
ATOM 2352 O O . LEU A 1 302 ? 21.434 20.329 4.762 1.00 32.38 302 LEU A O 1
ATOM 2356 N N . GLN A 1 303 ? 20.998 21.799 3.128 1.00 40.09 303 GLN A N 1
ATOM 2357 C CA . GLN A 1 303 ? 19.964 22.531 3.834 1.00 40.09 303 GLN A CA 1
ATOM 2358 C C . GLN A 1 303 ? 18.871 22.853 2.826 1.00 40.09 303 GLN A C 1
ATOM 2360 O O . GLN A 1 303 ? 18.741 23.989 2.397 1.00 40.09 303 GLN A O 1
ATOM 2365 N N . ASP A 1 304 ? 18.124 21.831 2.404 1.00 37.06 304 ASP A N 1
ATOM 2366 C CA . ASP A 1 304 ? 16.757 22.067 1.957 1.00 37.06 304 ASP A CA 1
ATOM 2367 C C . ASP A 1 304 ? 15.886 20.807 2.023 1.00 37.06 304 ASP A C 1
ATOM 2369 O O . ASP A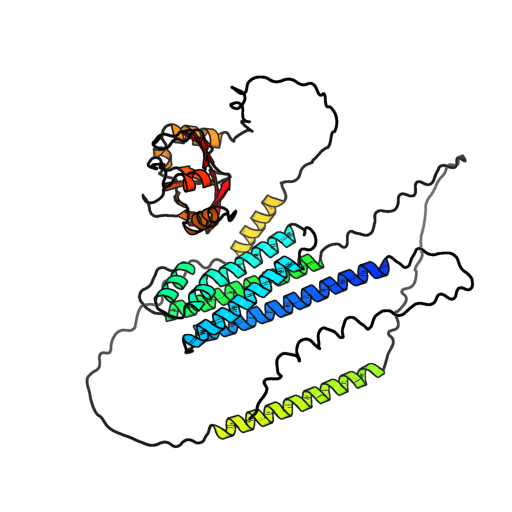 1 304 ? 16.364 19.682 1.872 1.00 37.06 304 ASP A O 1
ATOM 2373 N N . HIS A 1 305 ? 14.598 21.042 2.258 1.00 39.28 305 HIS A N 1
ATOM 2374 C CA . HIS A 1 305 ? 13.497 20.092 2.420 1.00 39.28 305 HIS A CA 1
ATOM 2375 C C . HIS A 1 305 ? 13.445 19.273 3.716 1.00 39.28 305 HIS A C 1
ATOM 2377 O O . HIS A 1 305 ? 13.461 18.040 3.737 1.00 39.28 305 HIS A O 1
ATOM 2383 N N . PHE A 1 306 ? 13.222 19.987 4.820 1.00 38.62 306 PHE A N 1
ATOM 2384 C CA . PHE A 1 306 ? 12.586 19.424 6.008 1.00 38.62 306 PHE A CA 1
ATOM 2385 C C . PHE A 1 306 ? 11.082 19.741 5.967 1.00 38.62 306 PHE A C 1
ATOM 2387 O O . PHE A 1 306 ? 10.684 20.895 6.105 1.00 38.62 306 PHE A O 1
ATOM 2394 N N . VAL A 1 307 ? 10.233 18.730 5.762 1.00 44.66 307 VAL A N 1
ATOM 2395 C CA . VAL A 1 307 ? 8.780 18.879 5.948 1.00 44.66 307 VAL A CA 1
ATOM 2396 C C . VAL A 1 307 ? 8.522 18.948 7.450 1.00 44.66 307 VAL A C 1
ATOM 2398 O O . VAL A 1 307 ? 8.773 17.986 8.177 1.00 44.66 307 VAL A O 1
ATOM 2401 N N . THR A 1 308 ? 8.081 20.104 7.932 1.00 48.69 308 THR A N 1
ATOM 2402 C CA . THR A 1 308 ? 7.745 20.306 9.342 1.00 48.69 308 THR A CA 1
ATOM 2403 C C . THR A 1 308 ? 6.361 19.729 9.655 1.00 48.69 308 THR A C 1
ATOM 2405 O O . THR A 1 308 ? 5.479 19.661 8.799 1.00 48.69 308 THR A O 1
ATOM 2408 N N . HIS A 1 309 ? 6.169 19.319 10.913 1.00 42.31 309 HIS A N 1
ATOM 2409 C CA . HIS A 1 309 ? 4.918 18.787 11.481 1.00 42.31 309 HIS A CA 1
ATOM 2410 C C . HIS A 1 309 ? 3.682 19.656 11.165 1.00 42.31 309 HIS A C 1
ATOM 2412 O O . HIS A 1 309 ? 2.561 19.164 11.072 1.00 42.31 309 HIS A O 1
ATOM 2418 N N . THR A 1 310 ? 3.897 20.953 10.948 1.00 43.75 310 THR A N 1
ATOM 2419 C CA . THR A 1 310 ? 2.875 21.946 10.619 1.00 43.75 310 THR A CA 1
ATOM 2420 C C . THR A 1 310 ? 2.161 21.667 9.292 1.00 43.75 310 THR A C 1
ATOM 2422 O O . THR A 1 310 ? 0.991 22.013 9.153 1.00 43.75 310 THR A O 1
ATOM 2425 N N . GLU A 1 311 ? 2.822 21.024 8.326 1.00 51.56 311 GLU A N 1
ATOM 2426 C CA . GLU A 1 311 ? 2.243 20.791 6.996 1.00 51.56 311 GLU A CA 1
ATOM 2427 C C . GLU A 1 311 ? 1.325 19.557 6.966 1.00 51.56 311 GLU A C 1
ATOM 2429 O O . GLU A 1 311 ? 0.330 19.542 6.246 1.00 51.56 311 GLU A O 1
ATOM 2434 N N . LEU A 1 312 ? 1.585 18.559 7.820 1.00 43.00 312 LEU A N 1
ATOM 2435 C CA . LEU A 1 312 ? 0.695 17.406 8.015 1.00 43.00 312 LEU A CA 1
ATOM 2436 C C . LEU A 1 312 ? -0.608 17.801 8.725 1.00 43.00 312 LEU A C 1
ATOM 2438 O O . LEU A 1 312 ? -1.680 17.355 8.326 1.00 43.00 312 LEU A O 1
ATOM 2442 N N . GLU A 1 313 ? -0.532 18.689 9.718 1.00 54.44 313 GLU A N 1
ATOM 2443 C CA . GLU A 1 313 ? -1.712 19.212 10.423 1.00 54.44 313 GLU A CA 1
ATOM 2444 C C . GLU A 1 313 ? -2.618 20.050 9.506 1.00 54.44 313 GLU A C 1
ATOM 2446 O O . GLU A 1 313 ? -3.843 19.969 9.601 1.00 54.44 313 GLU A O 1
ATOM 2451 N N . LYS A 1 314 ? -2.044 20.803 8.555 1.00 61.31 314 LYS A N 1
ATOM 2452 C CA . LYS A 1 314 ? -2.828 21.535 7.543 1.00 61.31 314 LYS A CA 1
ATOM 2453 C C . LYS A 1 314 ? -3.589 20.592 6.616 1.00 61.31 314 LYS A C 1
ATOM 2455 O O . LYS A 1 314 ? -4.780 20.798 6.401 1.00 61.31 314 LYS A O 1
ATOM 2460 N N . VAL A 1 315 ? -2.931 19.539 6.126 1.00 53.06 315 VAL A N 1
ATOM 2461 C CA . VAL A 1 315 ? -3.562 18.526 5.263 1.00 53.06 315 VAL A CA 1
ATOM 2462 C C . VAL A 1 315 ? -4.693 17.805 6.006 1.00 53.06 315 VAL A C 1
ATOM 2464 O O . VAL A 1 315 ? -5.767 17.593 5.445 1.00 53.06 315 VAL A O 1
ATOM 2467 N N . LEU A 1 316 ? -4.501 17.499 7.293 1.00 48.91 316 LEU A N 1
ATOM 2468 C CA . LEU A 1 316 ? -5.525 16.865 8.127 1.00 48.91 316 LEU A CA 1
ATOM 2469 C C . LEU A 1 316 ? -6.713 17.805 8.421 1.00 48.91 316 LEU A C 1
ATOM 2471 O O . LEU A 1 316 ? -7.868 17.374 8.428 1.00 48.91 316 LEU A O 1
ATOM 2475 N N . ALA A 1 317 ? -6.452 19.098 8.641 1.00 60.06 317 ALA A N 1
ATOM 2476 C CA . ALA A 1 317 ? -7.484 20.110 8.871 1.00 60.06 317 ALA A CA 1
ATOM 2477 C C . ALA A 1 317 ? -8.314 20.405 7.608 1.00 60.06 317 ALA A C 1
ATOM 2479 O O . ALA A 1 317 ? -9.526 20.616 7.695 1.00 60.06 317 ALA A O 1
ATOM 2480 N N . GLU A 1 318 ? -7.684 20.387 6.433 1.00 56.38 318 GLU A N 1
ATOM 2481 C CA . GLU A 1 318 ? -8.346 20.590 5.143 1.00 56.38 318 GLU A CA 1
ATOM 2482 C C . GLU A 1 318 ? -9.226 19.388 4.765 1.00 56.38 318 GLU A C 1
ATOM 2484 O O . GLU A 1 318 ? -10.362 19.567 4.322 1.00 56.38 318 GLU A O 1
ATOM 2489 N N . TRP A 1 319 ? -8.777 18.171 5.090 1.00 50.91 319 TRP A N 1
ATOM 2490 C CA . TRP A 1 319 ? -9.572 16.945 4.971 1.00 50.91 319 TRP A CA 1
ATOM 2491 C C . TRP A 1 319 ? -10.823 16.962 5.871 1.00 50.91 319 TRP A C 1
ATOM 2493 O O . TRP A 1 319 ? -11.927 16.653 5.418 1.00 50.91 319 TRP A O 1
ATOM 2503 N N . LYS A 1 320 ? -10.696 17.425 7.126 1.00 52.47 320 LYS A N 1
ATOM 2504 C CA . LYS A 1 320 ? -11.840 17.565 8.050 1.00 52.47 320 LYS A CA 1
ATOM 2505 C C . LYS A 1 320 ? -12.889 18.567 7.555 1.00 52.47 320 LYS A C 1
ATOM 2507 O O . LYS A 1 320 ? -14.078 18.319 7.735 1.00 52.47 320 LYS A O 1
ATOM 2512 N N . ARG A 1 321 ? -12.482 19.661 6.895 1.00 51.22 321 ARG A N 1
ATOM 2513 C CA . ARG A 1 321 ? -13.410 20.673 6.345 1.00 51.22 321 ARG A CA 1
ATOM 2514 C C . ARG A 1 321 ? -14.249 20.158 5.174 1.00 51.22 321 ARG A C 1
ATOM 2516 O O . ARG A 1 321 ? -15.398 20.577 5.034 1.00 51.22 321 ARG A O 1
ATOM 2523 N N . GLN A 1 322 ? -13.704 19.252 4.362 1.00 48.22 32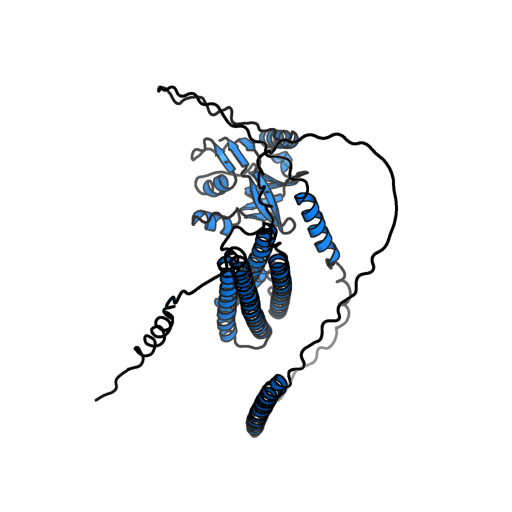2 GLN A N 1
ATOM 2524 C CA . GLN A 1 322 ? -14.412 18.687 3.207 1.00 48.22 322 GLN A CA 1
ATOM 2525 C C . GLN A 1 322 ? -15.487 17.664 3.611 1.00 48.22 322 GLN A C 1
ATOM 2527 O O . GLN A 1 322 ? -16.503 17.547 2.933 1.00 48.22 322 GLN A O 1
ATOM 2532 N N . MET A 1 323 ? -15.324 16.990 4.754 1.00 43.94 323 MET A N 1
ATOM 2533 C CA . MET A 1 323 ? -16.282 15.991 5.252 1.00 43.94 323 MET A CA 1
ATOM 2534 C C . MET A 1 323 ? -17.534 16.604 5.911 1.00 43.94 323 MET A C 1
ATOM 2536 O O . MET A 1 323 ? -18.587 15.974 5.923 1.00 43.94 323 MET A O 1
ATOM 2540 N N . THR A 1 324 ? -17.469 17.832 6.444 1.00 41.81 324 THR A N 1
ATOM 2541 C CA . THR A 1 324 ? -18.595 18.442 7.190 1.00 41.81 324 THR A CA 1
ATOM 2542 C C . THR A 1 324 ? -19.688 19.057 6.298 1.00 41.81 324 THR A C 1
ATOM 2544 O O . THR A 1 324 ? -20.764 19.370 6.792 1.00 41.81 324 THR A O 1
ATOM 2547 N N . HIS A 1 325 ? -19.460 19.218 4.989 1.00 38.72 325 HIS A N 1
ATOM 2548 C CA . HIS A 1 325 ? -20.406 19.887 4.072 1.00 38.72 325 HIS A CA 1
ATOM 2549 C C . HIS A 1 325 ? -21.321 18.927 3.278 1.00 38.72 325 HIS A C 1
ATOM 2551 O O . HIS A 1 325 ? -21.949 19.339 2.306 1.00 38.72 325 HIS A O 1
ATOM 2557 N N . GLY A 1 326 ? -21.420 17.654 3.681 1.00 36.16 326 GLY A N 1
ATOM 2558 C CA . GLY A 1 326 ? -22.097 16.598 2.916 1.00 36.16 326 GLY A CA 1
ATOM 2559 C C . GLY A 1 326 ? -23.354 15.976 3.537 1.00 36.16 326 GLY A C 1
ATOM 2560 O O . GLY A 1 326 ? -23.606 14.807 3.262 1.00 36.16 326 GLY A O 1
ATOM 2561 N N . GLN A 1 327 ? -24.137 16.677 4.368 1.00 37.22 327 GLN A N 1
ATOM 2562 C CA . GLN A 1 327 ? -25.422 16.137 4.851 1.00 37.22 327 GLN A CA 1
ATOM 2563 C C . GLN A 1 327 ? -26.581 17.133 4.736 1.00 37.22 327 GLN A C 1
ATOM 2565 O O . GLN A 1 327 ? -26.672 18.055 5.539 1.00 37.22 327 GLN A O 1
ATOM 2570 N N . ILE A 1 328 ? -27.501 16.881 3.790 1.00 36.06 328 ILE A N 1
ATOM 2571 C CA . ILE A 1 328 ? -28.901 17.339 3.824 1.00 36.06 328 ILE A CA 1
ATOM 2572 C C . ILE A 1 328 ? -29.841 16.236 3.276 1.00 36.06 328 ILE A C 1
ATOM 2574 O O . ILE A 1 328 ? -29.759 15.851 2.113 1.00 36.06 328 ILE A O 1
ATOM 2578 N N . THR A 1 329 ? -30.703 15.779 4.196 1.00 29.58 329 THR A N 1
ATOM 2579 C CA . THR A 1 329 ? -32.087 15.247 4.139 1.00 29.58 329 THR A CA 1
ATOM 2580 C C . THR A 1 329 ? -32.500 14.151 3.152 1.00 29.58 329 THR A C 1
ATOM 2582 O O . THR A 1 329 ? -32.756 14.393 1.975 1.00 29.58 329 THR A O 1
ATOM 2585 N N . GLU A 1 330 ? -32.766 12.982 3.731 1.00 29.33 330 GLU A N 1
ATOM 2586 C CA . GLU A 1 330 ? -33.696 11.964 3.247 1.00 29.33 330 GLU A CA 1
ATOM 2587 C C . GLU A 1 330 ? -35.097 12.290 3.802 1.00 29.33 330 GLU A C 1
ATOM 2589 O O . GLU A 1 330 ? -35.271 12.368 5.016 1.00 29.33 330 GLU A O 1
ATOM 2594 N N . ASN A 1 331 ? -36.079 12.524 2.925 1.00 29.42 331 ASN A N 1
ATOM 2595 C CA . ASN A 1 331 ? -37.500 12.558 3.279 1.00 29.42 331 ASN A CA 1
ATOM 2596 C C . ASN A 1 331 ? -38.219 11.429 2.535 1.00 29.42 331 ASN A C 1
ATOM 2598 O O . ASN A 1 331 ? -38.010 11.227 1.338 1.00 29.42 331 ASN A O 1
ATOM 2602 N N . GLN A 1 332 ? -39.036 10.708 3.299 1.00 36.50 332 GLN A N 1
ATOM 2603 C CA . GLN A 1 332 ? -39.901 9.604 2.899 1.00 36.50 332 GLN A CA 1
ATOM 2604 C C . GLN A 1 332 ? -41.029 10.073 1.969 1.00 36.50 332 GLN A C 1
ATOM 2606 O O . GLN A 1 332 ? -41.500 11.194 2.123 1.00 36.50 332 GLN A O 1
ATOM 2611 N N . ASP A 1 333 ? -41.494 9.187 1.081 1.00 27.81 333 ASP A N 1
ATOM 2612 C CA . ASP A 1 333 ? -42.932 8.947 0.887 1.00 27.81 333 ASP A CA 1
ATOM 2613 C C . ASP A 1 333 ? -43.195 7.626 0.136 1.00 27.81 333 ASP A C 1
ATOM 2615 O O . ASP A 1 333 ? -42.566 7.300 -0.875 1.00 27.81 333 ASP A O 1
ATOM 2619 N N . GLU A 1 334 ? -44.129 6.854 0.694 1.00 29.50 334 GLU A N 1
ATOM 2620 C CA . GLU A 1 334 ? -44.692 5.593 0.203 1.00 29.50 334 GLU A CA 1
ATOM 2621 C C . GLU A 1 334 ? -45.842 5.804 -0.809 1.00 29.50 334 GLU A C 1
ATOM 2623 O O . GLU A 1 334 ? -46.448 6.867 -0.893 1.00 29.50 334 GLU A O 1
ATOM 2628 N N . HIS A 1 335 ? -46.202 4.699 -1.480 1.00 31.44 335 HIS A N 1
ATOM 2629 C CA . HIS A 1 335 ? -47.439 4.414 -2.233 1.00 31.44 335 HIS A CA 1
ATOM 2630 C C . HIS A 1 335 ? -47.577 4.900 -3.690 1.00 31.44 335 HIS A C 1
ATOM 2632 O O . HIS A 1 335 ? -48.019 6.007 -3.977 1.00 31.44 335 HIS A O 1
ATOM 2638 N N . ASN A 1 336 ? -47.404 3.967 -4.640 1.00 29.53 336 ASN A N 1
ATOM 2639 C CA . ASN A 1 336 ? -48.528 3.323 -5.351 1.00 29.53 336 ASN A CA 1
ATOM 2640 C C . ASN A 1 336 ? -48.038 2.318 -6.416 1.00 29.53 336 ASN A C 1
ATOM 2642 O O . ASN A 1 336 ? -47.270 2.658 -7.312 1.00 29.53 336 ASN A O 1
ATOM 2646 N N . LEU A 1 337 ? -48.537 1.080 -6.341 1.00 37.16 337 LEU A N 1
ATOM 2647 C CA . LEU A 1 337 ? -48.495 0.082 -7.420 1.00 37.16 337 LEU A CA 1
ATOM 2648 C C . LEU A 1 337 ? -49.704 0.292 -8.348 1.00 37.16 337 LEU A C 1
ATOM 2650 O O . LEU A 1 337 ? -50.792 0.605 -7.863 1.00 37.16 337 LEU A O 1
ATOM 2654 N N . PRO A 1 338 ? -49.572 -0.027 -9.648 1.00 35.78 338 PRO A N 1
ATOM 2655 C CA . PRO A 1 338 ? -50.412 -1.122 -10.115 1.00 35.78 338 PRO A CA 1
ATOM 2656 C C . PRO A 1 338 ? -49.692 -2.140 -11.004 1.00 35.78 338 PRO A C 1
ATOM 2658 O O . PRO A 1 338 ? -48.769 -1.867 -11.766 1.00 35.78 338 PRO A O 1
ATOM 2661 N N . ARG A 1 339 ? -50.213 -3.355 -10.868 1.00 34.06 339 ARG A N 1
ATOM 2662 C CA . ARG A 1 339 ? -49.918 -4.605 -11.560 1.00 34.06 339 ARG A CA 1
ATOM 2663 C C . ARG A 1 339 ? -50.779 -4.689 -12.822 1.00 34.06 339 ARG A C 1
ATOM 2665 O O . ARG A 1 339 ? -51.983 -4.599 -12.663 1.00 34.06 339 ARG A O 1
ATOM 2672 N N . PHE A 1 340 ? -50.206 -4.955 -14.001 1.00 32.44 340 PHE A N 1
ATOM 2673 C CA . PHE A 1 340 ? -50.805 -5.791 -15.062 1.00 32.44 340 PHE A CA 1
ATO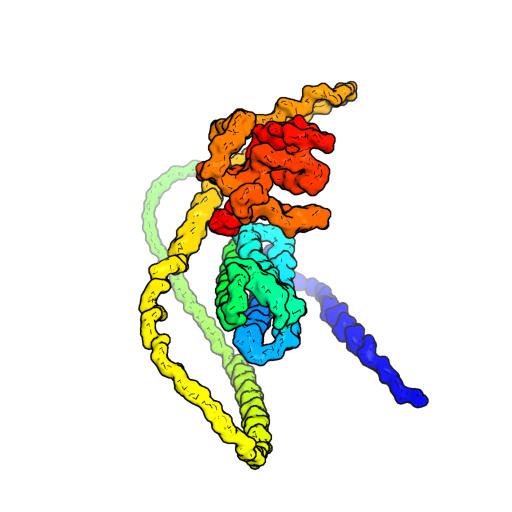M 2674 C C . PHE A 1 340 ? -49.729 -6.285 -16.046 1.00 32.44 340 PHE A C 1
ATOM 2676 O O . PHE A 1 340 ? -48.732 -5.618 -16.300 1.00 32.44 340 PHE A O 1
ATOM 2683 N N . ALA A 1 341 ? -49.937 -7.509 -16.527 1.00 30.98 341 ALA A N 1
ATOM 2684 C CA . ALA A 1 341 ? -49.031 -8.334 -17.318 1.00 30.98 341 ALA A CA 1
ATOM 2685 C C . ALA A 1 341 ? -49.104 -8.044 -18.832 1.00 30.98 341 ALA A C 1
ATOM 2687 O O . ALA A 1 341 ? -50.167 -7.665 -19.318 1.00 30.98 341 ALA A O 1
ATOM 2688 N N . THR A 1 342 ? -48.033 -8.343 -19.584 1.00 30.09 342 THR A N 1
ATOM 2689 C CA . THR A 1 342 ? -47.980 -9.316 -20.713 1.00 30.09 342 THR A CA 1
ATOM 2690 C C . THR A 1 342 ? -46.798 -9.027 -21.652 1.00 30.09 342 THR A C 1
ATOM 2692 O O . THR A 1 342 ? -46.485 -7.886 -21.975 1.00 30.09 342 THR A O 1
ATOM 2695 N N . GLU A 1 343 ? -46.149 -10.113 -22.066 1.00 38.66 343 GLU A N 1
ATOM 2696 C CA . GLU A 1 343 ? -45.015 -10.258 -22.982 1.00 38.66 343 GLU A CA 1
ATOM 2697 C C . GLU A 1 343 ? -45.137 -9.510 -24.327 1.00 38.66 343 GLU A C 1
ATOM 2699 O O . GLU A 1 343 ? -46.152 -9.643 -25.015 1.00 38.66 343 GLU A O 1
ATOM 2704 N N . ARG A 1 344 ? -44.043 -8.853 -24.766 1.00 32.50 344 ARG A N 1
ATOM 2705 C CA . ARG A 1 344 ? -43.334 -9.091 -26.053 1.00 32.50 344 ARG A CA 1
ATOM 2706 C C . ARG A 1 344 ? -42.204 -8.068 -26.322 1.00 32.50 344 ARG A C 1
ATOM 2708 O O . ARG A 1 344 ? -42.396 -6.871 -26.169 1.00 32.50 344 ARG A O 1
ATOM 2715 N N . ASN A 1 345 ? -41.087 -8.597 -26.845 1.00 29.20 345 ASN A N 1
ATOM 2716 C CA . ASN A 1 345 ? -39.929 -7.977 -27.529 1.00 29.20 345 ASN A CA 1
ATOM 2717 C C . ASN A 1 345 ? -38.878 -7.154 -26.738 1.00 29.20 345 ASN A C 1
ATOM 2719 O O . ASN A 1 345 ? -39.149 -6.025 -26.335 1.00 29.20 345 ASN A O 1
ATOM 2723 N N . PRO A 1 346 ? -37.615 -7.638 -26.643 1.00 39.22 346 PRO A N 1
ATOM 2724 C CA . PRO A 1 346 ? -36.480 -6.874 -26.142 1.00 39.22 346 PRO A CA 1
ATOM 2725 C C . PRO A 1 346 ? -35.674 -6.292 -27.310 1.00 39.22 346 PRO A C 1
ATOM 2727 O O . PRO A 1 346 ? -34.705 -6.888 -27.777 1.00 39.22 346 PRO A O 1
ATOM 2730 N N . THR A 1 347 ? -36.038 -5.117 -27.815 1.00 38.50 347 THR A N 1
ATOM 2731 C CA . THR A 1 347 ? -35.093 -4.310 -28.603 1.00 38.50 347 THR A CA 1
ATOM 2732 C C . THR A 1 347 ? -35.464 -2.836 -28.481 1.00 38.50 347 THR A C 1
ATOM 2734 O O . THR A 1 347 ? -36.614 -2.471 -28.685 1.00 38.50 347 THR A O 1
ATOM 2737 N N . GLN A 1 348 ? -34.465 -2.001 -28.170 1.00 34.25 348 GLN A N 1
ATOM 2738 C CA . GLN A 1 348 ? -34.503 -0.527 -28.171 1.00 34.25 348 GLN A CA 1
ATOM 2739 C C . GLN A 1 348 ? -35.034 0.220 -26.934 1.00 34.25 348 GLN A C 1
ATOM 2741 O O . GLN A 1 348 ? -35.590 1.305 -27.066 1.00 34.25 348 GLN A O 1
ATOM 2746 N N . ILE A 1 349 ? -34.764 -0.247 -25.711 1.00 31.91 349 ILE A N 1
ATOM 2747 C CA . ILE A 1 349 ? -34.835 0.638 -24.531 1.00 31.91 349 ILE A CA 1
ATOM 2748 C C . ILE A 1 349 ? -33.596 0.423 -23.657 1.00 31.91 349 ILE A C 1
ATOM 2750 O O . ILE A 1 349 ? -33.648 -0.247 -22.637 1.00 31.91 349 ILE A O 1
ATOM 2754 N N . SER A 1 350 ? -32.452 0.954 -24.100 1.00 36.28 350 SER A N 1
ATOM 2755 C CA . SER A 1 350 ? -31.261 1.113 -23.242 1.00 36.28 350 SER A CA 1
ATOM 2756 C C . SER A 1 350 ? -30.290 2.216 -23.694 1.00 36.28 350 SER A C 1
ATOM 2758 O O . SER A 1 350 ? -29.159 2.278 -23.233 1.00 36.28 350 SER A O 1
ATOM 2760 N N . GLN A 1 351 ? -30.705 3.128 -24.582 1.00 37.19 351 GLN A N 1
ATOM 2761 C CA . GLN A 1 351 ? -29.858 4.248 -25.046 1.00 37.19 351 GLN A CA 1
ATOM 2762 C C . GLN A 1 351 ? -30.282 5.620 -24.499 1.00 37.19 351 GLN A C 1
ATOM 2764 O O . GLN A 1 351 ? -29.858 6.661 -24.988 1.00 37.19 351 GLN A O 1
ATOM 2769 N N . ARG A 1 352 ? -31.084 5.641 -23.432 1.00 33.34 352 ARG A N 1
ATOM 2770 C CA . ARG A 1 352 ? -31.324 6.845 -22.622 1.00 33.34 352 ARG A CA 1
ATOM 2771 C C . ARG A 1 352 ? -30.919 6.590 -21.173 1.00 33.34 352 ARG A C 1
ATOM 2773 O O . ARG A 1 352 ? -31.703 6.794 -20.252 1.00 33.34 352 ARG A O 1
ATOM 2780 N N . TYR A 1 353 ? -29.696 6.112 -20.958 1.00 40.19 353 TYR A N 1
ATOM 2781 C CA . TYR A 1 353 ? -29.132 6.127 -19.614 1.00 40.19 353 TYR A CA 1
ATOM 2782 C C . TYR A 1 353 ? -28.745 7.556 -19.248 1.00 40.19 353 TYR A C 1
ATOM 2784 O O . TYR A 1 353 ? -27.886 8.168 -19.874 1.00 40.19 353 TYR A O 1
ATOM 2792 N N . ARG A 1 354 ? -29.475 8.068 -18.253 1.00 40.66 354 ARG A N 1
ATOM 2793 C CA . ARG A 1 354 ? -29.187 9.210 -17.380 1.00 40.66 354 ARG A CA 1
ATOM 2794 C C . ARG A 1 354 ? -27.846 9.899 -17.660 1.00 40.66 354 ARG A C 1
ATOM 2796 O O . ARG A 1 354 ? -26.830 9.581 -17.050 1.00 40.66 354 ARG A O 1
ATOM 2803 N N . ILE A 1 355 ? -27.902 10.949 -18.476 1.00 43.16 355 ILE A N 1
ATOM 2804 C CA . ILE A 1 355 ? -27.001 12.098 -18.355 1.00 43.16 355 ILE A CA 1
ATOM 2805 C C . ILE A 1 355 ? -27.382 12.786 -17.033 1.00 43.16 355 ILE A C 1
ATOM 2807 O O . ILE A 1 355 ? -28.090 13.790 -17.014 1.00 43.16 355 ILE A O 1
ATOM 2811 N N . SER A 1 356 ? -27.003 12.190 -15.903 1.00 41.56 356 SER A N 1
ATOM 2812 C CA . SER A 1 356 ? -26.990 12.893 -14.623 1.00 41.56 356 SER A CA 1
ATOM 2813 C C . SER A 1 356 ? -25.909 13.955 -14.741 1.00 41.56 356 SER A C 1
ATOM 2815 O O . SER A 1 356 ? -24.738 13.608 -14.800 1.00 41.56 356 SER A O 1
ATOM 2817 N N . GLN A 1 357 ? -26.341 15.210 -14.891 1.00 50.19 357 GLN A N 1
ATOM 2818 C CA . GLN A 1 357 ? -25.572 16.457 -14.965 1.00 50.19 357 GLN A CA 1
ATOM 2819 C C . GLN A 1 357 ? -24.047 16.315 -14.816 1.00 50.19 357 GLN A C 1
ATOM 2821 O O . GLN A 1 357 ? -23.466 16.665 -13.792 1.00 50.19 357 GLN A O 1
ATOM 2826 N N . GLU A 1 358 ? -23.379 15.825 -15.860 1.00 66.44 358 GLU A N 1
ATOM 2827 C CA . GLU A 1 358 ? -21.926 15.917 -15.916 1.00 66.44 358 GLU A CA 1
ATOM 2828 C C . GLU A 1 358 ? -21.543 17.387 -16.070 1.00 66.44 358 GLU A C 1
ATOM 2830 O O . GLU A 1 358 ? -22.123 18.106 -16.897 1.00 66.44 358 GLU A O 1
ATOM 2835 N N . SER A 1 359 ? -20.578 17.822 -15.254 1.00 79.12 359 SER A N 1
ATOM 2836 C CA . SER A 1 359 ? -20.057 19.187 -15.272 1.00 79.12 359 SER A CA 1
ATOM 2837 C C . SER A 1 359 ? -19.713 19.610 -16.710 1.00 79.12 359 SER A C 1
ATOM 2839 O O . SER A 1 359 ? -19.147 18.804 -17.461 1.00 79.12 359 SER A O 1
ATOM 2841 N N . PRO A 1 360 ? -20.005 20.863 -17.114 1.00 84.00 360 PRO A N 1
ATOM 2842 C CA . PRO A 1 360 ? -19.614 21.399 -18.419 1.00 84.00 360 PRO A CA 1
ATOM 2843 C C . PRO A 1 360 ? -18.136 21.163 -18.766 1.00 84.00 360 PRO A C 1
ATOM 2845 O O . PRO A 1 360 ? -17.799 20.996 -19.938 1.00 84.00 360 PRO A O 1
ATOM 2848 N N . ASP A 1 361 ? -17.264 21.101 -17.758 1.00 86.56 361 ASP A N 1
ATOM 2849 C CA . ASP A 1 361 ? -15.831 20.867 -17.936 1.00 86.56 361 ASP A CA 1
ATOM 2850 C C . ASP A 1 361 ? -15.515 19.436 -18.390 1.00 86.56 361 ASP A C 1
ATOM 2852 O O . ASP A 1 361 ? -14.639 19.236 -19.232 1.00 86.56 361 ASP A O 1
ATOM 2856 N N . ILE A 1 362 ? -16.268 18.442 -17.906 1.00 90.69 362 ILE A N 1
ATOM 2857 C CA . ILE A 1 362 ? -16.108 17.038 -18.314 1.00 90.69 362 ILE A CA 1
ATOM 2858 C C . ILE A 1 362 ? -16.515 16.876 -19.778 1.00 90.69 362 ILE A C 1
ATOM 2860 O O . ILE A 1 362 ? -15.794 16.251 -20.554 1.00 90.69 362 ILE A O 1
ATOM 2864 N N . LYS A 1 363 ? -17.623 17.504 -20.189 1.00 92.69 363 LYS A N 1
ATOM 2865 C CA . LYS A 1 363 ? -18.081 17.461 -21.586 1.00 92.69 363 LYS A CA 1
ATOM 2866 C C . LYS A 1 363 ? -17.045 18.055 -22.538 1.00 92.69 363 LYS A C 1
ATOM 2868 O O . LYS A 1 363 ? -16.710 17.426 -23.537 1.00 92.69 363 LYS A O 1
ATOM 2873 N N . LYS A 1 364 ? -16.475 19.213 -22.187 1.00 93.38 364 LYS A N 1
ATOM 2874 C CA . LYS A 1 364 ? -15.385 19.841 -22.955 1.00 93.38 364 LYS A CA 1
ATOM 2875 C C . LYS A 1 364 ? -14.139 18.960 -23.021 1.00 93.38 364 LYS A C 1
ATOM 2877 O O . LYS A 1 364 ? -13.474 18.925 -24.054 1.00 93.38 364 LYS A O 1
ATOM 2882 N N . LEU A 1 365 ? -13.801 18.265 -21.933 1.00 94.50 365 LEU A N 1
ATOM 2883 C CA . LEU A 1 365 ? -12.680 17.326 -21.912 1.00 94.50 365 LEU A CA 1
ATOM 2884 C C . LEU A 1 365 ? -12.918 16.155 -22.872 1.00 94.50 365 LEU A C 1
ATOM 2886 O O . LEU A 1 365 ? -12.029 15.833 -23.657 1.00 94.50 365 LEU A O 1
ATOM 2890 N N . VAL A 1 366 ? -14.103 15.546 -22.829 1.00 96.56 366 VAL A N 1
ATOM 2891 C CA . VAL A 1 366 ? -14.480 14.435 -23.713 1.00 96.56 366 VAL A CA 1
ATOM 2892 C C . VAL A 1 366 ? -14.474 14.871 -25.178 1.00 96.56 366 VAL A C 1
ATOM 2894 O O . VAL A 1 366 ? -13.876 14.202 -26.018 1.00 96.56 366 VAL A O 1
ATOM 2897 N N . GLU A 1 367 ? -15.070 16.022 -25.484 1.00 96.44 367 GLU A N 1
ATOM 2898 C CA . GLU A 1 367 ? -15.087 16.595 -26.832 1.00 96.44 367 GLU A CA 1
ATOM 2899 C C . GLU A 1 367 ? -13.666 16.857 -27.351 1.00 96.44 367 GLU A C 1
ATOM 2901 O O . GLU A 1 367 ? -13.312 16.440 -28.458 1.00 96.44 367 GLU A O 1
ATOM 2906 N N . ARG A 1 368 ? -12.811 17.470 -26.523 1.00 95.94 368 ARG A N 1
ATOM 2907 C CA . ARG A 1 368 ? -11.403 17.708 -26.858 1.00 95.94 368 ARG A CA 1
ATOM 2908 C C . ARG A 1 368 ? -10.642 16.403 -27.066 1.00 95.94 368 ARG A C 1
ATOM 2910 O O . ARG A 1 368 ? -9.890 16.303 -28.030 1.00 95.94 368 ARG A O 1
ATOM 2917 N N . TYR A 1 369 ? -10.839 15.415 -26.192 1.00 97.00 369 TYR A N 1
ATOM 2918 C CA . TYR A 1 369 ? -10.197 14.108 -26.304 1.00 97.00 369 TYR A CA 1
ATOM 2919 C C . TYR A 1 369 ? -10.582 13.407 -27.607 1.00 97.00 369 TYR A C 1
ATOM 2921 O O . TYR A 1 369 ? -9.709 12.900 -28.297 1.00 97.00 369 TYR A O 1
ATOM 2929 N N . ASN A 1 370 ? -11.866 13.393 -27.965 1.00 96.69 370 ASN A N 1
ATOM 2930 C CA . ASN A 1 370 ? -12.329 12.708 -29.172 1.00 96.69 370 ASN A CA 1
ATOM 2931 C C . ASN A 1 370 ? -11.952 13.458 -30.464 1.00 96.69 370 ASN A C 1
ATOM 2933 O O . ASN A 1 370 ? -11.799 12.822 -31.503 1.00 96.69 370 ASN A O 1
ATOM 2937 N N . THR A 1 371 ? -11.770 14.783 -30.405 1.00 96.69 371 THR A N 1
ATOM 2938 C CA . THR A 1 371 ? -11.386 15.606 -31.568 1.00 96.69 371 THR A CA 1
ATOM 2939 C C . THR A 1 371 ? -9.877 15.593 -31.811 1.00 96.69 371 THR A C 1
ATOM 2941 O O . THR A 1 371 ? -9.419 15.292 -32.911 1.00 96.69 371 THR A O 1
ATOM 2944 N N . ASP A 1 372 ? -9.086 15.908 -30.784 1.00 95.12 372 ASP A N 1
ATOM 2945 C CA . ASP A 1 372 ? -7.628 15.868 -30.840 1.00 95.12 372 ASP A CA 1
ATOM 2946 C C . ASP A 1 372 ? -7.051 15.460 -29.476 1.00 95.12 372 ASP A C 1
ATOM 2948 O O . ASP A 1 372 ? -6.680 16.314 -28.659 1.00 95.12 372 ASP A O 1
ATOM 2952 N N . PRO A 1 373 ? -6.905 14.148 -29.218 1.00 92.75 373 PRO A N 1
ATOM 2953 C CA . PRO A 1 373 ? -6.355 13.689 -27.952 1.00 92.75 373 PRO A CA 1
ATOM 2954 C C . PRO A 1 373 ? -4.873 14.063 -27.796 1.00 92.75 373 PRO A C 1
ATOM 2956 O O . PRO A 1 373 ? -4.370 14.105 -26.676 1.00 92.75 373 PRO A O 1
ATOM 2959 N N . GLY A 1 374 ? -4.165 14.377 -28.891 1.00 93.00 374 GLY A N 1
ATOM 2960 C CA . GLY A 1 374 ? -2.777 14.842 -28.842 1.00 93.00 374 GLY A CA 1
ATOM 2961 C C . GLY A 1 374 ? -2.643 16.180 -28.117 1.00 93.00 374 GLY A C 1
ATOM 2962 O O . GLY A 1 374 ? -1.697 16.367 -27.350 1.00 93.00 374 GLY A O 1
ATOM 2963 N N . SER A 1 375 ? -3.640 17.060 -28.259 1.00 93.88 375 SER A N 1
ATOM 2964 C CA . SER A 1 375 ? -3.695 18.338 -27.542 1.00 93.88 375 SER A CA 1
ATOM 2965 C C . SER A 1 375 ? -3.616 18.181 -26.023 1.00 93.88 375 SER A C 1
ATOM 2967 O O . SER A 1 375 ? -3.165 19.099 -25.352 1.00 93.88 375 SER A O 1
ATOM 2969 N N . LEU A 1 376 ? -3.994 17.033 -25.453 1.00 93.81 376 LEU A N 1
ATOM 2970 C CA . LEU A 1 376 ? -3.994 16.810 -24.005 1.00 93.81 376 LEU A CA 1
ATOM 2971 C C . LEU A 1 376 ? -2.626 16.383 -23.457 1.00 93.81 376 LEU A C 1
ATOM 2973 O O . LEU A 1 376 ? -2.408 16.461 -22.250 1.00 93.81 376 LEU A O 1
ATOM 2977 N N . SER A 1 377 ? -1.679 15.978 -24.312 1.00 92.62 377 SER A N 1
ATOM 2978 C CA . SER A 1 377 ? -0.434 15.352 -23.847 1.00 92.62 377 SER A CA 1
ATOM 2979 C C . SER A 1 377 ? 0.493 16.288 -23.069 1.00 92.62 377 SER A C 1
ATOM 2981 O O . SER A 1 377 ? 1.319 15.818 -22.296 1.00 92.62 377 SER A O 1
ATOM 2983 N N . HIS A 1 378 ? 0.390 17.604 -23.281 1.00 89.50 378 HIS A N 1
ATOM 2984 C CA . HIS A 1 378 ? 1.299 18.586 -22.676 1.00 89.50 378 HIS A CA 1
ATOM 2985 C C . HIS A 1 378 ? 1.113 18.727 -21.158 1.00 89.50 378 HIS A C 1
ATOM 2987 O O . HIS A 1 378 ? 2.087 18.974 -20.454 1.00 89.50 378 HIS A O 1
ATOM 2993 N N . ASN A 1 379 ? -0.107 18.505 -20.661 1.00 88.88 379 ASN A N 1
ATOM 2994 C CA . ASN A 1 379 ? -0.445 18.575 -19.235 1.00 88.88 379 ASN A CA 1
ATOM 2995 C C . ASN A 1 379 ? -0.768 17.198 -18.641 1.00 88.88 379 ASN A C 1
ATOM 2997 O O . ASN A 1 379 ? -1.287 17.103 -17.530 1.00 88.88 379 ASN A O 1
ATOM 3001 N N . ALA A 1 380 ? -0.512 16.131 -19.397 1.00 95.25 380 ALA A N 1
ATOM 3002 C CA . ALA A 1 380 ? -0.829 14.777 -18.990 1.00 95.25 380 ALA A CA 1
ATOM 3003 C C . ALA A 1 380 ? 0.327 14.139 -18.224 1.00 95.25 380 ALA A C 1
ATOM 3005 O O . ALA A 1 380 ? 1.484 14.186 -18.648 1.00 95.25 380 ALA A O 1
ATOM 3006 N N . ILE A 1 381 ? -0.007 13.454 -17.135 1.00 96.62 381 ILE A N 1
ATOM 3007 C CA . ILE A 1 381 ? 0.927 12.577 -16.438 1.00 96.62 381 ILE A CA 1
ATOM 3008 C C . ILE A 1 381 ? 0.771 11.172 -17.016 1.00 96.62 381 ILE A C 1
ATOM 3010 O O . ILE A 1 381 ? -0.317 10.597 -16.980 1.00 96.62 381 ILE A O 1
ATOM 3014 N N . GLU A 1 382 ? 1.846 10.617 -17.578 1.00 97.12 382 GLU A N 1
ATOM 3015 C CA . GLU A 1 382 ? 1.841 9.245 -18.090 1.00 97.12 382 GLU A CA 1
ATOM 3016 C C . GLU A 1 382 ? 1.836 8.235 -16.946 1.00 97.12 382 GLU A C 1
ATOM 3018 O O . GLU A 1 382 ? 2.710 8.255 -16.075 1.00 97.12 382 GLU A O 1
ATOM 3023 N N . VAL A 1 383 ? 0.856 7.332 -16.983 1.00 97.69 383 VAL A N 1
ATOM 3024 C CA . VAL A 1 383 ? 0.678 6.293 -15.972 1.00 97.69 383 VAL A CA 1
ATOM 3025 C C . VAL A 1 383 ? 0.420 4.928 -16.603 1.00 97.69 383 VAL A C 1
ATOM 3027 O O . VAL A 1 383 ? -0.049 4.811 -17.743 1.00 97.69 383 VAL A O 1
ATOM 3030 N N . SER A 1 384 ? 0.696 3.888 -15.826 1.00 97.06 384 SER A N 1
ATOM 3031 C CA . SER A 1 384 ? 0.334 2.504 -16.130 1.00 97.06 384 SER A CA 1
ATOM 3032 C C . SER A 1 384 ? -0.322 1.860 -14.915 1.00 97.06 384 SER A C 1
ATOM 3034 O O . SER A 1 384 ? -0.041 2.236 -13.778 1.00 97.06 384 SER A O 1
ATOM 3036 N N . ALA A 1 385 ? -1.216 0.898 -15.150 1.00 95.69 385 ALA A N 1
ATOM 3037 C CA . ALA A 1 385 ? -1.752 0.079 -14.069 1.00 95.69 385 ALA A CA 1
ATOM 3038 C C . ALA A 1 385 ? -0.629 -0.764 -13.462 1.00 95.69 385 ALA A C 1
ATOM 3040 O O . ALA A 1 385 ? 0.177 -1.344 -14.191 1.00 95.69 385 ALA A O 1
ATOM 3041 N N . ARG A 1 386 ? -0.581 -0.817 -12.134 1.00 94.25 386 ARG A N 1
ATOM 3042 C CA . ARG A 1 386 ? 0.432 -1.567 -11.403 1.00 94.25 386 ARG A CA 1
ATOM 3043 C C . ARG A 1 386 ? 0.104 -3.057 -11.456 1.00 94.25 386 ARG A C 1
ATOM 3045 O O . ARG A 1 386 ? -1.027 -3.456 -11.167 1.00 94.25 386 ARG A O 1
ATOM 3052 N N . GLU A 1 387 ? 1.092 -3.871 -11.812 1.00 89.31 387 GLU A N 1
ATOM 3053 C CA . GLU A 1 387 ? 0.900 -5.300 -12.107 1.00 89.31 387 GLU A CA 1
ATOM 3054 C C . GLU A 1 387 ? 0.325 -6.093 -10.924 1.00 89.31 387 GLU A C 1
ATOM 3056 O O . GLU A 1 387 ? -0.489 -6.998 -11.108 1.00 89.31 387 GLU A O 1
ATOM 3061 N N . ASP A 1 388 ? 0.707 -5.739 -9.695 1.00 89.56 388 ASP A N 1
ATOM 3062 C CA . ASP A 1 388 ? 0.184 -6.383 -8.489 1.00 89.56 388 ASP A CA 1
ATOM 3063 C C . ASP A 1 388 ? -1.318 -6.129 -8.308 1.00 89.56 388 ASP A C 1
ATOM 3065 O O . ASP A 1 388 ? -2.056 -7.079 -8.053 1.00 89.56 388 ASP A O 1
ATOM 3069 N N . SER A 1 389 ? -1.785 -4.898 -8.534 1.00 89.12 389 SER A N 1
ATOM 3070 C CA . SER A 1 389 ? -3.210 -4.553 -8.442 1.00 89.12 389 SER A CA 1
ATOM 3071 C C . SER A 1 389 ? -4.064 -5.274 -9.495 1.00 89.12 389 SER A C 1
ATOM 3073 O O . SER A 1 389 ? -5.179 -5.708 -9.202 1.00 89.12 389 SER A O 1
ATOM 3075 N N . ILE A 1 390 ? -3.522 -5.489 -10.699 1.00 87.69 390 ILE A N 1
ATOM 3076 C CA . ILE A 1 390 ? -4.179 -6.272 -11.757 1.00 87.69 390 ILE A CA 1
ATOM 3077 C C . ILE A 1 390 ? -4.195 -7.761 -11.405 1.00 87.69 390 ILE A C 1
ATOM 3079 O O . ILE A 1 390 ? -5.234 -8.417 -11.499 1.00 87.69 390 ILE A O 1
ATOM 3083 N N . THR A 1 391 ? -3.067 -8.295 -10.935 1.00 86.44 391 THR A N 1
ATOM 3084 C CA . THR A 1 391 ? -2.949 -9.703 -10.537 1.00 86.44 391 THR A CA 1
ATOM 3085 C C . THR A 1 391 ? -3.897 -10.042 -9.387 1.00 86.44 391 THR A C 1
ATOM 3087 O O . THR A 1 391 ? -4.555 -11.076 -9.413 1.00 86.44 391 THR A O 1
ATOM 3090 N N . GLN A 1 392 ? -4.025 -9.168 -8.389 1.00 85.69 392 GLN A N 1
ATOM 3091 C CA . GLN A 1 392 ? -4.956 -9.371 -7.276 1.00 85.69 392 GLN A CA 1
ATOM 3092 C C . GLN A 1 392 ? -6.410 -9.446 -7.750 1.00 85.69 392 GLN A C 1
ATOM 3094 O O . GLN A 1 392 ? -7.160 -10.308 -7.291 1.00 85.69 392 GLN A O 1
ATOM 3099 N N . ARG A 1 393 ? -6.794 -8.608 -8.718 1.00 83.94 393 ARG A N 1
ATOM 3100 C CA . ARG A 1 393 ? -8.139 -8.630 -9.301 1.00 83.94 393 ARG A CA 1
ATOM 3101 C C . ARG A 1 393 ? -8.409 -9.910 -10.091 1.00 83.94 393 ARG A C 1
ATOM 3103 O O . ARG A 1 393 ? -9.475 -10.498 -9.930 1.00 83.94 393 ARG A O 1
ATOM 3110 N N . ARG A 1 394 ? -7.424 -10.390 -10.858 1.00 81.56 394 ARG A N 1
ATOM 3111 C CA . ARG A 1 394 ? -7.466 -11.700 -11.543 1.00 81.56 394 ARG A CA 1
ATOM 3112 C C . ARG A 1 394 ? -7.683 -12.866 -10.582 1.00 81.56 394 ARG A C 1
ATOM 3114 O O . ARG A 1 394 ? -8.308 -13.857 -10.936 1.00 81.56 394 ARG A O 1
ATOM 3121 N N . LEU A 1 395 ? -7.192 -12.736 -9.351 1.00 85.69 395 LEU A N 1
ATOM 3122 C CA . LEU A 1 395 ? -7.398 -13.710 -8.277 1.00 85.69 395 LEU A CA 1
ATOM 3123 C C . LEU A 1 395 ? -8.758 -13.558 -7.567 1.00 85.69 395 LEU A C 1
ATOM 3125 O O . LEU A 1 395 ? -9.004 -14.242 -6.576 1.00 85.69 395 LEU A O 1
ATOM 3129 N N . GLY A 1 396 ? -9.640 -12.672 -8.043 1.00 81.75 396 GLY A N 1
ATOM 3130 C CA . GLY A 1 396 ? -10.970 -12.433 -7.478 1.00 81.75 396 GLY A CA 1
ATOM 3131 C C . GLY A 1 396 ? -10.990 -11.491 -6.271 1.00 81.75 396 GLY A C 1
ATOM 3132 O O . GLY A 1 396 ? -12.041 -11.310 -5.655 1.00 81.75 396 GLY A O 1
ATOM 3133 N N . LEU A 1 397 ? -9.859 -10.869 -5.918 1.00 80.75 397 LEU A N 1
ATOM 3134 C CA . LEU A 1 397 ? -9.821 -9.877 -4.845 1.00 80.75 397 LEU A CA 1
ATOM 3135 C C . LEU A 1 397 ? -10.385 -8.551 -5.365 1.00 80.75 397 LEU A C 1
ATOM 3137 O O . LEU A 1 397 ? -9.882 -7.983 -6.335 1.00 80.75 397 LEU A O 1
ATOM 3141 N N . GLN A 1 398 ? -11.419 -8.027 -4.704 1.00 77.25 398 GLN A N 1
ATOM 3142 C CA . GLN A 1 398 ? -12.041 -6.743 -5.050 1.00 77.25 398 GLN A CA 1
ATOM 3143 C C . GLN A 1 398 ? -11.209 -5.554 -4.546 1.00 77.25 398 GLN A C 1
ATOM 3145 O O . GLN A 1 398 ? -11.676 -4.728 -3.765 1.00 77.25 398 GLN A O 1
ATOM 3150 N N . GLN A 1 399 ? -9.949 -5.473 -4.971 1.00 84.00 399 GLN A N 1
ATOM 3151 C CA . GLN A 1 399 ? -9.084 -4.340 -4.670 1.00 84.00 399 GLN A CA 1
ATOM 3152 C C . GLN A 1 399 ? -9.193 -3.273 -5.767 1.00 84.00 399 GLN A C 1
ATOM 3154 O O . GLN A 1 399 ? -9.360 -3.577 -6.954 1.00 84.00 399 GLN A O 1
ATOM 3159 N N . ALA A 1 400 ? -9.122 -2.006 -5.362 1.00 88.06 400 ALA A N 1
ATOM 3160 C CA . ALA A 1 400 ? -9.074 -0.888 -6.293 1.00 88.06 400 ALA A CA 1
ATOM 3161 C C . ALA A 1 400 ? -7.764 -0.911 -7.094 1.00 88.06 400 ALA A C 1
ATOM 3163 O O . ALA A 1 400 ? -6.703 -1.245 -6.563 1.00 88.06 400 ALA A O 1
ATOM 3164 N N . ILE A 1 401 ? -7.838 -0.531 -8.369 1.00 94.50 401 ILE A N 1
ATOM 3165 C CA . ILE A 1 401 ? -6.662 -0.498 -9.240 1.00 94.50 401 ILE A CA 1
ATOM 3166 C C . ILE A 1 401 ? -5.787 0.683 -8.853 1.00 94.50 401 ILE A C 1
ATOM 3168 O O . ILE A 1 401 ? -6.275 1.806 -8.693 1.00 94.50 401 ILE A O 1
ATOM 3172 N N . VAL A 1 402 ? -4.490 0.415 -8.745 1.00 96.44 402 VAL A N 1
ATOM 3173 C CA . VAL A 1 402 ? -3.477 1.436 -8.508 1.00 96.44 402 VAL A CA 1
ATOM 3174 C C . VAL A 1 402 ? -2.734 1.686 -9.810 1.00 96.44 402 VAL A C 1
ATOM 3176 O O . VAL A 1 402 ? -2.268 0.767 -10.479 1.00 96.44 402 VAL A O 1
ATOM 3179 N N . LEU A 1 403 ? -2.635 2.955 -10.164 1.00 97.69 403 LEU A N 1
ATOM 3180 C CA . LEU A 1 403 ? -1.868 3.474 -11.277 1.00 97.69 403 LEU A CA 1
ATOM 3181 C C . LEU A 1 403 ? -0.569 4.048 -10.726 1.00 97.69 403 LEU A C 1
ATOM 3183 O O . LEU A 1 403 ? -0.572 4.726 -9.697 1.00 97.69 403 LEU A O 1
ATOM 3187 N N . GLU A 1 404 ? 0.529 3.811 -11.424 1.00 97.44 404 GLU A N 1
ATOM 3188 C CA . GLU A 1 404 ? 1.827 4.391 -11.103 1.00 97.44 404 GLU A CA 1
ATOM 3189 C C . GLU A 1 404 ? 2.326 5.266 -12.242 1.00 97.44 404 GLU A C 1
ATOM 3191 O O . GLU A 1 404 ? 2.070 5.002 -13.423 1.00 97.44 404 GLU A O 1
ATOM 3196 N N . ARG A 1 405 ? 3.040 6.326 -11.874 1.00 97.06 405 ARG A N 1
ATOM 3197 C CA . ARG A 1 405 ? 3.717 7.195 -12.821 1.00 97.06 405 ARG A CA 1
ATOM 3198 C C . ARG A 1 405 ? 4.789 6.401 -13.548 1.00 97.06 405 ARG A C 1
ATOM 3200 O O . ARG A 1 405 ? 5.569 5.669 -12.944 1.00 97.06 405 ARG A O 1
ATOM 3207 N N . VAL A 1 406 ? 4.866 6.593 -14.857 1.00 96.56 406 VAL A N 1
ATOM 3208 C CA . VAL A 1 406 ? 5.898 5.966 -15.680 1.00 96.56 406 VAL A CA 1
ATOM 3209 C C . VAL A 1 406 ? 6.645 6.997 -16.510 1.00 96.56 406 VAL A C 1
ATOM 3211 O O . VAL A 1 406 ? 6.209 8.132 -16.702 1.00 96.56 406 VAL A O 1
ATOM 3214 N N . GLY A 1 407 ? 7.818 6.598 -17.002 1.00 92.31 407 GLY A N 1
ATOM 3215 C CA . GLY A 1 407 ? 8.605 7.437 -17.899 1.00 92.31 407 GLY A CA 1
ATOM 3216 C C . GLY A 1 407 ? 7.838 7.779 -19.180 1.00 92.31 407 GLY A C 1
ATOM 3217 O O . GLY A 1 407 ? 7.044 6.977 -19.675 1.00 92.31 407 GLY A O 1
ATOM 3218 N N . ARG A 1 408 ? 8.125 8.958 -19.741 1.00 90.12 408 ARG A N 1
ATOM 3219 C CA . ARG A 1 408 ? 7.528 9.449 -20.990 1.00 90.12 408 ARG A CA 1
ATOM 3220 C C . ARG A 1 408 ? 7.579 8.385 -22.091 1.00 90.12 408 ARG A C 1
ATOM 3222 O O . ARG A 1 408 ? 8.611 7.751 -22.305 1.00 90.12 408 ARG A O 1
ATOM 3229 N N . GLY A 1 409 ? 6.470 8.201 -22.794 1.00 90.62 409 GLY A N 1
ATOM 3230 C CA . GLY A 1 409 ? 6.312 7.204 -23.846 1.00 90.62 409 GLY A CA 1
ATOM 3231 C C . GLY A 1 409 ? 5.887 5.815 -23.364 1.00 90.62 409 GLY A C 1
ATOM 3232 O O . GLY A 1 409 ? 5.377 5.058 -24.186 1.00 90.62 409 GLY A O 1
ATOM 3233 N N . LYS A 1 410 ? 6.047 5.478 -22.077 1.00 92.50 410 LYS A N 1
ATOM 3234 C CA . LYS A 1 410 ? 5.815 4.119 -21.550 1.00 92.50 410 LYS A CA 1
ATOM 3235 C C . LYS A 1 410 ? 4.423 3.911 -20.951 1.00 92.50 410 LYS A C 1
ATOM 3237 O O . LYS A 1 410 ? 4.066 2.772 -20.663 1.00 92.50 410 LYS A O 1
ATOM 3242 N N . GLY A 1 411 ? 3.665 4.986 -20.736 1.00 94.19 411 GLY A N 1
ATOM 3243 C CA . GLY A 1 411 ? 2.319 4.914 -20.175 1.00 94.19 411 GLY A CA 1
ATOM 3244 C C . GLY A 1 411 ? 1.288 4.505 -21.212 1.00 94.19 411 GLY A C 1
ATOM 3245 O O . GLY A 1 411 ? 1.344 4.954 -22.360 1.00 94.19 411 GLY A O 1
ATOM 3246 N N . ASN A 1 412 ? 0.328 3.688 -20.783 1.00 96.19 412 ASN A N 1
ATOM 3247 C CA . ASN A 1 412 ? -0.865 3.366 -21.572 1.00 96.19 412 ASN A CA 1
ATOM 3248 C C . ASN A 1 412 ? -2.005 4.360 -21.320 1.00 96.19 412 ASN A C 1
ATOM 3250 O O . ASN A 1 412 ? -2.914 4.480 -22.141 1.00 96.19 412 ASN A O 1
ATOM 3254 N N . TYR A 1 413 ? -1.940 5.096 -20.211 1.00 97.69 413 TYR A N 1
ATOM 3255 C CA . TYR A 1 413 ? -2.977 6.023 -19.786 1.00 97.69 413 TYR A CA 1
ATOM 3256 C C . TYR A 1 413 ? -2.378 7.374 -19.400 1.00 97.69 413 TYR A C 1
ATOM 3258 O O . TYR A 1 413 ? -1.175 7.511 -19.152 1.00 97.69 413 TYR A O 1
ATOM 3266 N N . TRP A 1 414 ? -3.250 8.370 -19.337 1.00 97.88 414 TRP A N 1
ATOM 3267 C CA . TRP A 1 414 ? -2.941 9.719 -18.900 1.00 97.88 414 TRP A CA 1
ATOM 3268 C C . TRP A 1 414 ? -3.814 10.106 -17.720 1.00 97.88 414 TRP A C 1
ATOM 3270 O O . TRP A 1 414 ? -5.031 9.923 -17.762 1.00 97.88 414 TRP A O 1
ATOM 3280 N N . VAL A 1 415 ? -3.183 10.686 -16.701 1.00 97.69 415 VAL A N 1
ATOM 3281 C CA . VAL A 1 415 ? -3.876 11.422 -15.647 1.00 97.69 415 VAL A CA 1
ATOM 3282 C C . VAL A 1 415 ? -3.852 12.905 -15.997 1.00 97.69 415 VAL A C 1
ATOM 3284 O O . VAL A 1 415 ? -2.787 13.483 -16.216 1.00 97.69 415 VAL A O 1
ATOM 3287 N N . LEU A 1 416 ? -5.037 13.504 -16.063 1.00 96.25 416 LEU A N 1
ATOM 3288 C CA . LEU A 1 416 ? -5.260 14.920 -16.320 1.00 96.25 416 LEU A CA 1
ATOM 3289 C C . LEU A 1 416 ? -5.743 15.580 -15.031 1.00 96.25 416 LEU A C 1
ATOM 3291 O O . LEU A 1 416 ? -6.781 15.198 -14.486 1.00 96.25 416 LEU A O 1
ATOM 3295 N N . THR A 1 417 ? -4.999 16.569 -14.549 1.00 93.31 417 THR A N 1
ATOM 3296 C CA . THR A 1 417 ? -5.366 17.315 -13.344 1.00 93.31 417 THR A CA 1
ATOM 3297 C C . THR A 1 417 ? -6.528 18.255 -13.653 1.00 93.31 417 THR A C 1
ATOM 3299 O O . THR A 1 417 ? -6.389 19.177 -14.459 1.00 93.31 417 THR A O 1
ATOM 3302 N N . GLY A 1 418 ? -7.685 18.007 -13.043 1.00 87.56 418 GLY A N 1
ATOM 3303 C CA . GLY A 1 418 ? -8.834 18.906 -13.078 1.00 87.56 418 GLY A CA 1
ATOM 3304 C C . GLY A 1 418 ? -8.890 19.810 -11.848 1.00 87.56 418 GLY A C 1
ATOM 3305 O O . GLY A 1 418 ? -8.052 19.722 -10.955 1.00 87.56 418 GLY A O 1
ATOM 3306 N N . LYS A 1 419 ? -9.899 20.686 -11.804 1.00 82.44 419 LYS A N 1
ATOM 3307 C CA . LYS A 1 419 ? -10.119 21.597 -10.672 1.00 82.44 419 LYS A CA 1
ATOM 3308 C C . LYS A 1 419 ? -10.541 20.848 -9.403 1.00 82.44 419 LYS A C 1
ATOM 3310 O O . LYS A 1 419 ? -9.988 21.103 -8.341 1.00 82.44 419 LYS A O 1
ATOM 3315 N N . ASP A 1 420 ? -11.482 19.916 -9.554 1.00 83.56 420 ASP A N 1
ATOM 3316 C CA . ASP A 1 420 ? -12.078 19.178 -8.431 1.00 83.56 420 ASP A CA 1
ATOM 3317 C C . ASP A 1 420 ? -11.595 17.720 -8.365 1.00 83.56 420 ASP A C 1
ATOM 3319 O O . ASP A 1 420 ? -11.501 17.133 -7.291 1.00 83.56 420 ASP A O 1
ATOM 3323 N N . PHE A 1 421 ? -11.269 17.126 -9.517 1.00 89.69 421 PHE A N 1
ATOM 3324 C CA . PHE A 1 421 ? -10.865 15.725 -9.631 1.00 89.69 421 PHE A CA 1
ATOM 3325 C C . PHE A 1 421 ? -9.748 15.549 -10.651 1.00 89.69 421 PHE A C 1
ATOM 3327 O O . PHE A 1 421 ? -9.651 16.300 -11.622 1.00 89.69 421 PHE A O 1
ATOM 3334 N N . ASN A 1 422 ? -8.956 14.494 -10.465 1.00 95.31 422 ASN A N 1
ATOM 3335 C CA . ASN A 1 422 ? -8.039 14.012 -11.486 1.00 95.31 422 ASN A CA 1
ATOM 3336 C C . ASN A 1 422 ? -8.755 12.989 -12.368 1.00 95.31 422 ASN A C 1
ATOM 3338 O O . ASN A 1 422 ? -9.460 12.103 -11.876 1.00 95.31 422 ASN A O 1
ATOM 3342 N N . TYR A 1 423 ? -8.548 13.106 -13.674 1.00 97.38 423 TYR A N 1
ATOM 3343 C CA . TYR A 1 423 ? -9.233 12.305 -14.677 1.00 97.38 423 TYR A CA 1
ATOM 3344 C C . TYR A 1 423 ? -8.276 11.332 -15.349 1.00 97.38 423 TYR A C 1
ATOM 3346 O O . TYR A 1 423 ? -7.170 11.706 -15.725 1.00 97.38 423 TYR A O 1
ATOM 3354 N N . LEU A 1 424 ? -8.720 10.094 -15.535 1.00 98.00 424 LEU A N 1
ATOM 3355 C CA . LEU A 1 424 ? -8.007 9.061 -16.268 1.00 98.00 424 LEU A CA 1
ATOM 3356 C C . LEU A 1 424 ? -8.574 8.936 -17.678 1.00 98.00 424 LEU A C 1
ATOM 3358 O O . LEU A 1 424 ? -9.772 8.709 -17.859 1.00 98.00 424 LEU A O 1
ATOM 3362 N N . VAL A 1 425 ? -7.697 9.013 -18.673 1.00 97.88 425 VAL A N 1
ATOM 3363 C CA . VAL A 1 425 ? -8.043 8.759 -20.075 1.00 97.88 425 VAL A CA 1
ATOM 3364 C C . VAL A 1 425 ? -7.033 7.803 -20.717 1.00 97.88 425 VAL A C 1
ATOM 3366 O O . VAL A 1 425 ? -5.862 7.798 -20.324 1.00 97.88 425 VAL A O 1
ATOM 3369 N N . PRO A 1 426 ? -7.432 6.988 -21.707 1.00 96.94 426 PRO A N 1
ATOM 3370 C CA . PRO A 1 426 ? -6.478 6.188 -22.463 1.00 96.94 426 PRO A CA 1
ATOM 3371 C C . PRO A 1 426 ? -5.550 7.083 -23.286 1.00 96.94 426 PRO A C 1
ATOM 3373 O O . PRO A 1 426 ? -5.948 8.141 -23.774 1.00 96.94 426 PRO A O 1
ATOM 3376 N N . LYS A 1 427 ? -4.304 6.668 -23.490 1.00 95.38 427 LYS A N 1
ATOM 3377 C CA . LYS A 1 427 ? -3.404 7.366 -24.414 1.00 95.38 427 LYS A CA 1
ATOM 3378 C C . LYS A 1 427 ? -3.888 7.169 -25.852 1.00 95.38 427 LYS A C 1
ATOM 3380 O O . LYS A 1 427 ? -4.267 6.063 -26.210 1.00 95.38 427 LYS A O 1
ATOM 3385 N N . LYS A 1 428 ? -3.780 8.190 -26.714 1.00 88.62 428 LYS A N 1
ATOM 3386 C CA . LYS A 1 428 ? -4.171 8.100 -28.144 1.00 88.62 428 LYS A CA 1
ATOM 3387 C C . LYS A 1 428 ? -3.586 6.876 -28.862 1.00 88.62 428 LYS A C 1
ATOM 3389 O O . LYS A 1 428 ? -4.211 6.314 -29.749 1.00 88.62 428 LYS A O 1
ATOM 3394 N N . SER A 1 429 ? -2.358 6.500 -28.511 1.00 89.44 429 SER A N 1
ATOM 3395 C CA . SER A 1 429 ? -1.625 5.402 -29.143 1.00 89.44 429 SER A CA 1
ATOM 3396 C C . SER A 1 429 ? -1.882 4.031 -28.510 1.00 89.44 429 SER A C 1
ATOM 3398 O O . SER A 1 429 ? -1.189 3.079 -28.870 1.00 89.44 429 SER A O 1
ATOM 3400 N N . ILE A 1 430 ? -2.791 3.919 -27.534 1.00 91.75 430 ILE A N 1
ATOM 3401 C CA . ILE A 1 430 ? -3.110 2.632 -26.917 1.00 91.75 430 ILE A CA 1
ATOM 3402 C C . ILE A 1 430 ? -3.726 1.706 -27.970 1.00 91.75 430 ILE A C 1
ATOM 3404 O O . ILE A 1 430 ? -4.616 2.092 -28.722 1.00 91.75 430 ILE A O 1
ATOM 3408 N N . LYS A 1 431 ? -3.234 0.469 -28.032 1.00 90.88 431 LYS A N 1
ATOM 3409 C CA . LYS A 1 431 ? -3.831 -0.590 -28.847 1.00 90.88 431 LYS A CA 1
ATOM 3410 C C . LYS A 1 431 ? -4.502 -1.568 -27.905 1.00 90.88 431 LYS A C 1
ATOM 3412 O O . LYS A 1 431 ? -3.800 -2.251 -27.163 1.00 90.88 431 LYS A O 1
ATOM 3417 N N . ILE A 1 432 ? -5.829 -1.603 -27.915 1.00 91.56 432 ILE A N 1
ATOM 3418 C CA . ILE A 1 432 ? -6.607 -2.503 -27.063 1.00 91.56 432 ILE A CA 1
ATOM 3419 C C . ILE A 1 432 ? -6.753 -3.832 -27.802 1.00 91.56 432 ILE A C 1
ATOM 3421 O O . ILE A 1 432 ? -7.235 -3.878 -28.930 1.00 91.56 432 ILE A O 1
ATOM 3425 N N . ASN A 1 433 ? -6.272 -4.907 -27.196 1.00 90.00 433 ASN A N 1
ATOM 3426 C CA . ASN A 1 433 ? -6.285 -6.256 -27.746 1.00 90.00 433 ASN A CA 1
ATOM 3427 C C . ASN A 1 433 ? -6.669 -7.259 -26.654 1.00 90.00 433 ASN A C 1
ATOM 3429 O O . ASN A 1 433 ? -6.780 -6.904 -25.486 1.00 90.00 433 ASN A O 1
ATOM 3433 N N . GLU A 1 434 ? -6.827 -8.523 -27.026 1.00 88.75 434 GLU A N 1
ATOM 3434 C CA . GLU A 1 434 ? -7.206 -9.596 -26.099 1.00 88.75 434 GLU A CA 1
ATOM 3435 C C . GLU A 1 434 ? -6.279 -9.732 -24.877 1.00 88.75 434 GLU A C 1
ATOM 3437 O O . GLU A 1 434 ? -6.729 -10.122 -23.805 1.00 88.75 434 GLU A O 1
ATOM 3442 N N . PHE A 1 435 ? -5.003 -9.348 -24.997 1.00 88.81 435 PHE A N 1
ATOM 3443 C CA . PHE A 1 435 ? -4.022 -9.472 -23.916 1.00 88.81 435 PHE A CA 1
ATOM 3444 C C . PHE A 1 435 ? -4.106 -8.350 -22.878 1.00 88.81 435 PHE A C 1
ATOM 3446 O O . PHE A 1 435 ? -3.719 -8.556 -21.727 1.00 88.81 435 PHE A O 1
ATOM 3453 N N . ASN A 1 436 ? -4.564 -7.156 -23.265 1.00 90.69 436 ASN A N 1
ATOM 3454 C CA . ASN A 1 436 ? -4.682 -6.012 -22.357 1.00 90.69 436 ASN A CA 1
ATOM 3455 C C . ASN A 1 436 ? -6.127 -5.567 -22.100 1.00 90.69 436 ASN A C 1
ATOM 3457 O O . ASN A 1 436 ? -6.331 -4.698 -21.252 1.00 90.69 436 ASN A O 1
ATOM 3461 N N . TYR A 1 437 ? -7.103 -6.173 -22.781 1.00 92.25 437 TYR A N 1
ATOM 3462 C CA . TYR A 1 437 ? -8.520 -5.856 -22.645 1.00 92.25 437 TYR A CA 1
ATOM 3463 C C . TYR A 1 437 ? -8.978 -5.938 -21.192 1.00 92.25 437 TYR A C 1
ATOM 3465 O O . TYR A 1 437 ? -9.570 -4.991 -20.700 1.00 92.25 437 TYR A O 1
ATOM 3473 N N . GLU A 1 438 ? -8.618 -7.001 -20.472 1.00 91.06 438 GLU A N 1
ATOM 3474 C CA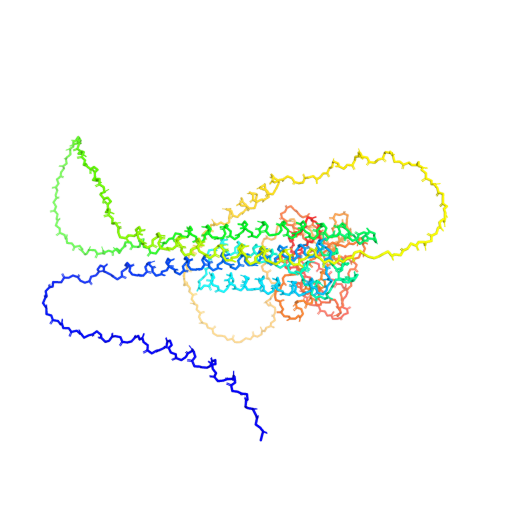 . GLU A 1 438 ? -8.996 -7.172 -19.064 1.00 91.06 438 GLU A CA 1
ATOM 3475 C C . GLU A 1 438 ? -8.518 -6.001 -18.184 1.00 91.06 438 GLU A C 1
ATOM 3477 O O . GLU A 1 438 ? -9.255 -5.496 -17.339 1.00 91.06 438 GLU A O 1
ATOM 3482 N N . THR A 1 439 ? -7.299 -5.504 -18.417 1.00 93.56 439 THR A N 1
ATOM 3483 C CA . THR A 1 439 ? -6.774 -4.326 -17.713 1.00 93.56 439 THR A CA 1
ATOM 3484 C C . THR A 1 439 ? -7.565 -3.067 -18.067 1.00 93.56 439 THR A C 1
ATOM 3486 O O . THR A 1 439 ? -7.821 -2.238 -17.194 1.00 93.56 439 THR A O 1
ATOM 3489 N N . VAL A 1 440 ? -7.947 -2.907 -19.338 1.00 95.06 440 VAL A N 1
ATOM 3490 C CA . VAL A 1 440 ? -8.756 -1.768 -19.791 1.00 95.06 440 VAL A CA 1
ATOM 3491 C C . VAL A 1 440 ? -10.163 -1.843 -19.207 1.00 95.06 440 VAL A C 1
ATOM 3493 O O . VAL A 1 440 ? -10.629 -0.845 -18.676 1.00 95.06 440 VAL A O 1
ATOM 3496 N N . GLU A 1 441 ? -10.808 -3.008 -19.234 1.00 93.88 441 GLU A N 1
ATOM 3497 C CA . GLU A 1 441 ? -12.146 -3.261 -18.686 1.00 93.88 441 GLU A CA 1
ATOM 3498 C C . GLU A 1 441 ? -12.205 -2.994 -17.177 1.00 93.88 441 GLU A C 1
ATOM 3500 O O . GLU A 1 441 ? -13.195 -2.506 -16.629 1.00 93.88 441 GLU A O 1
ATOM 3505 N N . ALA A 1 442 ? -11.097 -3.248 -16.485 1.00 93.56 442 ALA A N 1
ATOM 3506 C CA . ALA A 1 442 ? -10.981 -2.957 -15.071 1.00 93.56 442 ALA A CA 1
ATOM 3507 C C . ALA A 1 442 ? -10.930 -1.433 -14.789 1.00 93.56 442 ALA A C 1
ATOM 3509 O O . ALA A 1 442 ? -11.382 -0.990 -13.730 1.00 93.56 442 ALA A O 1
ATOM 3510 N N . LEU A 1 443 ? -10.454 -0.619 -15.739 1.00 96.69 443 LEU A N 1
ATOM 3511 C CA . LEU A 1 443 ? -10.368 0.848 -15.645 1.00 96.69 443 LEU A CA 1
ATOM 3512 C C . LEU A 1 443 ? -11.556 1.579 -16.305 1.00 96.69 443 LEU A C 1
ATOM 3514 O O . LEU A 1 443 ? -11.908 2.686 -15.889 1.00 96.69 443 LEU A O 1
ATOM 3518 N N . PHE A 1 444 ? -12.168 0.975 -17.322 1.00 97.12 444 PHE A N 1
ATOM 3519 C CA . PHE A 1 444 ? -13.204 1.556 -18.168 1.00 97.12 444 PHE A CA 1
ATOM 3520 C C . PHE A 1 444 ? -14.291 0.532 -18.494 1.00 97.12 444 PHE A C 1
ATOM 3522 O O . PHE A 1 444 ? -14.005 -0.578 -18.931 1.00 97.12 444 PHE A O 1
ATOM 3529 N N . VAL A 1 445 ? -15.550 0.949 -18.417 1.00 97.00 445 VAL A N 1
ATOM 3530 C CA . VAL A 1 445 ? -16.668 0.200 -18.992 1.00 97.00 445 VAL A CA 1
ATOM 3531 C C . VAL A 1 445 ? -16.549 0.238 -20.516 1.00 97.00 445 VAL A C 1
ATOM 3533 O O . VAL A 1 445 ? -16.652 1.304 -21.128 1.00 97.00 445 VAL A O 1
ATOM 3536 N N . CYS A 1 446 ? -16.320 -0.921 -21.129 1.00 95.25 446 CYS A N 1
ATOM 3537 C CA . CYS A 1 446 ? -16.091 -1.064 -22.565 1.00 95.25 446 CYS A CA 1
ATOM 3538 C C . CYS A 1 446 ? -17.378 -1.498 -23.279 1.00 95.25 446 CYS A C 1
ATOM 3540 O O . CYS A 1 446 ? -17.762 -2.663 -23.225 1.00 95.25 446 CYS A O 1
ATOM 3542 N N . ASN A 1 447 ? -18.056 -0.574 -23.963 1.00 94.81 447 ASN A N 1
ATOM 3543 C CA . ASN A 1 447 ? -19.300 -0.885 -24.674 1.00 94.81 447 ASN A CA 1
ATOM 3544 C C . ASN A 1 447 ? -19.013 -1.338 -26.106 1.00 94.81 447 ASN A C 1
ATOM 3546 O O . ASN A 1 447 ? -18.286 -0.660 -26.831 1.00 94.81 447 ASN A O 1
ATOM 3550 N N . ASN A 1 448 ? -19.644 -2.441 -26.519 1.00 93.06 448 ASN A N 1
ATOM 3551 C CA . ASN A 1 448 ? -19.541 -3.039 -27.858 1.00 93.06 448 ASN A CA 1
ATOM 3552 C C . ASN A 1 448 ? -18.115 -3.440 -28.282 1.00 93.06 448 ASN A C 1
ATOM 3554 O O . ASN A 1 448 ? -17.816 -3.472 -29.473 1.00 93.06 448 ASN A O 1
ATOM 3558 N N . TYR A 1 449 ? -17.235 -3.770 -27.331 1.00 91.06 449 TYR A N 1
ATOM 3559 C CA . TYR A 1 449 ? -15.907 -4.278 -27.671 1.00 91.06 449 TYR A CA 1
ATOM 3560 C C . TYR A 1 449 ? -15.997 -5.603 -28.440 1.00 91.06 449 TYR A C 1
ATOM 3562 O O . TYR A 1 449 ? -16.717 -6.521 -28.043 1.00 91.06 449 TYR A O 1
ATOM 3570 N N . GLN A 1 450 ? -15.214 -5.717 -29.511 1.00 85.56 450 GLN A N 1
ATOM 3571 C CA . GLN A 1 450 ? -14.971 -6.970 -30.216 1.00 85.56 450 GLN A CA 1
ATOM 3572 C C . GLN A 1 450 ? -13.462 -7.147 -30.440 1.00 85.56 450 GLN A C 1
ATOM 3574 O O . GLN A 1 450 ? -12.772 -6.168 -30.754 1.00 85.56 450 GLN A O 1
ATOM 3579 N N . PRO A 1 451 ? -12.925 -8.375 -30.320 1.00 83.00 451 PRO A N 1
ATOM 3580 C CA . PRO A 1 451 ? -11.524 -8.642 -30.627 1.00 83.00 451 PRO A CA 1
ATOM 3581 C C . PRO A 1 451 ? -11.153 -8.145 -32.032 1.00 83.00 451 PRO A C 1
ATOM 3583 O O . PRO A 1 451 ? -11.835 -8.443 -33.009 1.00 83.00 451 PRO A O 1
ATOM 3586 N N . GLY A 1 452 ? -10.072 -7.368 -32.133 1.00 75.75 452 GLY A N 1
ATOM 3587 C CA . GLY A 1 452 ? -9.593 -6.790 -33.395 1.00 75.75 452 GLY A CA 1
ATOM 3588 C C . GLY A 1 452 ? -10.055 -5.355 -33.680 1.00 75.75 452 GLY A C 1
ATOM 3589 O O . GLY A 1 452 ? -9.484 -4.715 -34.564 1.00 75.75 452 GLY A O 1
ATOM 3590 N N . TYR A 1 453 ? -11.005 -4.807 -32.914 1.00 79.25 453 TYR A N 1
ATOM 3591 C CA . TYR A 1 453 ? -11.361 -3.388 -33.000 1.00 79.25 453 TYR A CA 1
ATOM 3592 C C . TYR A 1 453 ? -10.281 -2.521 -32.354 1.00 79.25 453 TYR A C 1
ATOM 3594 O O . TYR A 1 453 ? -9.892 -2.716 -31.204 1.00 79.25 453 TYR A O 1
ATOM 3602 N N . THR A 1 454 ? -9.790 -1.543 -33.112 1.00 78.06 454 THR A N 1
ATOM 3603 C CA . THR A 1 454 ? -8.706 -0.644 -32.687 1.00 78.06 454 THR A CA 1
ATOM 3604 C C . THR A 1 454 ? -9.173 0.775 -32.393 1.00 78.06 454 THR A C 1
ATOM 3606 O O . THR A 1 454 ? -8.429 1.538 -31.780 1.00 78.06 454 THR A O 1
ATOM 3609 N N . HIS A 1 455 ? -10.384 1.130 -32.821 1.00 89.12 455 HIS A N 1
ATOM 3610 C CA . HIS A 1 455 ? -10.952 2.460 -32.648 1.00 89.12 455 HIS A CA 1
ATOM 3611 C C . HIS A 1 455 ? -11.936 2.449 -31.486 1.00 89.12 455 HIS A C 1
ATOM 3613 O O . HIS A 1 455 ? -12.661 1.480 -31.289 1.00 89.12 455 HIS A O 1
ATOM 3619 N N . PHE A 1 456 ? -11.939 3.532 -30.721 1.00 93.81 456 PHE A N 1
ATOM 3620 C CA . PHE A 1 456 ? -12.917 3.774 -29.677 1.00 93.81 456 PHE A CA 1
ATOM 3621 C C . PHE A 1 456 ? -13.094 5.279 -29.492 1.00 93.81 456 PHE A C 1
ATOM 3623 O O . PHE A 1 456 ? -12.223 6.078 -29.847 1.00 93.81 456 PHE A O 1
ATOM 3630 N N . GLN A 1 457 ? -14.216 5.658 -28.898 1.00 95.75 457 GLN A N 1
ATOM 3631 C CA . GLN A 1 457 ? -14.489 7.000 -28.413 1.00 95.75 457 GLN A CA 1
ATOM 3632 C C . GLN A 1 457 ? -14.532 6.983 -26.889 1.00 95.75 457 GLN A C 1
ATOM 3634 O O . GLN A 1 457 ? -15.044 6.046 -26.271 1.00 95.75 457 GLN A O 1
ATOM 3639 N N . LEU A 1 458 ? -14.000 8.035 -26.272 1.00 97.25 458 LEU A N 1
ATOM 3640 C CA . LEU A 1 458 ? -14.185 8.267 -24.849 1.00 97.25 458 LEU A CA 1
ATOM 3641 C C . LEU A 1 458 ? -15.601 8.803 -24.642 1.00 97.25 458 LEU A C 1
ATOM 3643 O O . LEU A 1 458 ? -15.931 9.868 -25.156 1.00 97.25 458 LEU A O 1
ATOM 3647 N N . CYS A 1 459 ? -16.433 8.090 -23.891 1.00 96.88 459 CYS A N 1
ATOM 3648 C CA . CYS A 1 459 ? -17.735 8.605 -23.464 1.00 96.88 459 CYS A CA 1
ATOM 3649 C C . CYS A 1 459 ? -17.605 9.356 -22.141 1.00 96.88 459 CYS A C 1
ATOM 3651 O O . CYS A 1 459 ? -18.227 10.397 -21.959 1.00 96.88 459 CYS A O 1
ATOM 3653 N N . LYS A 1 460 ? -16.776 8.826 -21.234 1.00 97.06 460 LYS A N 1
ATOM 3654 C CA . LYS A 1 460 ? -16.581 9.363 -19.889 1.00 97.06 460 LYS A CA 1
ATOM 3655 C C . LYS A 1 460 ? -15.160 9.081 -19.391 1.00 97.06 460 LYS A C 1
ATOM 3657 O O . LYS A 1 460 ? -14.724 7.929 -19.464 1.00 97.06 460 LYS A O 1
ATOM 3662 N N . PRO A 1 461 ? -14.419 10.076 -18.876 1.00 97.56 461 PRO A N 1
ATOM 3663 C CA . PRO A 1 461 ? -13.128 9.823 -18.246 1.00 97.56 461 PRO A CA 1
ATOM 3664 C C . PRO A 1 461 ? -13.306 9.061 -16.927 1.00 97.56 461 PRO A C 1
ATOM 3666 O O . PRO A 1 461 ? -14.291 9.259 -16.216 1.00 97.56 461 PRO A O 1
ATOM 3669 N N . GLY A 1 462 ? -12.333 8.225 -16.569 1.00 97.38 462 GLY A N 1
ATOM 3670 C CA . GLY A 1 462 ? -12.275 7.669 -15.216 1.00 97.38 462 GLY A CA 1
ATOM 3671 C C . GLY A 1 462 ? -11.922 8.757 -14.205 1.00 97.38 462 GLY A C 1
ATOM 3672 O O . GLY A 1 462 ? -11.313 9.764 -14.570 1.00 97.38 462 GLY A O 1
ATOM 3673 N N . LYS A 1 463 ? -12.266 8.565 -12.932 1.00 97.19 463 LYS A N 1
ATOM 3674 C CA . LYS A 1 463 ? -11.789 9.431 -11.845 1.00 97.19 463 LYS A CA 1
ATOM 3675 C C . LYS A 1 463 ? -10.749 8.701 -11.024 1.00 97.19 463 LYS A C 1
ATOM 3677 O O . LYS A 1 463 ? -10.877 7.510 -10.734 1.00 97.19 463 LYS A O 1
ATOM 3682 N N . VAL A 1 464 ? -9.708 9.434 -10.657 1.00 97.06 464 VAL A N 1
ATOM 3683 C CA . VAL A 1 464 ? -8.609 8.908 -9.858 1.00 97.06 464 VAL A CA 1
ATOM 3684 C C . VAL A 1 464 ? -8.284 9.849 -8.712 1.00 97.06 464 VAL A C 1
ATOM 3686 O O . VAL A 1 464 ? -8.438 11.066 -8.811 1.00 97.06 464 VAL A O 1
ATOM 3689 N N . MET A 1 465 ? -7.796 9.277 -7.620 1.00 94.75 465 MET A N 1
ATOM 3690 C CA . MET A 1 465 ? -7.332 10.012 -6.450 1.00 94.75 465 MET A CA 1
ATOM 3691 C C . MET A 1 465 ? -5.836 9.779 -6.260 1.00 94.75 465 MET A C 1
ATOM 3693 O O . MET A 1 465 ? -5.405 8.627 -6.304 1.00 94.75 465 MET A O 1
ATOM 3697 N N . PRO A 1 466 ? -5.023 10.828 -6.058 1.00 93.88 466 PRO A N 1
ATOM 3698 C CA . PRO A 1 466 ? -3.614 10.643 -5.743 1.00 93.88 466 PRO A CA 1
ATOM 3699 C C . PRO A 1 466 ? -3.476 9.968 -4.370 1.00 93.88 466 PRO A C 1
ATOM 3701 O O . PRO A 1 466 ? -4.093 10.406 -3.404 1.00 93.88 466 PRO A O 1
ATOM 3704 N N . ILE A 1 467 ? -2.660 8.915 -4.282 1.00 93.31 467 ILE A N 1
ATOM 3705 C CA . ILE A 1 467 ? -2.363 8.207 -3.017 1.00 93.31 467 ILE A CA 1
ATOM 3706 C C . ILE A 1 467 ? -0.913 8.414 -2.555 1.00 93.31 467 ILE A C 1
ATOM 3708 O O . ILE A 1 467 ? -0.576 8.188 -1.396 1.00 93.31 467 ILE A O 1
ATOM 3712 N N . SER A 1 468 ? -0.044 8.881 -3.450 1.00 84.94 468 SER A N 1
ATOM 3713 C CA . SER A 1 468 ? 1.302 9.366 -3.143 1.00 84.94 468 SER A CA 1
ATOM 3714 C C . SER A 1 468 ? 1.572 10.582 -4.013 1.00 84.94 468 SER A C 1
ATOM 3716 O O . SER A 1 468 ? 1.143 10.569 -5.164 1.00 84.94 468 SER A O 1
ATOM 3718 N N . GLN A 1 469 ? 2.247 11.598 -3.464 1.00 80.94 469 GLN A N 1
ATOM 3719 C CA . GLN A 1 469 ? 2.497 12.947 -4.010 1.00 80.94 469 GLN A CA 1
ATOM 3720 C C . GLN A 1 469 ? 2.806 12.999 -5.528 1.00 80.94 469 GLN A C 1
ATOM 3722 O O . GLN A 1 469 ? 3.939 13.221 -5.934 1.00 80.94 469 GLN A O 1
ATOM 3727 N N . GLY A 1 470 ? 1.796 12.803 -6.379 1.00 78.81 470 GLY A N 1
ATOM 3728 C CA . GLY A 1 470 ? 1.938 12.766 -7.837 1.00 78.81 470 GLY A CA 1
ATOM 3729 C C . GLY A 1 470 ? 2.658 11.541 -8.418 1.00 78.81 470 GLY A C 1
ATOM 3730 O O . GLY A 1 470 ? 3.037 11.583 -9.584 1.00 78.81 470 GLY A O 1
ATOM 3731 N N . GLU A 1 471 ? 2.854 10.469 -7.646 1.00 91.94 471 GLU A N 1
ATOM 3732 C CA . GLU A 1 471 ? 3.556 9.258 -8.116 1.00 91.94 471 GLU A CA 1
ATOM 3733 C C . GLU A 1 471 ? 2.622 8.062 -8.307 1.00 91.94 471 GLU A C 1
ATOM 3735 O O . GLU A 1 471 ? 2.865 7.202 -9.154 1.00 91.94 471 GLU A O 1
ATOM 3740 N N . THR A 1 472 ? 1.534 7.996 -7.540 1.00 95.94 472 THR A N 1
ATOM 3741 C CA . THR A 1 472 ? 0.539 6.927 -7.668 1.00 95.94 472 THR A CA 1
ATOM 3742 C C . THR A 1 472 ? -0.869 7.461 -7.476 1.00 95.94 472 THR A C 1
ATOM 3744 O O . THR A 1 472 ? -1.103 8.393 -6.700 1.00 95.94 472 THR A O 1
ATOM 3747 N N . TRP A 1 473 ? -1.815 6.830 -8.166 1.00 97.44 473 TRP A N 1
ATOM 3748 C CA . TRP A 1 473 ? -3.232 7.149 -8.095 1.00 97.44 473 TRP A CA 1
ATOM 3749 C C . TRP A 1 473 ? -4.053 5.882 -7.932 1.00 97.44 473 TRP A C 1
ATOM 3751 O O . TRP A 1 473 ? -3.731 4.848 -8.502 1.00 97.44 473 TRP A O 1
ATOM 3761 N N . GLN A 1 474 ? -5.141 5.969 -7.187 1.00 96.50 474 GLN A N 1
ATOM 3762 C CA . GLN A 1 474 ? -6.124 4.907 -7.063 1.00 96.50 474 GLN A CA 1
ATOM 3763 C C . GLN A 1 474 ? -7.352 5.259 -7.897 1.00 96.50 474 GLN A C 1
ATOM 3765 O O . GLN A 1 474 ? -7.824 6.398 -7.859 1.00 96.50 474 GLN A O 1
ATOM 3770 N N . LEU A 1 475 ? -7.870 4.290 -8.651 1.00 96.56 475 LEU A N 1
ATOM 3771 C CA . LEU A 1 475 ? -9.125 4.452 -9.380 1.00 96.56 475 LEU A CA 1
ATOM 3772 C C . LEU A 1 475 ? -10.284 4.586 -8.384 1.00 96.56 475 LEU A C 1
ATOM 3774 O O . LEU A 1 475 ? -10.508 3.681 -7.580 1.00 96.56 475 LEU A O 1
ATOM 3778 N N . SER A 1 476 ? -11.009 5.703 -8.447 1.00 95.00 476 SER A N 1
ATOM 3779 C CA . SER A 1 476 ? -12.209 5.943 -7.638 1.00 95.00 476 SER A CA 1
ATOM 3780 C C . SER A 1 476 ? -13.495 5.702 -8.427 1.00 95.00 476 SER A C 1
ATOM 3782 O O . SER A 1 476 ? -14.471 5.215 -7.866 1.00 95.00 476 SER A O 1
ATOM 3784 N N . GLU A 1 477 ? -13.493 5.982 -9.734 1.00 95.62 477 GLU A N 1
ATOM 3785 C CA . GLU A 1 477 ? -14.633 5.752 -10.626 1.00 95.62 477 GLU A CA 1
ATOM 3786 C C . GLU A 1 477 ? -14.145 5.276 -12.000 1.00 95.62 477 GLU A C 1
ATOM 3788 O O . GLU A 1 477 ? -13.210 5.856 -12.562 1.00 95.62 477 GLU A O 1
ATOM 3793 N N . GLN A 1 478 ? -14.775 4.236 -12.553 1.00 96.81 478 GLN A N 1
ATOM 3794 C CA . GLN A 1 478 ? -14.448 3.744 -13.894 1.00 96.81 478 GLN A CA 1
ATOM 3795 C C . GLN A 1 478 ? -14.846 4.761 -14.969 1.00 96.81 478 GLN A C 1
ATOM 3797 O O . GLN A 1 478 ? -15.883 5.421 -14.874 1.00 96.81 478 GLN A O 1
ATOM 3802 N N . GLY A 1 479 ? -14.022 4.861 -16.012 1.00 97.62 479 GLY A N 1
ATOM 3803 C CA . GLY A 1 479 ? -14.400 5.590 -17.220 1.00 97.62 479 GLY A CA 1
ATOM 3804 C C . GLY A 1 479 ? -15.332 4.766 -18.108 1.00 97.62 479 GLY A C 1
ATOM 3805 O O . GLY A 1 479 ? -15.730 3.656 -17.760 1.00 97.62 479 GLY A O 1
ATOM 3806 N N . GLN A 1 480 ? -15.655 5.285 -19.288 1.00 97.88 480 GLN A N 1
ATOM 3807 C CA . GLN A 1 480 ? -16.480 4.593 -20.272 1.00 97.88 480 GLN A CA 1
ATOM 3808 C C . GLN A 1 480 ? -15.948 4.819 -21.685 1.00 97.88 480 GLN A C 1
ATOM 3810 O O . GLN A 1 480 ? -15.708 5.961 -22.090 1.00 97.88 480 GLN A O 1
ATOM 3815 N N . LEU A 1 481 ? -15.804 3.723 -22.428 1.00 96.81 481 LEU A N 1
ATOM 3816 C CA . LEU A 1 481 ? -15.401 3.699 -23.829 1.00 96.81 481 LEU A CA 1
ATOM 3817 C C . LEU A 1 481 ? -16.525 3.118 -24.693 1.00 96.81 481 LEU A C 1
ATOM 3819 O O . LEU A 1 481 ? -17.272 2.235 -24.258 1.00 96.81 481 LEU A O 1
ATOM 3823 N N . GLN A 1 482 ? -16.617 3.612 -25.923 1.00 96.00 482 GLN A N 1
ATOM 3824 C CA . GLN A 1 482 ? -17.477 3.083 -26.976 1.00 96.00 482 GLN A CA 1
ATOM 3825 C C . GLN A 1 482 ? -16.597 2.624 -28.134 1.00 96.00 482 GLN A C 1
ATOM 3827 O O . GLN A 1 482 ? -15.907 3.454 -28.722 1.00 96.00 482 GLN A O 1
ATOM 3832 N N . PHE A 1 483 ? -16.610 1.325 -28.427 1.00 92.06 483 PHE A N 1
ATOM 3833 C CA . PHE A 1 483 ? -15.897 0.732 -29.561 1.00 92.06 483 PHE A CA 1
ATOM 3834 C C . PHE A 1 483 ? -16.750 0.733 -30.827 1.00 92.06 483 PHE A C 1
ATOM 3836 O O . PHE A 1 483 ? -18.002 0.747 -30.684 1.00 92.06 483 PHE A O 1
#

Sequence (483 aa):
MGKRNSSRYFLIFVLGVSLLAGCKKIQQQNDGKSDNPQATTFEQVQVQDNRKLENLQKELDSNYQEVDAAVKAFSQEVTGKSRASQVGLRSSQVNKKLEELSELINKKMFTSQPPEEIKTKIGEINILIESLRQKVIKPTQKGWNKRTLLEIQRNLGQVPITESNKNLKSQIDKFLKSNLTQLDHQIKDLKLSVSQQPTNLALQPALVTSDRLHVARLGEGVVSQSASSLGNITQTRLPNNSDDKAVTLSYIAILLSGCSVVVSTYALLTRNSAKAPANRTRANRNRVTQISVNQSAESEILQDHFVTHTELEKVLAEWKRQMTHGQITENQDEHNLPRFATERNPTQISQRYRISQESPDIKKLVERYNTDPGSLSHNAIEVSAREDSITQRRLGLQQAIVLERVGRGKGNYWVLTGKDFNYLVPKKSIKINEFNYETVEALFVCNNYQPGYTHFQLCKPGKVMPISQGETWQLSEQGQLQF

Foldseek 3Di:
DDDDDPPPPPVVVVVPPVPPPDDDDDDDDDDDDDDDPDDPPVVVVVVVVVVLLVVLLVVLVVLLVQLVVLLVVLLCCLLDPHDQVVNLVSLVSNLVSLVVNLCSLVPSVDPDDDPPVLVVLNVVLVVLSVLLNQQQSVLSNVTDDPVSLVSNCVSLVHDPDPDDPNVSSVSNSVSSVVSSVVNVVSSVVSSVVVVPPPPPPDDPPPPPPDDDDDDDDDDDDDDDDDDDDDDDDDDDDDDDDPPVVVVVVVVVVVVVVVVVVVVVVVVVVVVVVPDDDDDDDDDDDDDDDDDDDDDDDDDDDDDDDDDDPVVVVVVVVVVVVVVVPPDDDDDDDDDDDDDDDDDDDDDDDDPPPDPPPDDPVQVVVLVCCQVPVVVQVVQWFAKAWDPVQLVCVVVVHPDWIKIFGDDPPPGQWTWHDDPVFIWIDGRPPHADAPVCVSVLVSQEVEPPDDHPDRDKGWPGTWTWDDPDDSGMITTPGHTYIYD

pLDDT: mean 70.83, std 24.39, range [27.81, 98.0]

Radius of gyration: 36.02 Å; chains: 1; bounding box: 120×93×92 Å